Protein AF-A0A970ZSS8-F1 (afdb_monomer_lite)

Structure (mmCIF, N/CA/C/O backbone):
data_AF-A0A970ZSS8-F1
#
_entry.id   AF-A0A970ZSS8-F1
#
loop_
_atom_site.group_PDB
_atom_site.id
_atom_site.type_symbol
_atom_site.label_atom_id
_atom_site.label_alt_id
_atom_site.label_comp_id
_atom_site.label_asym_id
_atom_site.label_entity_id
_atom_site.label_seq_id
_atom_site.pdbx_PDB_ins_code
_atom_site.Cartn_x
_atom_site.Cartn_y
_atom_site.Cartn_z
_atom_site.occupancy
_atom_site.B_iso_or_equiv
_atom_site.auth_seq_id
_atom_site.auth_comp_id
_atom_site.auth_asym_id
_atom_site.auth_atom_id
_atom_site.pdbx_PDB_model_num
ATOM 1 N N . MET A 1 1 ? 52.662 54.438 -12.829 1.00 38.41 1 MET A N 1
ATOM 2 C CA . MET A 1 1 ? 52.818 53.000 -12.512 1.00 38.41 1 MET A CA 1
ATOM 3 C C . MET A 1 1 ? 51.776 52.671 -11.448 1.00 38.41 1 MET A C 1
ATOM 5 O O . MET A 1 1 ? 51.651 53.436 -10.503 1.00 38.41 1 MET A O 1
ATOM 9 N N . LYS A 1 2 ? 50.902 51.696 -11.721 1.00 33.56 2 LYS A N 1
ATOM 10 C CA . LYS A 1 2 ? 49.539 51.571 -11.168 1.00 33.56 2 LYS A CA 1
ATOM 11 C C . LYS A 1 2 ? 49.488 51.403 -9.636 1.00 33.56 2 LYS A C 1
ATOM 13 O O . LYS A 1 2 ? 50.022 50.435 -9.113 1.00 33.56 2 LYS A O 1
ATOM 18 N N . LEU A 1 3 ? 48.748 52.292 -8.969 1.00 34.59 3 LEU A N 1
ATOM 19 C CA . LEU A 1 3 ? 48.039 52.033 -7.710 1.00 34.59 3 LEU A CA 1
ATOM 20 C C . LEU A 1 3 ? 46.608 51.605 -8.057 1.00 34.59 3 LEU A C 1
ATOM 22 O O . LEU A 1 3 ? 45.970 52.282 -8.859 1.00 34.59 3 LEU A O 1
ATOM 26 N N . SER A 1 4 ? 46.092 50.531 -7.451 1.00 29.03 4 SER A N 1
ATOM 27 C CA . SER A 1 4 ? 44.642 50.303 -7.354 1.00 29.03 4 SER A CA 1
ATOM 28 C C . SER A 1 4 ? 44.286 49.206 -6.345 1.00 29.03 4 SER A C 1
ATOM 30 O O . SER A 1 4 ? 44.510 48.028 -6.593 1.00 29.03 4 SER A O 1
ATOM 32 N N . MET A 1 5 ? 43.657 49.664 -5.262 1.00 29.30 5 MET A N 1
ATOM 33 C CA . MET A 1 5 ? 42.522 49.085 -4.531 1.00 29.30 5 MET A CA 1
ATOM 34 C C . MET A 1 5 ? 42.577 47.657 -3.963 1.00 29.30 5 MET A C 1
ATOM 36 O O . MET A 1 5 ? 42.355 46.655 -4.635 1.00 29.30 5 MET A O 1
ATOM 40 N N . SER A 1 6 ? 42.666 47.658 -2.631 1.00 30.91 6 SER A N 1
ATOM 41 C CA . SER A 1 6 ? 41.968 46.783 -1.685 1.00 30.91 6 SER A CA 1
ATOM 42 C C . SER A 1 6 ? 40.524 46.441 -2.092 1.00 30.91 6 SER A C 1
ATOM 44 O O . SER A 1 6 ? 39.719 47.334 -2.361 1.00 30.91 6 SER A O 1
ATOM 46 N N . ARG A 1 7 ? 40.184 45.150 -2.018 1.00 29.94 7 ARG A N 1
ATOM 47 C CA . ARG A 1 7 ? 38.850 44.651 -1.650 1.00 29.94 7 ARG A CA 1
ATOM 48 C C . ARG A 1 7 ? 39.022 43.444 -0.726 1.00 29.94 7 ARG A C 1
ATOM 50 O O . ARG A 1 7 ? 39.106 42.308 -1.178 1.00 29.94 7 ARG A O 1
ATOM 57 N N . PHE A 1 8 ? 39.086 43.709 0.576 1.00 30.30 8 PHE A N 1
ATOM 58 C CA . PHE A 1 8 ? 38.755 42.721 1.601 1.00 30.30 8 PHE A CA 1
ATOM 59 C C . PHE A 1 8 ? 37.239 42.497 1.556 1.00 30.30 8 PHE A C 1
ATOM 61 O O . PHE A 1 8 ? 36.469 43.393 1.893 1.00 30.30 8 PHE A O 1
ATOM 68 N N . ILE A 1 9 ? 36.809 41.320 1.107 1.00 31.88 9 ILE A N 1
ATOM 69 C CA . ILE A 1 9 ? 35.429 40.864 1.277 1.00 31.88 9 ILE A CA 1
ATOM 70 C C . ILE A 1 9 ? 35.375 40.170 2.638 1.00 31.88 9 ILE A C 1
ATOM 72 O O . ILE A 1 9 ? 35.932 39.089 2.818 1.00 31.88 9 ILE A O 1
ATOM 76 N N . PHE A 1 10 ? 34.736 40.825 3.606 1.00 29.41 10 PHE A N 1
ATOM 77 C CA . PHE A 1 10 ? 34.300 40.202 4.851 1.00 29.41 10 PHE A CA 1
ATOM 78 C C . PHE A 1 10 ? 33.246 39.141 4.512 1.00 29.41 10 PHE A C 1
ATOM 80 O O . PHE A 1 10 ? 32.141 39.472 4.086 1.00 29.41 10 PHE A O 1
ATOM 87 N N . PHE A 1 11 ? 33.582 37.865 4.695 1.00 29.12 11 PHE A N 1
ATOM 88 C CA . PHE A 1 11 ? 32.591 36.798 4.779 1.00 29.12 11 PHE A CA 1
ATOM 89 C C . PHE A 1 11 ? 32.009 36.826 6.195 1.00 29.12 11 PHE A C 1
ATOM 91 O O . PHE A 1 11 ? 32.592 36.290 7.137 1.00 29.12 11 PHE A O 1
ATOM 98 N N . THR A 1 12 ? 30.875 37.502 6.365 1.00 32.53 12 THR A N 1
ATOM 99 C CA . THR A 1 12 ? 30.063 37.382 7.577 1.00 32.53 12 THR A CA 1
ATOM 100 C C . THR A 1 12 ? 29.392 36.013 7.534 1.00 32.53 12 THR A C 1
ATOM 102 O O . THR A 1 12 ? 28.419 35.810 6.812 1.00 32.53 12 THR A O 1
ATOM 105 N N . ALA A 1 13 ? 29.943 35.049 8.269 1.00 29.42 13 ALA A N 1
ATOM 106 C CA . ALA A 1 13 ? 29.297 33.768 8.505 1.00 29.42 13 ALA A CA 1
ATOM 107 C C . ALA A 1 13 ? 28.016 34.006 9.321 1.00 29.42 13 ALA A C 1
ATOM 109 O O . ALA A 1 13 ? 28.071 34.249 10.526 1.00 29.42 13 ALA A O 1
ATOM 110 N N . PHE A 1 14 ? 26.859 33.955 8.660 1.00 29.33 14 PHE A N 1
ATOM 111 C CA . PHE A 1 14 ? 25.575 33.809 9.336 1.00 29.33 14 PHE A CA 1
ATOM 112 C C . PHE A 1 14 ? 25.501 32.377 9.873 1.00 29.33 14 PHE A C 1
ATOM 114 O O . PHE A 1 14 ? 25.119 31.436 9.181 1.00 29.33 14 PHE A O 1
ATOM 121 N N . LEU A 1 15 ? 25.944 32.212 11.116 1.00 28.47 15 LEU A N 1
ATOM 122 C CA . LEU A 1 15 ? 25.700 31.023 11.914 1.00 28.47 15 LEU A CA 1
ATOM 123 C C . LEU A 1 15 ? 24.217 31.036 12.311 1.00 28.47 15 LEU A C 1
ATOM 125 O O . LEU A 1 15 ? 23.850 31.521 13.380 1.00 28.47 15 LEU A O 1
ATOM 129 N N . SER A 1 16 ? 23.348 30.546 11.428 1.00 27.61 16 SER A N 1
ATOM 130 C CA . SER A 1 16 ? 21.954 30.268 11.772 1.00 27.61 16 SER A CA 1
ATOM 131 C C . SER A 1 16 ? 21.908 29.037 12.672 1.00 27.61 16 SER A C 1
ATOM 133 O O . SER A 1 16 ? 21.771 27.904 12.218 1.00 27.61 16 SER A O 1
ATOM 135 N N . ILE A 1 17 ? 22.052 29.273 13.974 1.00 32.91 17 ILE A N 1
ATOM 136 C CA . ILE A 1 17 ? 21.690 28.323 15.022 1.00 32.91 17 ILE A CA 1
ATOM 137 C C . ILE A 1 17 ? 20.161 28.195 14.993 1.00 32.91 17 ILE A C 1
ATOM 139 O O . ILE A 1 17 ? 19.454 28.967 15.633 1.00 32.91 17 ILE A O 1
ATOM 143 N N . PHE A 1 18 ? 19.634 27.224 14.245 1.00 31.17 18 PHE A N 1
ATOM 144 C CA . PHE A 1 18 ? 18.270 26.737 14.457 1.00 31.17 18 PHE A CA 1
ATOM 145 C C . PHE A 1 18 ? 18.281 25.772 15.647 1.00 31.17 18 PHE A C 1
ATOM 147 O O . PHE A 1 18 ? 18.294 24.553 15.497 1.00 31.17 18 PHE A O 1
ATOM 154 N N . VAL A 1 19 ? 18.295 26.332 16.855 1.00 37.94 19 VAL A N 1
ATOM 155 C CA . VAL A 1 19 ? 17.878 25.621 18.067 1.00 37.94 19 VAL A CA 1
ATOM 156 C C . VAL A 1 19 ? 16.505 26.151 18.438 1.00 37.94 19 VAL A C 1
ATOM 158 O O . VAL A 1 19 ? 16.393 27.110 19.187 1.00 37.94 19 VAL A O 1
ATOM 161 N N . THR A 1 20 ? 15.472 25.502 17.908 1.00 31.23 20 THR A N 1
ATOM 162 C CA . THR A 1 20 ? 14.147 25.409 18.534 1.00 31.23 20 THR A CA 1
ATOM 163 C C . THR A 1 20 ? 13.500 24.093 18.099 1.00 31.23 20 THR A C 1
ATOM 165 O O . THR A 1 20 ? 12.544 24.079 17.333 1.00 31.23 20 THR A O 1
ATOM 168 N N . HIS A 1 21 ? 14.026 22.959 18.569 1.00 32.62 21 HIS A N 1
ATOM 169 C CA . HIS A 1 21 ? 13.158 21.799 18.783 1.00 32.62 21 HIS A CA 1
ATOM 170 C C . HIS A 1 21 ? 12.554 21.973 20.176 1.00 32.62 21 HIS A C 1
ATOM 172 O O . HIS A 1 21 ? 13.003 21.378 21.152 1.00 32.62 21 HIS A O 1
ATOM 178 N N . THR A 1 22 ? 11.556 22.849 20.292 1.00 33.88 22 THR A N 1
ATOM 179 C CA . THR A 1 22 ? 10.504 22.608 21.278 1.00 33.88 22 THR A CA 1
ATOM 180 C C . THR A 1 22 ? 9.935 21.247 20.912 1.00 33.88 22 THR A C 1
ATOM 182 O O . THR A 1 22 ? 9.256 21.130 19.894 1.00 33.88 22 THR A O 1
ATOM 185 N N . PHE A 1 23 ? 10.298 20.205 21.663 1.00 40.62 23 PHE A N 1
ATOM 186 C CA . PHE A 1 23 ? 9.635 18.913 21.563 1.00 40.62 23 PHE A CA 1
ATOM 187 C C . PHE A 1 23 ? 8.166 19.170 21.888 1.00 40.62 23 PHE A C 1
ATOM 189 O O . PHE A 1 23 ? 7.801 19.294 23.057 1.00 40.62 23 PHE A O 1
ATOM 196 N N . ALA A 1 24 ? 7.336 19.328 20.856 1.00 44.91 24 ALA A N 1
ATOM 197 C CA . ALA A 1 24 ? 5.912 19.124 21.014 1.00 44.91 24 ALA A CA 1
ATOM 198 C C . ALA A 1 24 ? 5.779 17.732 21.632 1.00 44.91 24 ALA A C 1
ATOM 200 O O . ALA A 1 24 ? 6.340 16.765 21.104 1.00 44.91 24 ALA A O 1
ATOM 201 N N . GLN A 1 25 ? 5.161 17.650 22.810 1.00 53.97 25 GLN A N 1
ATOM 202 C CA . GLN A 1 25 ? 4.849 16.347 23.372 1.00 53.97 25 GLN A CA 1
ATOM 203 C C . GLN A 1 25 ? 3.998 15.603 22.339 1.00 53.97 25 GLN A C 1
ATOM 205 O O . GLN A 1 25 ? 3.123 16.236 21.742 1.00 53.97 25 GLN A O 1
ATOM 210 N N . PRO A 1 26 ? 4.265 14.310 22.088 1.00 57.47 26 PRO A N 1
ATOM 211 C CA . PRO A 1 26 ? 3.386 13.528 21.237 1.00 57.47 26 PRO A CA 1
ATOM 212 C C . PRO A 1 26 ? 1.976 13.625 21.815 1.00 57.47 26 PRO A C 1
ATOM 214 O O . PRO A 1 26 ? 1.763 13.347 22.997 1.00 57.47 26 PRO A O 1
ATOM 217 N N . THR A 1 27 ? 1.035 14.099 21.006 1.00 69.44 27 THR A N 1
ATOM 218 C CA . THR A 1 27 ? -0.356 14.287 21.432 1.00 69.44 27 THR A CA 1
ATOM 219 C C . THR A 1 27 ? -1.103 12.960 21.423 1.00 69.44 27 THR A C 1
ATOM 221 O O . THR A 1 27 ? -2.034 12.770 22.207 1.00 69.44 27 THR A O 1
ATOM 224 N N . LEU A 1 28 ? -0.641 12.000 20.610 1.00 86.62 28 LEU A N 1
ATOM 225 C CA . LEU A 1 28 ? -1.248 10.684 20.457 1.00 86.62 28 LEU A CA 1
ATOM 226 C C . LEU A 1 28 ? -0.209 9.579 20.631 1.00 86.62 28 LEU A C 1
ATOM 228 O O . LEU A 1 28 ? 0.930 9.675 20.169 1.00 86.62 28 LEU A O 1
ATOM 232 N N . SER A 1 29 ? -0.622 8.493 21.275 1.00 87.94 29 SER A N 1
ATOM 233 C CA . SER A 1 29 ? 0.191 7.289 21.379 1.00 87.94 29 SER A CA 1
ATOM 234 C C . SER A 1 29 ? -0.675 6.040 21.345 1.00 87.94 29 SER A C 1
ATOM 236 O O . SER A 1 29 ? -1.830 6.060 21.770 1.00 87.94 29 SER A O 1
ATOM 238 N N . VAL A 1 30 ? -0.110 4.959 20.816 1.00 87.06 30 VAL A N 1
ATOM 239 C CA . VAL A 1 30 ? -0.741 3.641 20.786 1.00 87.06 30 VAL A CA 1
ATOM 240 C C . VAL A 1 30 ? 0.318 2.570 21.015 1.00 87.06 30 VAL A C 1
ATOM 242 O O . VAL A 1 30 ? 1.406 2.635 20.437 1.00 87.06 30 VAL A O 1
ATOM 245 N N . ASN A 1 31 ? 0.032 1.584 21.866 1.00 87.81 31 ASN A N 1
ATOM 246 C CA . ASN A 1 31 ? 0.944 0.455 22.006 1.00 87.81 31 ASN A CA 1
ATOM 247 C C . ASN A 1 31 ? 0.810 -0.461 20.801 1.00 87.81 31 ASN A C 1
ATOM 249 O O . ASN A 1 31 ? -0.292 -0.782 20.359 1.00 87.81 31 ASN A O 1
ATOM 253 N N . LEU A 1 32 ? 1.946 -0.927 20.314 1.00 89.81 32 LEU A N 1
ATOM 254 C CA . LEU A 1 32 ? 2.041 -1.792 19.159 1.00 89.81 32 LEU A CA 1
ATOM 255 C C . LEU A 1 32 ? 2.964 -2.965 19.453 1.00 89.81 32 LEU A C 1
ATOM 257 O O . LEU A 1 32 ? 4.052 -2.814 20.019 1.00 89.81 32 LEU A O 1
ATOM 261 N N . GLU A 1 33 ? 2.543 -4.131 18.986 1.00 90.06 33 GLU A N 1
ATOM 262 C CA . GLU A 1 33 ? 3.380 -5.313 18.868 1.00 90.06 33 GLU A CA 1
ATOM 263 C C . GLU A 1 33 ? 3.558 -5.637 17.386 1.00 90.06 33 GLU A C 1
ATOM 265 O O . GLU A 1 33 ? 2.583 -5.787 16.654 1.00 90.06 33 GLU A O 1
ATOM 270 N N . VAL A 1 34 ? 4.812 -5.703 16.944 1.00 90.12 34 VAL A N 1
ATOM 271 C CA . VAL A 1 34 ? 5.210 -6.095 15.593 1.00 90.12 34 VAL A CA 1
ATOM 272 C C . VAL A 1 34 ? 5.872 -7.460 15.688 1.00 90.12 34 VAL A C 1
ATOM 274 O O . VAL A 1 34 ? 6.975 -7.574 16.226 1.00 90.12 34 VAL A O 1
ATOM 277 N N . SER A 1 35 ? 5.209 -8.493 15.180 1.00 86.94 35 SER A N 1
ATOM 278 C CA . SER A 1 35 ? 5.624 -9.893 15.336 1.00 86.94 35 SER A CA 1
ATOM 279 C C . SER A 1 35 ? 6.749 -10.301 14.384 1.00 86.94 35 SER A C 1
ATOM 281 O O . SER A 1 35 ? 7.497 -11.232 14.683 1.00 86.94 35 SER A O 1
ATOM 283 N N . GLN A 1 36 ? 6.897 -9.604 13.253 1.00 85.69 36 GLN A N 1
ATOM 284 C CA . GLN A 1 36 ? 7.880 -9.952 12.234 1.00 85.69 36 GLN A CA 1
ATOM 285 C C . GLN A 1 36 ? 8.470 -8.720 11.543 1.00 85.69 36 GLN A C 1
ATOM 287 O O . GLN A 1 36 ? 7.772 -7.934 10.904 1.00 85.69 36 GLN A O 1
ATOM 292 N N . ILE A 1 37 ? 9.795 -8.601 11.610 1.00 89.69 37 ILE A N 1
ATOM 293 C CA . ILE A 1 37 ? 10.584 -7.625 10.856 1.00 89.69 37 ILE A CA 1
ATOM 294 C C . ILE A 1 37 ? 11.427 -8.375 9.816 1.00 89.69 37 ILE A C 1
ATOM 296 O O . ILE A 1 37 ? 12.205 -9.263 10.185 1.00 89.69 37 ILE A O 1
ATOM 300 N N . PRO A 1 38 ? 11.300 -8.038 8.519 1.00 88.31 38 PRO A N 1
ATOM 301 C CA . PRO A 1 38 ? 12.112 -8.625 7.461 1.00 88.31 38 PRO A CA 1
ATOM 302 C C . PRO A 1 38 ? 13.618 -8.428 7.675 1.00 88.31 38 PRO A C 1
ATOM 304 O O . PRO A 1 38 ? 14.068 -7.536 8.390 1.00 88.31 38 PRO A O 1
ATOM 307 N N . GLN A 1 39 ? 14.428 -9.230 6.980 1.00 87.19 39 GLN A N 1
ATOM 308 C CA . GLN A 1 39 ? 15.893 -9.214 7.122 1.00 87.19 39 GLN A CA 1
ATOM 309 C C . GLN A 1 39 ? 16.556 -7.872 6.778 1.00 87.19 39 GLN A C 1
ATOM 311 O O . GLN A 1 39 ? 17.699 -7.646 7.169 1.00 87.19 39 GLN A O 1
ATOM 316 N N . ASP A 1 40 ? 15.881 -6.991 6.039 1.00 89.88 40 ASP A N 1
ATOM 317 C CA . ASP A 1 40 ? 16.384 -5.646 5.761 1.00 89.88 40 ASP A CA 1
ATOM 318 C C . ASP A 1 40 ? 16.083 -4.630 6.874 1.00 89.88 40 ASP A C 1
ATOM 320 O O . ASP A 1 40 ? 16.473 -3.470 6.762 1.00 89.88 40 ASP A O 1
ATOM 324 N N . GLY A 1 41 ? 15.459 -5.070 7.972 1.00 92.31 41 GLY A N 1
ATOM 325 C CA . GLY A 1 41 ? 15.242 -4.265 9.169 1.00 92.31 41 GLY A CA 1
ATOM 326 C C . GLY A 1 41 ? 14.115 -3.246 9.040 1.00 92.31 41 GLY A C 1
ATOM 327 O O . GLY A 1 41 ? 14.023 -2.362 9.887 1.00 92.31 41 GLY A O 1
ATOM 328 N N . ILE A 1 42 ? 13.284 -3.336 7.997 1.00 93.31 42 ILE A N 1
ATOM 329 C CA . ILE A 1 42 ? 12.173 -2.410 7.766 1.00 93.31 42 ILE A CA 1
ATOM 330 C C . ILE A 1 42 ? 10.856 -3.169 7.876 1.00 93.31 42 ILE A C 1
ATOM 332 O O . ILE A 1 42 ? 10.510 -3.962 6.995 1.00 93.31 42 ILE A O 1
ATOM 336 N N . PHE A 1 43 ? 10.105 -2.879 8.938 1.00 93.25 43 PHE A N 1
ATOM 337 C CA . PHE A 1 43 ? 8.686 -3.202 8.982 1.00 93.25 43 PHE A CA 1
ATOM 338 C C . PHE A 1 43 ? 7.936 -2.268 8.032 1.00 93.25 43 PHE A C 1
ATOM 340 O O . PHE A 1 43 ? 8.176 -1.058 8.030 1.00 93.25 43 PHE A O 1
ATOM 347 N N . PHE A 1 44 ? 7.038 -2.839 7.237 1.00 92.75 44 PHE A N 1
ATOM 348 C CA . PHE A 1 44 ? 6.126 -2.103 6.377 1.00 92.75 44 PHE A CA 1
ATOM 349 C C . PHE A 1 44 ? 4.834 -2.896 6.245 1.00 92.75 44 PHE A C 1
ATOM 351 O O . PHE A 1 44 ? 4.863 -3.994 5.694 1.00 92.75 44 PHE A O 1
ATOM 358 N N . GLY A 1 45 ? 3.735 -2.352 6.754 1.00 88.88 45 GLY A N 1
ATOM 359 C CA . GLY A 1 45 ? 2.443 -3.024 6.734 1.00 88.88 45 GLY A CA 1
ATOM 360 C C . GLY A 1 45 ? 1.317 -2.124 7.221 1.00 88.88 45 GLY A C 1
ATOM 361 O O . GLY A 1 45 ? 1.562 -1.019 7.712 1.00 88.88 45 GLY A O 1
ATOM 362 N N . GLN A 1 46 ? 0.089 -2.608 7.067 1.00 87.81 46 GLN A N 1
ATOM 363 C CA . GLN A 1 46 ? -1.097 -1.930 7.574 1.00 87.81 46 GLN A CA 1
ATOM 364 C C . GLN A 1 46 ? -1.189 -2.035 9.096 1.00 87.81 46 GLN A C 1
ATOM 366 O O . GLN A 1 46 ? -0.812 -3.047 9.690 1.00 87.81 46 GLN A O 1
ATOM 371 N N . VAL A 1 47 ? -1.731 -0.991 9.710 1.00 86.38 47 VAL A N 1
ATOM 372 C CA . VAL A 1 47 ? -2.109 -0.954 11.117 1.00 86.38 47 VAL A CA 1
ATOM 373 C C . VAL A 1 47 ? -3.459 -0.259 11.261 1.00 86.38 47 VAL A C 1
ATOM 375 O O . VAL A 1 47 ? -3.702 0.788 10.661 1.00 86.38 47 VAL A O 1
ATOM 378 N N . SER A 1 48 ? -4.320 -0.832 12.096 1.00 84.88 48 SER A N 1
ATOM 379 C CA . SER A 1 48 ? -5.580 -0.213 12.499 1.00 84.88 48 SER A CA 1
ATOM 380 C C . SER A 1 48 ? -5.300 0.867 13.546 1.00 84.88 48 SER A C 1
ATOM 382 O O . SER A 1 48 ? -4.759 0.568 14.607 1.00 84.88 48 SER A O 1
ATOM 384 N N . LEU A 1 49 ? -5.658 2.123 13.267 1.00 83.88 49 LEU A N 1
ATOM 385 C CA . LEU A 1 49 ? -5.595 3.246 14.220 1.00 83.88 49 LEU A CA 1
ATOM 386 C C . LEU A 1 49 ? -6.982 3.629 14.733 1.00 83.88 49 LEU A C 1
ATOM 388 O O . LEU A 1 49 ? -7.216 4.756 15.165 1.00 83.88 49 LEU A O 1
ATOM 392 N N . VAL A 1 50 ? -7.905 2.680 14.674 1.00 75.19 50 VAL A N 1
ATOM 393 C CA . VAL A 1 50 ? -9.313 2.828 15.042 1.00 75.19 50 VAL A CA 1
ATOM 394 C C . VAL A 1 50 ? -9.470 3.419 16.449 1.00 75.19 50 VAL A C 1
ATOM 396 O O . VAL A 1 50 ? -10.274 4.318 16.677 1.00 75.19 50 VAL A O 1
ATOM 399 N N . SER A 1 51 ? -8.580 3.027 17.363 1.00 73.00 51 SER A N 1
ATOM 400 C CA . SER A 1 51 ? -8.493 3.515 18.740 1.00 73.00 51 SER A CA 1
ATOM 401 C C . SER A 1 51 ? -8.211 5.026 18.844 1.00 73.00 51 SER A C 1
ATOM 403 O O . SER A 1 51 ? -8.532 5.665 19.840 1.00 73.00 51 SER A O 1
ATOM 405 N N . LEU A 1 52 ? -7.619 5.627 17.812 1.00 78.31 52 LEU A N 1
ATOM 406 C CA . LEU A 1 52 ? -7.260 7.041 17.762 1.00 78.31 52 LEU A CA 1
ATOM 407 C C . LEU A 1 52 ? -8.182 7.866 16.850 1.00 78.31 52 LEU A C 1
ATOM 409 O O . LEU A 1 52 ? -7.918 9.057 16.689 1.00 78.31 52 LEU A O 1
ATOM 413 N N . LYS A 1 53 ? -9.257 7.290 16.282 1.00 77.25 53 LYS A N 1
ATOM 414 C CA . LYS A 1 53 ? -10.066 7.923 15.219 1.00 77.25 53 LYS A CA 1
ATOM 415 C C . LYS A 1 53 ? -10.518 9.348 15.549 1.00 77.25 53 LYS A C 1
ATOM 417 O O . LYS A 1 53 ? -10.216 10.271 14.800 1.00 77.25 53 LYS A O 1
ATOM 422 N N . ASN A 1 54 ? -11.131 9.546 16.720 1.00 74.06 54 ASN A N 1
ATOM 423 C CA . ASN A 1 54 ? -11.706 10.832 17.121 1.00 74.06 54 ASN A CA 1
ATOM 424 C C . ASN A 1 54 ? -10.609 11.888 17.299 1.00 74.06 54 ASN A C 1
ATOM 426 O O . ASN A 1 54 ? -10.780 13.054 16.949 1.00 74.06 54 ASN A O 1
ATOM 430 N N . LYS A 1 55 ? -9.453 11.468 17.827 1.00 79.50 55 LYS A N 1
ATOM 431 C CA . LYS A 1 55 ? -8.322 12.367 18.042 1.00 79.50 55 LYS A CA 1
ATOM 432 C C . LYS A 1 55 ? -7.646 12.725 16.721 1.00 79.50 55 LYS A C 1
ATOM 434 O O . LYS A 1 55 ? -7.391 13.900 16.479 1.00 79.50 55 LYS A O 1
ATOM 439 N N . ILE A 1 56 ? -7.440 11.741 15.844 1.00 84.06 56 ILE A N 1
ATOM 440 C CA . ILE A 1 56 ? -6.906 11.956 14.495 1.00 84.06 56 ILE A CA 1
ATOM 441 C C . ILE A 1 56 ? -7.810 12.917 13.712 1.00 84.06 56 ILE A C 1
ATOM 443 O O . ILE A 1 56 ? -7.316 13.902 13.173 1.00 84.06 56 ILE A O 1
ATOM 447 N N . GLN A 1 57 ? -9.131 12.717 13.736 1.00 79.50 57 GLN A N 1
ATOM 448 C CA . GLN A 1 57 ? -10.091 13.624 13.093 1.00 79.50 57 GLN A CA 1
ATOM 449 C C . GLN A 1 57 ? -9.977 15.068 13.605 1.00 79.50 57 GLN A C 1
ATOM 451 O O . GLN A 1 57 ? -10.093 16.008 12.821 1.00 79.50 57 GLN A O 1
ATOM 456 N N . SER A 1 58 ? -9.703 15.259 14.900 1.00 77.12 58 SER A N 1
ATOM 457 C CA . SER A 1 58 ? -9.547 16.595 15.492 1.00 77.12 58 SER A CA 1
ATOM 458 C C . SER A 1 58 ? -8.186 17.258 15.230 1.00 77.12 58 SER A C 1
ATOM 460 O O . SER A 1 58 ? -8.106 18.484 15.175 1.00 77.12 58 SER A O 1
ATOM 462 N N . GLU A 1 59 ? -7.117 16.473 15.064 1.00 78.00 59 GLU A N 1
ATOM 463 C CA . GLU A 1 59 ? -5.735 16.970 14.967 1.00 78.00 59 GLU A CA 1
ATOM 464 C C . GLU A 1 59 ? -5.220 17.081 13.518 1.00 78.00 59 GLU A C 1
ATOM 466 O O . GLU A 1 59 ? -4.197 17.724 13.268 1.00 78.00 59 GLU A O 1
ATOM 471 N N . GLY A 1 60 ? -5.947 16.512 12.551 1.00 77.31 60 GLY A N 1
ATOM 472 C CA . GLY A 1 60 ? -5.635 16.548 11.122 1.00 77.31 60 GLY A CA 1
ATOM 473 C C . GLY A 1 60 ? -5.196 15.191 10.565 1.00 77.31 60 GLY A C 1
ATOM 474 O O . GLY A 1 60 ? -5.134 14.190 11.264 1.00 77.31 60 GLY A O 1
ATOM 475 N N . ASN A 1 61 ? -4.884 15.134 9.269 1.00 78.50 61 ASN A N 1
ATOM 476 C CA . ASN A 1 61 ? -4.627 13.868 8.561 1.00 78.50 61 ASN A CA 1
ATOM 477 C C . ASN A 1 61 ? -3.130 13.575 8.288 1.00 78.50 61 ASN A C 1
ATOM 479 O O . ASN A 1 61 ? -2.815 12.706 7.472 1.00 78.50 61 ASN A O 1
ATOM 483 N N . ARG A 1 62 ? -2.200 14.290 8.942 1.00 85.81 62 ARG A N 1
ATOM 484 C CA . ARG A 1 62 ? -0.747 14.098 8.783 1.00 85.81 62 ARG A CA 1
ATOM 485 C C . ARG A 1 62 ? -0.029 14.114 10.127 1.00 85.81 62 ARG A C 1
ATOM 487 O O . ARG A 1 62 ? -0.241 15.013 10.937 1.00 85.81 62 ARG A O 1
ATOM 494 N N . PHE A 1 63 ? 0.880 13.158 10.308 1.00 90.00 63 PHE A N 1
ATOM 495 C CA . PHE A 1 63 ? 1.611 12.964 11.554 1.00 90.00 63 PHE A CA 1
ATOM 496 C C . PHE A 1 63 ? 3.080 12.640 11.295 1.00 90.00 63 PHE A C 1
ATOM 498 O O . PHE A 1 63 ? 3.406 11.840 10.414 1.00 90.00 63 PHE A O 1
ATOM 505 N N . ASP A 1 64 ? 3.954 13.221 12.109 1.00 91.25 64 ASP A N 1
ATOM 506 C CA . ASP A 1 64 ? 5.280 12.672 12.349 1.00 91.25 64 ASP A CA 1
ATOM 507 C C . ASP A 1 64 ? 5.150 11.496 13.317 1.00 91.25 64 ASP A C 1
ATOM 509 O O . ASP A 1 64 ? 4.346 11.530 14.251 1.00 91.25 64 ASP A O 1
ATOM 513 N N . ALA A 1 65 ? 5.931 10.444 13.083 1.00 93.81 65 ALA A N 1
ATOM 514 C CA . ALA A 1 65 ? 5.829 9.198 13.827 1.00 93.81 65 ALA A CA 1
ATOM 515 C C . ALA A 1 65 ? 7.183 8.757 14.380 1.00 93.81 65 ALA A C 1
ATOM 517 O O . ALA A 1 65 ? 8.218 8.838 13.714 1.00 93.81 65 ALA A O 1
ATOM 518 N N . VAL A 1 66 ? 7.169 8.222 15.596 1.00 95.44 66 VAL A N 1
ATOM 519 C CA . VAL A 1 66 ? 8.335 7.613 16.237 1.00 95.44 66 VAL A CA 1
ATOM 520 C C . VAL A 1 66 ? 7.896 6.350 16.965 1.00 95.44 66 VAL A C 1
ATOM 522 O O . VAL A 1 66 ? 6.867 6.345 17.631 1.00 95.44 66 VAL A O 1
ATOM 525 N N . PHE A 1 67 ? 8.68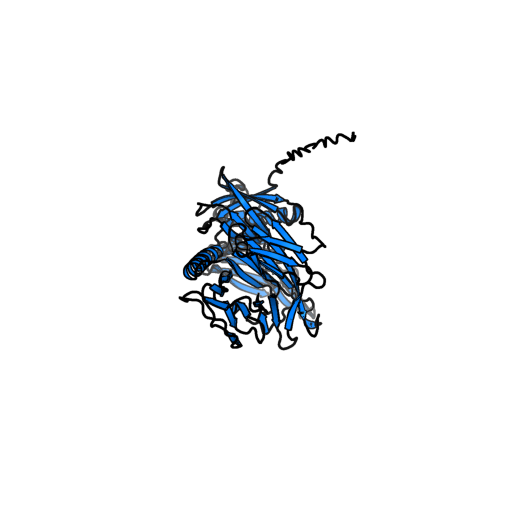1 5.275 16.875 1.00 95.88 67 PHE A N 1
ATOM 526 C CA . PHE A 1 67 ? 8.416 4.053 17.637 1.00 95.88 67 PHE A CA 1
ATOM 527 C C . PHE A 1 67 ? 9.395 3.915 18.807 1.00 95.88 67 PHE A C 1
ATOM 529 O O . PHE A 1 67 ? 10.612 4.005 18.615 1.00 95.88 67 PHE A O 1
ATOM 536 N N . ARG A 1 68 ? 8.894 3.644 20.015 1.00 95.00 68 ARG A N 1
ATOM 537 C CA . ARG A 1 68 ? 9.704 3.423 21.222 1.00 95.00 68 ARG A CA 1
ATOM 538 C C . ARG A 1 68 ? 9.564 2.009 21.768 1.00 95.00 68 ARG A C 1
ATOM 540 O O . ARG A 1 68 ? 8.480 1.595 22.146 1.00 95.00 68 ARG A O 1
ATOM 547 N N . ASP A 1 69 ? 10.689 1.312 21.896 1.00 93.12 69 ASP A N 1
ATOM 548 C CA . ASP A 1 69 ? 10.829 0.022 22.594 1.00 93.12 69 ASP A CA 1
ATOM 549 C C . ASP A 1 69 ? 11.627 0.273 23.884 1.00 93.12 69 ASP A C 1
ATOM 551 O O . ASP A 1 69 ? 12.866 0.352 23.882 1.00 93.12 69 ASP A O 1
ATOM 555 N N . GLY A 1 70 ? 10.915 0.528 24.984 1.00 88.44 70 GLY A N 1
ATOM 556 C CA . GLY A 1 70 ? 11.514 0.977 26.239 1.00 88.44 70 GLY A CA 1
ATOM 557 C C . GLY A 1 70 ? 12.287 2.291 26.065 1.00 88.44 70 GLY A C 1
ATOM 558 O O . GLY A 1 70 ? 11.712 3.330 25.761 1.00 88.44 70 GLY A O 1
ATOM 559 N N . LYS A 1 71 ? 13.612 2.258 26.262 1.00 89.81 71 LYS A N 1
ATOM 560 C CA . LYS A 1 71 ? 14.490 3.437 26.093 1.00 89.81 71 LYS A CA 1
ATOM 561 C C . LYS A 1 71 ? 15.007 3.627 24.665 1.00 89.81 71 LYS A C 1
ATOM 563 O O . LYS A 1 71 ? 15.683 4.619 24.401 1.00 89.81 71 LYS A O 1
ATOM 568 N N . LYS A 1 72 ? 14.774 2.666 23.767 1.00 94.69 72 LYS A N 1
ATOM 569 C CA . LYS A 1 72 ? 15.248 2.739 22.382 1.00 94.69 72 LYS A CA 1
ATOM 570 C C . LYS A 1 72 ? 14.197 3.391 21.501 1.00 94.69 72 LYS A C 1
ATOM 572 O O . LYS A 1 72 ? 13.019 3.061 21.593 1.00 94.69 72 LYS A O 1
ATOM 577 N N . THR A 1 73 ? 14.663 4.255 20.611 1.00 95.62 73 THR A N 1
ATOM 578 C CA . THR A 1 73 ? 13.839 4.961 19.635 1.00 95.62 73 THR A CA 1
ATOM 579 C C . THR A 1 73 ? 14.177 4.471 18.235 1.00 95.62 73 THR A C 1
ATOM 581 O O . THR A 1 73 ? 15.354 4.420 17.875 1.00 95.62 73 THR A O 1
ATOM 584 N N . TYR A 1 74 ? 13.156 4.146 17.449 1.00 96.44 74 TYR A N 1
ATOM 585 C CA . TYR A 1 74 ? 13.278 3.761 16.049 1.00 96.44 74 TYR A CA 1
ATOM 586 C C . TYR A 1 74 ? 12.574 4.787 15.159 1.00 96.44 74 TYR A C 1
ATOM 588 O O . TYR A 1 74 ? 11.464 5.219 15.492 1.00 96.44 74 TYR A O 1
ATOM 596 N N . PRO A 1 75 ? 13.188 5.174 14.027 1.00 96.75 75 PRO A N 1
ATOM 597 C CA . PRO A 1 75 ? 12.518 6.001 13.040 1.00 96.75 75 PRO A CA 1
ATOM 598 C C . PRO A 1 75 ? 11.266 5.301 12.510 1.00 96.75 75 PRO A C 1
ATOM 600 O O . PRO A 1 75 ? 11.336 4.138 12.099 1.00 96.75 75 PRO A O 1
ATOM 603 N N . ALA A 1 76 ? 10.148 6.023 12.495 1.00 96.19 76 ALA A N 1
ATOM 604 C CA . ALA A 1 76 ? 8.892 5.547 11.944 1.00 96.19 76 ALA A CA 1
ATOM 605 C C . ALA A 1 76 ? 8.293 6.581 10.985 1.00 96.19 76 ALA A C 1
ATOM 607 O O . ALA A 1 76 ? 8.631 7.762 11.020 1.00 96.19 76 ALA A O 1
ATOM 608 N N . GLN A 1 77 ? 7.424 6.122 10.093 1.00 95.38 77 GLN A N 1
ATOM 609 C CA . GLN A 1 77 ? 6.578 6.967 9.255 1.00 95.38 77 GLN A CA 1
ATOM 610 C C . GLN A 1 77 ? 5.200 6.330 9.189 1.00 95.38 77 GLN A C 1
ATOM 612 O O . GLN A 1 77 ? 5.091 5.104 9.159 1.00 95.38 77 GLN A O 1
ATOM 617 N N . ILE A 1 78 ? 4.164 7.157 9.142 1.00 93.62 78 ILE A N 1
ATOM 618 C CA . ILE A 1 78 ? 2.791 6.688 9.026 1.00 93.62 78 ILE A CA 1
ATOM 619 C C . ILE A 1 78 ? 2.058 7.462 7.942 1.00 93.62 78 ILE A C 1
ATOM 621 O O . ILE A 1 78 ? 2.283 8.657 7.752 1.00 93.62 78 ILE A O 1
ATOM 625 N N . VAL A 1 79 ? 1.204 6.757 7.211 1.00 92.44 79 VAL A N 1
ATOM 626 C CA . VAL A 1 79 ? 0.377 7.313 6.145 1.00 92.44 79 VAL A CA 1
ATOM 627 C C . VAL A 1 79 ? -1.031 6.785 6.323 1.00 92.44 79 VAL A C 1
ATOM 629 O O . VAL A 1 79 ? -1.240 5.581 6.225 1.00 92.44 79 VAL A O 1
ATOM 632 N N . LEU A 1 80 ? -1.989 7.674 6.579 1.00 92.00 80 LEU A N 1
ATOM 633 C CA . LEU A 1 80 ? -3.401 7.296 6.638 1.00 92.00 80 LEU A CA 1
ATOM 634 C C . LEU A 1 80 ? -3.861 6.831 5.251 1.00 92.00 80 LEU A C 1
ATOM 636 O O . LEU A 1 80 ? -3.574 7.505 4.253 1.00 92.00 80 LEU A O 1
ATOM 640 N N . GLU A 1 81 ? -4.546 5.691 5.168 1.00 89.38 81 GLU A N 1
ATOM 641 C CA . GLU A 1 81 ? -5.038 5.167 3.892 1.00 89.38 81 GLU A CA 1
ATOM 642 C C . GLU A 1 81 ? -6.088 6.099 3.268 1.00 89.38 81 GLU A C 1
ATOM 644 O O . GLU A 1 81 ? -6.725 6.903 3.962 1.00 89.38 81 GLU A O 1
ATOM 649 N N . PRO A 1 82 ? -6.290 6.033 1.940 1.00 84.50 82 PRO A N 1
ATOM 650 C CA . PRO A 1 82 ? -7.500 6.580 1.341 1.00 84.50 82 PRO A CA 1
ATOM 651 C C . PRO A 1 82 ? -8.719 5.976 2.056 1.00 84.50 82 PRO A C 1
ATOM 653 O O . PRO A 1 82 ? -8.745 4.770 2.290 1.00 84.50 82 PRO A O 1
ATOM 656 N N . HIS A 1 83 ? -9.713 6.802 2.400 1.00 80.88 83 HIS A N 1
ATOM 657 C CA . HIS A 1 83 ? -10.888 6.395 3.190 1.00 80.88 83 HIS A CA 1
ATOM 658 C C . HIS A 1 83 ? -10.597 6.037 4.659 1.00 80.88 83 HIS A C 1
ATOM 660 O O . HIS A 1 83 ? -11.308 5.229 5.251 1.00 80.88 83 HIS A O 1
ATOM 666 N N . PHE A 1 84 ? -9.585 6.661 5.275 1.00 84.00 84 PHE A N 1
ATOM 667 C CA . PHE A 1 84 ? -9.301 6.495 6.708 1.00 84.00 84 PHE A CA 1
ATOM 668 C C . PHE A 1 84 ? -10.529 6.703 7.607 1.00 84.00 84 PHE A C 1
ATOM 670 O O . PHE A 1 84 ? -10.682 5.980 8.584 1.00 84.00 84 PHE A O 1
ATOM 677 N N . ASP A 1 85 ? -11.411 7.649 7.278 1.00 79.50 85 ASP A N 1
ATOM 678 C CA . ASP A 1 85 ? -12.631 7.900 8.061 1.00 79.50 85 ASP A CA 1
ATOM 679 C C . ASP A 1 85 ? -13.604 6.707 8.066 1.00 79.50 85 ASP A C 1
ATOM 681 O O . ASP A 1 85 ? -14.413 6.582 8.978 1.00 79.50 85 ASP A O 1
ATOM 685 N N . GLU A 1 86 ? -13.514 5.823 7.068 1.00 78.12 86 GLU A N 1
ATOM 686 C CA . GLU A 1 86 ? -14.331 4.611 6.953 1.00 78.12 86 GLU A CA 1
ATOM 687 C C . GLU A 1 86 ? -13.594 3.405 7.569 1.00 78.12 86 GLU A C 1
ATOM 689 O O . GLU A 1 86 ? -14.138 2.666 8.387 1.00 78.12 86 GLU A O 1
ATOM 694 N N . ASN A 1 87 ? -12.328 3.188 7.190 1.00 77.38 87 ASN A N 1
ATOM 695 C CA . ASN A 1 87 ? -11.606 1.945 7.493 1.00 77.38 87 ASN A CA 1
ATOM 696 C C . ASN A 1 87 ? -10.624 2.040 8.673 1.00 77.38 87 ASN A C 1
ATOM 698 O O . ASN A 1 87 ? -10.170 1.010 9.185 1.00 77.38 87 ASN A O 1
ATOM 702 N N . HIS A 1 88 ? -10.283 3.259 9.091 1.00 83.56 88 HIS A N 1
ATOM 703 C CA . HIS A 1 88 ? -9.322 3.576 10.143 1.00 83.56 88 HIS A CA 1
ATOM 704 C C . HIS A 1 88 ? -7.935 2.930 9.969 1.00 83.56 88 HIS A C 1
ATOM 706 O O . HIS A 1 88 ? -7.218 2.703 10.949 1.00 83.56 88 HIS A O 1
ATOM 712 N N . GLN A 1 89 ? -7.540 2.623 8.732 1.00 86.19 89 GLN A N 1
ATOM 713 C CA . GLN A 1 89 ? -6.283 1.953 8.409 1.00 86.19 89 GLN A CA 1
ATOM 714 C C . GLN A 1 89 ? -5.183 2.940 8.031 1.00 86.19 89 GLN A C 1
ATOM 716 O O . GLN A 1 89 ? -5.394 3.918 7.316 1.00 86.19 89 GLN A O 1
ATOM 721 N N . ALA A 1 90 ? -3.960 2.646 8.452 1.00 90.81 90 ALA A N 1
ATOM 722 C CA . ALA A 1 90 ? -2.777 3.379 8.036 1.00 90.81 90 ALA A CA 1
ATOM 723 C C . ALA A 1 90 ? -1.665 2.424 7.598 1.00 90.81 90 ALA A C 1
ATOM 725 O O . ALA A 1 90 ? -1.499 1.343 8.157 1.00 90.81 90 ALA A O 1
ATOM 726 N N . MET A 1 91 ? -0.845 2.853 6.642 1.00 92.88 91 MET A N 1
ATOM 727 C CA . MET A 1 91 ? 0.416 2.194 6.318 1.00 92.88 91 MET A CA 1
ATOM 728 C C . MET A 1 91 ? 1.514 2.700 7.253 1.00 92.88 91 MET A C 1
ATOM 730 O O . MET A 1 91 ? 1.819 3.895 7.284 1.00 92.88 91 MET A O 1
ATOM 734 N N . LEU A 1 92 ? 2.129 1.780 7.994 1.00 94.19 92 LEU A N 1
ATOM 735 C CA . LEU A 1 92 ? 3.181 2.046 8.970 1.00 94.19 92 LEU A CA 1
ATOM 736 C C . LEU A 1 92 ? 4.527 1.517 8.472 1.00 94.19 92 LEU A C 1
ATOM 738 O O . LEU A 1 92 ? 4.649 0.365 8.058 1.00 94.19 92 LEU A O 1
ATOM 742 N N . LEU A 1 93 ? 5.554 2.361 8.555 1.00 95.19 93 LEU A N 1
ATOM 743 C CA . LEU A 1 93 ? 6.949 2.024 8.298 1.00 95.19 93 LEU A CA 1
ATOM 744 C C . LEU A 1 93 ? 7.734 2.167 9.601 1.00 95.19 93 LEU A C 1
ATOM 746 O O . LEU A 1 93 ? 7.667 3.219 10.232 1.00 95.19 93 LEU A O 1
ATOM 750 N N . ILE A 1 94 ? 8.526 1.160 9.977 1.00 95.56 94 ILE A N 1
ATOM 751 C CA . ILE A 1 94 ? 9.469 1.257 11.105 1.00 95.56 94 ILE A CA 1
ATOM 752 C C . ILE A 1 94 ? 10.832 0.730 10.663 1.00 95.56 94 ILE A C 1
ATOM 754 O O . ILE A 1 94 ? 10.945 -0.408 10.210 1.00 95.56 94 ILE A O 1
ATOM 758 N N . SER A 1 95 ? 11.878 1.540 10.835 1.00 95.94 95 SER A N 1
ATOM 759 C CA . SER A 1 95 ? 13.265 1.120 10.617 1.00 95.94 95 SER A CA 1
ATOM 760 C C . SER A 1 95 ? 13.889 0.658 11.931 1.00 95.94 95 SER A C 1
ATOM 762 O O . SER A 1 95 ? 14.269 1.462 12.783 1.00 95.94 95 SER A O 1
ATOM 764 N N . ALA A 1 96 ? 13.995 -0.655 12.097 1.00 94.88 96 ALA A N 1
ATOM 765 C CA . ALA A 1 96 ? 14.550 -1.312 13.272 1.00 94.88 96 ALA A CA 1
ATOM 766 C C . ALA A 1 96 ? 15.558 -2.396 12.855 1.00 94.88 96 ALA A C 1
ATOM 768 O O . ALA A 1 96 ? 15.286 -3.596 12.971 1.00 94.88 96 ALA A O 1
ATOM 769 N N . PRO A 1 97 ? 16.750 -1.997 12.366 1.00 90.31 97 PRO A N 1
ATOM 770 C CA . PRO A 1 97 ? 17.769 -2.952 11.958 1.00 90.31 97 PRO A CA 1
ATOM 771 C C . PRO A 1 97 ? 18.157 -3.865 13.127 1.00 90.31 97 PRO A C 1
ATOM 773 O O . PRO A 1 97 ? 18.295 -3.423 14.268 1.00 90.31 97 PRO A O 1
ATOM 776 N N . SER A 1 98 ? 18.397 -5.142 12.829 1.00 87.75 98 SER A N 1
ATOM 777 C CA . SER A 1 98 ? 18.766 -6.193 13.801 1.00 87.75 98 SER A CA 1
ATOM 778 C C . SER A 1 98 ? 17.653 -6.654 14.750 1.00 87.75 98 SER A C 1
ATOM 780 O O . SER A 1 98 ? 17.915 -7.468 15.637 1.00 87.75 98 SER A O 1
ATOM 782 N N . LYS A 1 99 ? 16.418 -6.169 14.591 1.00 92.00 99 LYS A N 1
ATOM 783 C CA . LYS A 1 99 ? 15.253 -6.688 15.314 1.00 92.00 99 LYS A CA 1
ATOM 784 C C . LYS A 1 99 ? 14.491 -7.678 14.442 1.00 92.00 99 LYS A C 1
ATOM 786 O O . LYS A 1 99 ? 14.423 -7.513 13.233 1.00 92.00 99 LYS A O 1
ATOM 791 N N . GLN A 1 100 ? 13.928 -8.700 15.081 1.00 90.25 100 GLN A N 1
ATOM 792 C CA . GLN A 1 100 ? 12.990 -9.638 14.452 1.00 90.25 100 GLN A CA 1
ATOM 793 C C . GLN A 1 100 ? 11.540 -9.342 14.846 1.00 90.25 100 GLN A C 1
ATOM 795 O O . GLN A 1 100 ? 10.636 -9.654 14.087 1.00 90.25 100 GLN A O 1
ATOM 800 N N . GLN A 1 101 ? 11.343 -8.704 16.001 1.00 92.69 101 GLN A N 1
ATOM 801 C CA . GLN A 1 101 ? 10.056 -8.287 16.545 1.00 92.69 101 GLN A CA 1
ATOM 802 C C . GLN A 1 101 ? 10.235 -6.987 17.343 1.00 92.69 101 GLN A C 1
ATOM 804 O O . GLN A 1 101 ? 11.343 -6.694 17.821 1.00 92.69 101 GLN A O 1
ATOM 809 N N . LEU A 1 102 ? 9.157 -6.226 17.510 1.00 93.12 102 LEU A N 1
ATOM 810 C CA . LEU A 1 102 ? 9.095 -5.044 18.368 1.00 93.12 102 LEU A CA 1
ATOM 811 C C . LEU A 1 102 ? 7.868 -5.111 19.266 1.00 93.12 102 LEU A C 1
ATOM 813 O O . LEU A 1 102 ? 6.813 -5.576 18.857 1.00 93.12 102 LEU A O 1
ATOM 817 N N . LYS A 1 103 ? 7.997 -4.576 20.474 1.00 93.69 103 LYS A N 1
ATOM 818 C CA . LYS A 1 103 ? 6.873 -4.311 21.364 1.00 93.69 103 LYS A CA 1
ATOM 819 C C . LYS A 1 103 ? 7.118 -2.972 22.026 1.00 93.69 103 LYS A C 1
ATOM 821 O O . LYS A 1 103 ? 8.186 -2.763 22.595 1.00 93.69 103 LYS A O 1
ATOM 826 N N . GLY A 1 104 ? 6.183 -2.048 21.886 1.00 92.50 104 GLY A N 1
ATOM 827 C CA . GLY A 1 104 ? 6.466 -0.668 22.234 1.00 92.50 104 GLY A CA 1
ATOM 828 C C . GLY A 1 104 ? 5.313 0.277 21.975 1.00 92.50 104 GLY A C 1
ATOM 829 O O . GLY A 1 104 ? 4.172 -0.146 21.837 1.00 92.50 104 GLY A O 1
ATOM 830 N N . VAL A 1 105 ? 5.640 1.561 21.911 1.00 92.62 105 VAL A N 1
ATOM 831 C CA . VAL A 1 105 ? 4.687 2.654 21.730 1.00 92.62 105 VAL A CA 1
ATOM 832 C C . VAL A 1 105 ? 4.974 3.343 20.405 1.00 92.62 105 VAL A C 1
ATOM 834 O O . VAL A 1 105 ? 6.105 3.766 20.161 1.00 92.62 105 VAL A O 1
ATOM 837 N N . LEU A 1 106 ? 3.960 3.469 19.558 1.00 94.25 106 LEU A N 1
ATOM 838 C CA . LEU A 1 106 ? 3.967 4.404 18.442 1.00 94.25 106 LEU A CA 1
ATOM 839 C C . LEU A 1 106 ? 3.480 5.757 18.950 1.00 94.25 106 LEU A C 1
ATOM 841 O O . LEU A 1 106 ? 2.346 5.881 19.405 1.00 94.25 106 LEU A O 1
ATOM 845 N N . GLU A 1 107 ? 4.349 6.752 18.873 1.00 93.44 107 GLU A N 1
ATOM 846 C CA . GLU A 1 107 ? 4.068 8.145 19.201 1.00 93.44 107 GLU A CA 1
ATOM 847 C C . GLU A 1 107 ? 3.797 8.912 17.909 1.00 93.44 107 GLU A C 1
ATOM 849 O O . GLU A 1 107 ? 4.590 8.824 16.965 1.00 93.44 107 GLU A O 1
ATOM 854 N N . LEU A 1 108 ? 2.692 9.658 17.879 1.00 92.56 108 LEU A N 1
ATOM 855 C CA . LEU A 1 108 ? 2.310 10.506 16.757 1.00 92.56 108 LEU A CA 1
ATOM 856 C C . LEU A 1 108 ? 2.252 11.966 17.202 1.00 92.56 108 LEU A C 1
ATOM 858 O O . LEU A 1 108 ? 1.682 12.298 18.246 1.00 92.56 108 LEU A O 1
ATOM 862 N N . THR A 1 109 ? 2.810 12.830 16.364 1.00 91.06 109 THR A N 1
ATOM 863 C CA . THR A 1 109 ? 2.775 14.281 16.538 1.00 91.06 109 THR A CA 1
ATOM 864 C C . THR A 1 109 ? 2.170 14.903 15.280 1.00 91.06 109 THR A C 1
ATOM 866 O O . THR A 1 109 ? 2.685 14.645 14.191 1.00 91.06 109 THR A O 1
ATOM 869 N N . PRO A 1 110 ? 1.100 15.711 15.385 1.00 88.88 110 PRO A N 1
ATOM 870 C CA . PRO A 1 110 ? 0.498 16.397 14.252 1.00 88.88 110 PRO A CA 1
ATOM 871 C C . PRO A 1 110 ? 1.538 17.190 13.477 1.00 88.88 110 PRO A C 1
ATOM 873 O O . PRO A 1 110 ? 2.296 17.980 14.046 1.00 88.88 110 PRO A O 1
ATOM 876 N N . ALA A 1 111 ? 1.565 16.975 12.168 1.00 84.75 111 ALA A N 1
ATOM 877 C CA . ALA A 1 111 ? 2.472 17.658 11.267 1.00 84.75 111 ALA A CA 1
ATOM 878 C C . ALA A 1 111 ? 1.682 18.620 10.366 1.00 84.75 111 ALA A C 1
ATOM 880 O O . ALA A 1 111 ? 0.561 18.305 9.955 1.00 84.75 111 ALA A O 1
ATOM 881 N N . PRO A 1 112 ? 2.254 19.783 10.000 1.00 79.62 112 PRO A N 1
ATOM 882 C CA . PRO A 1 112 ? 1.621 20.693 9.055 1.00 79.62 112 PRO A CA 1
ATOM 883 C C . PRO A 1 112 ? 1.278 19.979 7.748 1.00 79.62 112 PRO A C 1
ATOM 885 O O . PRO A 1 112 ? 2.076 19.182 7.244 1.00 79.62 112 PRO A O 1
ATOM 888 N N . GLN A 1 113 ? 0.122 20.296 7.167 1.00 70.75 113 GLN A N 1
ATOM 889 C CA . GLN A 1 113 ? -0.262 19.759 5.863 1.00 70.75 113 GLN A CA 1
ATOM 890 C C . GLN A 1 113 ? 0.825 20.032 4.817 1.00 70.75 113 GLN A C 1
ATOM 892 O O . GLN A 1 113 ? 1.442 21.104 4.845 1.00 70.75 113 GLN A O 1
ATOM 897 N N . PRO A 1 114 ? 1.092 19.093 3.893 1.00 64.31 114 PRO A N 1
ATOM 898 C CA . PRO A 1 114 ? 2.004 19.364 2.801 1.00 64.31 114 PRO A CA 1
ATOM 899 C C . PRO A 1 114 ? 1.444 20.534 1.997 1.00 64.31 114 PRO A C 1
ATOM 901 O O . PRO A 1 114 ? 0.261 20.556 1.654 1.00 64.31 114 PRO A O 1
ATOM 904 N N . ILE A 1 115 ? 2.288 21.512 1.680 1.00 57.28 115 ILE A N 1
ATOM 905 C CA . ILE A 1 115 ? 1.903 22.537 0.716 1.00 57.28 115 ILE A CA 1
ATOM 906 C C . ILE A 1 115 ? 1.724 21.806 -0.615 1.00 57.28 115 ILE A C 1
ATOM 908 O O . ILE A 1 115 ? 2.690 21.274 -1.164 1.00 57.28 115 ILE A O 1
ATOM 912 N N . VAL A 1 116 ? 0.486 21.751 -1.114 1.00 57.88 116 VAL A N 1
ATOM 913 C CA . VAL A 1 116 ? 0.190 21.285 -2.472 1.00 57.88 116 VAL A CA 1
ATOM 914 C C . VAL A 1 116 ? 0.870 22.271 -3.416 1.00 57.88 116 VAL A C 1
ATOM 916 O O . VAL A 1 116 ? 0.346 23.354 -3.682 1.00 57.88 116 VAL A O 1
ATOM 919 N N . SER A 1 117 ? 2.090 21.949 -3.842 1.00 49.03 117 SER A N 1
ATOM 920 C CA . SER A 1 117 ? 2.817 22.792 -4.780 1.00 49.03 117 SER A CA 1
ATOM 921 C C . SER A 1 117 ? 2.053 22.797 -6.096 1.00 49.03 117 SER A C 1
ATOM 923 O O . SER A 1 117 ? 1.899 21.759 -6.736 1.00 49.03 117 SER A O 1
ATOM 925 N N . LYS A 1 118 ? 1.584 23.979 -6.500 1.00 49.38 118 LYS A N 1
ATOM 926 C CA . LYS A 1 118 ? 1.017 24.199 -7.834 1.00 49.38 118 LYS A CA 1
ATOM 927 C C . LYS A 1 118 ? 2.079 24.104 -8.941 1.00 49.38 118 LYS A C 1
ATOM 929 O O . LYS A 1 118 ? 1.700 24.011 -10.099 1.00 49.38 118 LYS A O 1
ATOM 934 N N . ASP A 1 119 ? 3.369 24.081 -8.583 1.00 52.28 119 ASP A N 1
ATOM 935 C CA . ASP A 1 119 ? 4.503 24.015 -9.518 1.00 52.28 119 ASP A CA 1
ATOM 936 C C . ASP A 1 119 ? 4.996 22.568 -9.787 1.00 52.28 119 ASP A C 1
ATOM 938 O O . ASP A 1 119 ? 6.017 22.355 -10.434 1.00 52.28 119 ASP A O 1
ATOM 942 N N . ASP A 1 120 ? 4.226 21.565 -9.340 1.00 63.81 120 ASP A N 1
ATOM 943 C CA . ASP A 1 120 ? 3.947 20.319 -10.077 1.00 63.81 120 ASP A CA 1
ATOM 944 C C . ASP A 1 120 ? 5.103 19.360 -10.458 1.00 63.81 120 ASP A C 1
ATOM 946 O O . ASP A 1 120 ? 4.956 18.517 -11.352 1.00 63.81 120 ASP A O 1
ATOM 950 N N . ILE A 1 121 ? 6.232 19.413 -9.749 1.00 68.25 121 ILE A N 1
ATOM 951 C CA . ILE A 1 121 ? 7.279 18.384 -9.828 1.00 68.25 121 ILE A CA 1
ATOM 952 C C . ILE A 1 121 ? 7.526 17.789 -8.445 1.00 68.25 121 ILE A C 1
ATOM 954 O O . ILE A 1 121 ? 7.838 18.505 -7.494 1.00 68.25 121 ILE A O 1
ATOM 958 N N . ALA A 1 122 ? 7.412 16.465 -8.343 1.00 84.38 122 ALA A N 1
ATOM 959 C CA . ALA A 1 122 ? 7.824 15.712 -7.163 1.00 84.38 122 ALA A CA 1
ATOM 960 C C . ALA A 1 122 ? 9.004 14.813 -7.532 1.00 84.38 122 ALA A C 1
ATOM 962 O O . ALA A 1 122 ? 8.967 14.116 -8.545 1.00 84.38 122 ALA A O 1
ATOM 963 N N . VAL A 1 123 ? 10.051 14.830 -6.711 1.00 90.50 123 VAL A N 1
ATOM 964 C CA . VAL A 1 123 ? 11.237 13.989 -6.892 1.00 90.50 123 VAL A CA 1
ATOM 965 C C . VAL A 1 123 ? 11.344 13.052 -5.703 1.00 90.50 123 VAL A C 1
ATOM 967 O O . VAL A 1 123 ? 11.222 13.484 -4.558 1.00 90.50 123 VAL A O 1
ATOM 970 N N . ALA A 1 124 ? 11.589 11.776 -5.974 1.00 94.62 124 ALA A N 1
ATOM 971 C CA . ALA A 1 124 ? 11.863 10.781 -4.952 1.00 94.62 124 ALA A CA 1
ATOM 972 C C . ALA A 1 124 ? 13.031 9.896 -5.380 1.00 94.62 124 ALA A C 1
ATOM 974 O O . ALA A 1 124 ? 13.166 9.545 -6.552 1.00 94.62 124 ALA A O 1
ATOM 975 N N . SER A 1 125 ? 13.865 9.503 -4.424 1.00 96.81 125 SER A N 1
ATOM 976 C CA . SER A 1 125 ? 15.036 8.674 -4.696 1.00 96.81 125 SER A CA 1
ATOM 977 C C . SER A 1 125 ? 15.002 7.398 -3.871 1.00 96.81 125 SER A C 1
ATOM 979 O O . SER A 1 125 ? 14.649 7.379 -2.694 1.00 96.81 125 SER A O 1
ATOM 981 N N . THR A 1 126 ? 15.407 6.324 -4.529 1.00 98.25 126 THR A N 1
ATOM 982 C CA . THR A 1 126 ? 15.767 5.040 -3.931 1.00 98.25 126 THR A CA 1
ATOM 983 C C . THR A 1 126 ? 17.287 4.912 -3.947 1.00 98.25 126 THR A C 1
ATOM 985 O O . THR A 1 126 ? 17.978 5.752 -4.528 1.00 98.25 126 THR A O 1
ATOM 988 N N . LYS A 1 127 ? 17.831 3.824 -3.398 1.00 96.38 127 LYS A N 1
ATOM 989 C CA . LYS A 1 127 ? 19.265 3.543 -3.553 1.00 96.38 127 LYS A CA 1
ATOM 990 C C . LYS A 1 127 ? 19.668 3.401 -5.032 1.00 96.38 127 LYS A C 1
ATOM 992 O O . LYS A 1 127 ? 20.759 3.817 -5.405 1.00 96.38 127 LYS A O 1
ATOM 997 N N . GLY A 1 128 ? 18.805 2.801 -5.856 1.00 97.12 128 GLY A N 1
ATOM 998 C CA . GLY A 1 128 ? 19.136 2.430 -7.237 1.00 97.12 128 GLY A CA 1
ATOM 999 C C . GLY A 1 128 ? 18.788 3.478 -8.295 1.00 97.12 128 GLY A C 1
ATOM 1000 O O . GLY A 1 128 ? 19.405 3.488 -9.360 1.00 97.12 128 GLY A O 1
ATOM 1001 N N . ALA A 1 129 ? 17.828 4.366 -8.020 1.00 98.19 129 ALA A N 1
ATOM 1002 C CA . ALA A 1 129 ? 17.392 5.369 -8.986 1.00 98.19 129 ALA A CA 1
ATOM 1003 C C . ALA A 1 129 ? 16.652 6.565 -8.368 1.00 98.19 129 ALA A C 1
ATOM 1005 O O . ALA A 1 129 ? 16.030 6.457 -7.305 1.00 98.19 129 ALA A O 1
ATOM 1006 N N . THR A 1 130 ? 16.653 7.676 -9.107 1.00 98.12 130 THR A N 1
ATOM 1007 C CA . THR A 1 130 ? 15.830 8.870 -8.873 1.00 98.12 130 THR A CA 1
ATOM 1008 C C . THR A 1 130 ? 14.645 8.906 -9.835 1.00 98.12 130 THR A C 1
ATOM 1010 O O . THR A 1 130 ? 14.790 8.667 -11.035 1.00 98.12 130 THR A O 1
ATOM 1013 N N . TRP A 1 131 ? 13.475 9.232 -9.295 1.00 96.56 131 TRP A N 1
ATOM 1014 C CA . TRP A 1 131 ? 12.184 9.258 -9.966 1.00 96.56 131 TRP A CA 1
ATOM 1015 C C . TRP A 1 131 ? 11.627 10.676 -9.927 1.00 96.56 131 TRP A C 1
ATOM 1017 O O . TRP A 1 131 ? 11.603 11.307 -8.871 1.00 96.56 131 TRP A O 1
ATOM 1027 N N . GLU A 1 132 ? 11.169 11.169 -11.071 1.00 93.62 132 GLU A N 1
ATOM 1028 C CA . GLU A 1 132 ? 10.550 12.490 -11.196 1.00 93.62 132 GLU A CA 1
ATOM 1029 C C . GLU A 1 132 ? 9.106 12.314 -11.656 1.00 93.62 132 GLU A C 1
ATOM 1031 O O . GLU A 1 132 ? 8.834 11.558 -12.591 1.00 93.62 132 GLU A O 1
ATOM 1036 N N . PHE A 1 133 ? 8.194 13.023 -11.011 1.00 89.38 133 PHE A N 1
ATOM 1037 C CA . PHE A 1 133 ? 6.808 13.193 -11.421 1.00 89.38 133 PHE A CA 1
ATOM 1038 C C . PHE A 1 133 ? 6.668 14.583 -12.027 1.00 89.38 133 PHE A C 1
ATOM 1040 O O . PHE A 1 133 ? 7.251 15.529 -11.504 1.00 89.38 133 PHE A O 1
ATOM 1047 N N . SER A 1 134 ? 5.869 14.723 -13.082 1.00 76.94 134 SER A N 1
ATOM 1048 C CA . SER A 1 134 ? 5.555 16.032 -13.656 1.00 76.94 134 SER A CA 1
ATOM 1049 C C . SER A 1 134 ? 4.053 16.227 -13.835 1.00 76.94 134 SER A C 1
ATOM 1051 O O . SER A 1 134 ? 3.324 15.273 -14.125 1.00 76.94 134 SER A O 1
ATOM 1053 N N . ALA A 1 135 ? 3.610 17.484 -13.726 1.00 63.97 135 ALA A N 1
ATOM 1054 C CA . ALA A 1 135 ? 2.253 17.957 -14.033 1.00 63.97 135 ALA A CA 1
ATOM 1055 C C . ALA A 1 135 ? 1.641 17.275 -15.262 1.00 63.97 135 ALA A C 1
ATOM 1057 O O . ALA A 1 135 ? 0.504 16.806 -15.246 1.00 63.97 135 ALA A O 1
ATOM 1058 N N . GLU A 1 136 ? 2.427 17.234 -16.341 1.00 60.53 136 GLU A N 1
ATOM 1059 C CA . GLU A 1 136 ? 1.960 16.972 -17.699 1.00 60.53 136 GLU A CA 1
ATOM 1060 C C . GLU A 1 136 ? 1.534 15.520 -17.945 1.00 60.53 136 GLU A C 1
ATOM 1062 O O . GLU A 1 136 ? 0.753 15.269 -18.862 1.00 60.53 136 GLU A O 1
ATOM 1067 N N . ARG A 1 137 ? 2.020 14.553 -17.151 1.00 60.00 137 ARG A N 1
ATOM 1068 C CA . ARG A 1 137 ? 1.599 13.138 -17.263 1.00 60.00 137 ARG A CA 1
ATOM 1069 C C . ARG A 1 137 ? 1.015 12.564 -15.977 1.00 60.00 137 ARG A C 1
ATOM 1071 O O . ARG A 1 137 ? 0.898 11.351 -15.817 1.00 60.00 137 ARG A O 1
ATOM 1078 N N . GLY A 1 138 ? 0.570 13.448 -15.100 1.00 68.12 138 GLY A N 1
ATOM 1079 C CA . GLY A 1 138 ? -0.355 13.118 -14.039 1.00 68.12 138 GLY A CA 1
ATOM 1080 C C . GLY A 1 138 ? 0.264 12.606 -12.751 1.00 68.12 138 GLY A C 1
ATOM 1081 O O . GLY A 1 138 ? 1.012 13.332 -12.106 1.00 68.12 138 GLY A O 1
ATOM 1082 N N . ILE A 1 139 ? -0.164 11.417 -12.321 1.00 85.00 139 ILE A N 1
ATOM 1083 C CA . ILE A 1 139 ? 0.136 10.851 -10.994 1.00 85.00 139 ILE A CA 1
ATOM 1084 C C . ILE A 1 139 ? 1.196 9.742 -11.023 1.00 85.00 139 ILE A C 1
ATOM 1086 O O . ILE A 1 139 ? 1.384 9.022 -10.043 1.00 85.00 139 ILE A O 1
ATOM 1090 N N . PHE A 1 140 ? 1.868 9.597 -12.163 1.00 90.31 140 PHE A N 1
ATOM 1091 C CA . PHE A 1 140 ? 2.901 8.601 -12.398 1.00 90.31 140 PHE A CA 1
ATOM 1092 C C . PHE A 1 140 ? 4.264 9.270 -12.606 1.00 90.31 140 PHE A C 1
ATOM 1094 O O . PHE A 1 140 ? 4.319 10.390 -13.126 1.00 90.31 140 PHE A O 1
ATOM 1101 N N . PRO A 1 141 ? 5.372 8.579 -12.283 1.00 92.56 141 PRO A N 1
ATOM 1102 C CA . PRO A 1 141 ? 6.697 9.040 -12.664 1.00 92.56 141 PRO A CA 1
ATOM 1103 C C . PRO A 1 141 ? 6.813 9.195 -14.184 1.00 92.56 141 PRO A C 1
ATOM 1105 O O . PRO A 1 141 ? 6.327 8.357 -14.947 1.00 92.56 141 PRO A O 1
ATOM 1108 N N . THR A 1 142 ? 7.480 10.255 -14.626 1.00 91.06 142 THR A N 1
ATOM 1109 C CA . THR A 1 142 ? 7.715 10.584 -16.041 1.00 91.06 142 THR A CA 1
ATOM 1110 C C . THR A 1 142 ? 9.175 10.464 -16.443 1.00 91.06 142 THR A C 1
ATOM 1112 O O . THR A 1 142 ? 9.493 10.389 -17.633 1.00 91.06 142 THR A O 1
ATOM 1115 N N . LYS A 1 143 ? 10.066 10.400 -15.453 1.00 94.12 143 LYS A N 1
ATOM 1116 C CA . LYS A 1 143 ? 11.503 10.249 -15.633 1.00 94.12 143 LYS A CA 1
ATOM 1117 C C . LYS A 1 143 ? 12.070 9.300 -14.590 1.00 94.12 143 LYS A C 1
ATOM 1119 O O . LYS A 1 143 ? 11.655 9.310 -13.434 1.00 94.12 143 LYS A O 1
ATOM 1124 N N . LEU A 1 144 ? 13.015 8.479 -15.024 1.00 96.56 144 LEU A N 1
ATOM 1125 C CA . LEU A 1 144 ? 13.793 7.587 -14.174 1.00 96.56 144 LEU A CA 1
ATOM 1126 C C . LEU A 1 144 ? 15.267 7.778 -14.519 1.00 96.56 144 LEU A C 1
ATOM 1128 O O . LEU A 1 144 ? 15.644 7.627 -15.680 1.00 96.56 144 LEU A O 1
ATOM 1132 N N . GLN A 1 145 ? 16.088 8.100 -13.528 1.00 97.94 145 GLN A N 1
ATOM 1133 C CA . GLN A 1 145 ? 17.536 8.188 -13.677 1.00 97.94 145 GLN A CA 1
ATOM 1134 C C . GLN A 1 145 ? 18.206 7.177 -12.753 1.00 97.94 145 GLN A C 1
ATOM 1136 O O . GLN A 1 145 ? 18.046 7.255 -11.536 1.00 97.94 145 GLN A O 1
ATOM 1141 N N . MET A 1 146 ? 18.945 6.232 -13.329 1.00 97.75 146 MET A N 1
ATOM 1142 C CA . MET A 1 146 ? 19.692 5.233 -12.563 1.00 97.75 146 MET A CA 1
ATOM 1143 C C . MET A 1 146 ? 20.871 5.893 -11.856 1.00 97.75 146 MET A C 1
ATOM 1145 O O . MET A 1 146 ? 21.595 6.675 -12.471 1.00 97.75 146 MET A O 1
ATOM 1149 N N . THR A 1 147 ? 21.068 5.567 -10.579 1.00 95.31 147 THR A N 1
ATOM 1150 C CA . THR A 1 147 ? 22.073 6.229 -9.738 1.00 95.31 147 THR A CA 1
ATOM 1151 C C . THR A 1 147 ? 23.492 5.986 -10.252 1.00 95.31 147 THR A C 1
ATOM 1153 O O . THR A 1 147 ? 24.217 6.945 -10.486 1.00 95.31 147 THR A O 1
ATOM 1156 N N . ASP A 1 148 ? 23.889 4.725 -10.463 1.00 95.00 148 ASP A N 1
ATOM 1157 C CA . ASP A 1 148 ? 25.299 4.413 -10.757 1.00 95.00 148 ASP A CA 1
ATOM 1158 C C . ASP A 1 148 ? 25.648 4.512 -12.246 1.00 95.00 148 ASP A C 1
ATOM 1160 O O . ASP A 1 148 ? 26.778 4.825 -12.612 1.00 95.00 148 ASP A O 1
ATOM 1164 N N . SER A 1 149 ? 24.702 4.189 -13.130 1.00 94.88 149 SER A N 1
ATOM 1165 C CA . SER A 1 149 ? 24.939 4.177 -14.575 1.00 94.88 149 SER A CA 1
ATOM 1166 C C . SER A 1 149 ? 24.658 5.515 -15.248 1.00 94.88 149 SER A C 1
ATOM 1168 O O . SER A 1 149 ? 25.014 5.663 -16.422 1.00 94.88 149 SER A O 1
ATOM 1170 N N . GLU A 1 150 ? 23.994 6.422 -14.523 1.00 95.81 150 GLU A N 1
ATOM 1171 C CA . GLU A 1 150 ? 23.463 7.715 -14.963 1.00 95.81 150 GLU A CA 1
ATOM 1172 C C . GLU A 1 150 ? 22.478 7.626 -16.142 1.00 95.81 150 GLU A C 1
ATOM 1174 O O . GLU A 1 150 ? 22.067 8.651 -16.693 1.00 95.81 150 GLU A O 1
ATOM 1179 N N . THR A 1 151 ? 22.055 6.411 -16.519 1.00 96.25 151 THR A N 1
ATOM 1180 C CA . THR A 1 151 ? 21.123 6.187 -17.624 1.00 96.25 151 THR A CA 1
ATOM 1181 C C . THR A 1 151 ? 19.806 6.895 -17.339 1.00 96.25 151 THR A C 1
ATOM 1183 O O . THR A 1 151 ? 19.197 6.718 -16.280 1.00 96.25 151 THR A O 1
ATOM 1186 N N . LEU A 1 152 ? 19.360 7.685 -18.315 1.00 95.94 152 LEU A N 1
ATOM 1187 C CA . LEU A 1 152 ? 18.146 8.479 -18.238 1.00 95.94 152 LEU A CA 1
ATOM 1188 C C . LEU A 1 152 ? 17.046 7.881 -19.122 1.00 95.94 152 LEU A C 1
ATOM 1190 O O . LEU A 1 152 ? 17.155 7.860 -20.350 1.00 95.94 152 LEU A O 1
ATOM 1194 N N . TYR A 1 153 ? 15.947 7.478 -18.493 1.00 94.50 153 TYR A N 1
ATOM 1195 C CA . TYR A 1 153 ? 14.734 7.021 -19.160 1.00 94.50 153 TYR A CA 1
ATOM 1196 C C . TYR A 1 153 ? 13.674 8.124 -19.099 1.00 94.50 153 TYR A C 1
ATOM 1198 O O . TYR A 1 153 ? 13.240 8.517 -18.017 1.00 94.50 153 TYR A O 1
ATOM 1206 N N . THR A 1 154 ? 13.251 8.623 -20.260 1.00 92.25 154 THR A N 1
ATOM 1207 C CA . THR A 1 154 ? 12.251 9.709 -20.392 1.00 92.25 154 THR A CA 1
ATOM 1208 C C . THR A 1 154 ? 11.138 9.371 -21.385 1.00 92.25 154 THR A C 1
ATOM 1210 O O . THR A 1 154 ? 10.076 9.993 -21.392 1.00 92.25 154 THR A O 1
ATOM 1213 N N . LYS A 1 155 ? 11.356 8.368 -22.243 1.00 90.44 155 LYS A N 1
ATOM 1214 C CA . LYS A 1 155 ? 10.408 7.942 -23.280 1.00 90.44 155 LYS A CA 1
ATOM 1215 C C . LYS A 1 155 ? 9.704 6.639 -22.903 1.00 90.44 155 LYS A C 1
ATOM 1217 O O . LYS A 1 155 ? 9.758 5.644 -23.625 1.00 90.44 155 LYS A O 1
ATOM 1222 N N . TYR A 1 156 ? 9.035 6.665 -21.757 1.00 91.38 156 TYR A N 1
ATOM 1223 C CA . TYR A 1 156 ? 8.143 5.603 -21.302 1.00 91.38 156 TYR A CA 1
ATOM 1224 C C . TYR A 1 156 ? 6.786 6.183 -20.885 1.00 91.38 156 TYR A C 1
ATOM 1226 O O . TYR A 1 156 ? 6.645 7.396 -20.705 1.00 91.38 156 TYR A O 1
ATOM 1234 N N . THR A 1 157 ? 5.777 5.330 -20.769 1.00 89.19 157 THR A N 1
ATOM 1235 C CA . THR A 1 157 ? 4.437 5.667 -20.284 1.00 89.19 157 THR A CA 1
ATOM 1236 C C . THR A 1 157 ? 3.961 4.616 -19.293 1.00 89.19 157 THR A C 1
ATOM 1238 O O . THR A 1 157 ? 4.386 3.463 -19.342 1.00 89.19 157 THR A O 1
ATOM 1241 N N . TRP A 1 158 ? 3.068 5.028 -18.403 1.00 90.38 158 TRP A N 1
ATOM 1242 C CA . TRP A 1 158 ? 2.295 4.123 -17.566 1.00 90.38 158 TRP A CA 1
ATOM 1243 C C . TRP A 1 158 ? 0.895 4.020 -18.153 1.00 90.38 158 TRP A C 1
ATOM 1245 O O . TRP A 1 158 ? 0.272 5.043 -18.431 1.00 90.38 158 TRP A O 1
ATOM 1255 N N . GLU A 1 159 ? 0.415 2.801 -18.364 1.00 87.38 159 GLU A N 1
ATOM 1256 C CA . GLU A 1 159 ? -0.956 2.550 -18.795 1.00 87.38 159 GLU A CA 1
ATOM 1257 C C . GLU A 1 159 ? -1.729 1.906 -17.640 1.00 87.38 159 GLU A C 1
ATOM 1259 O O . GLU A 1 159 ? -1.454 0.778 -17.220 1.00 87.38 159 GLU A O 1
ATOM 1264 N N . ASP A 1 160 ? -2.723 2.640 -17.148 1.00 89.75 160 ASP A N 1
ATOM 1265 C CA . ASP A 1 160 ? -3.745 2.150 -16.233 1.00 89.75 160 ASP A CA 1
ATOM 1266 C C . ASP A 1 160 ? -5.116 2.491 -16.817 1.00 89.75 160 ASP A C 1
ATOM 1268 O O . ASP A 1 160 ? -5.375 3.636 -17.216 1.00 89.75 160 ASP A O 1
ATOM 1272 N N . ARG A 1 161 ? -5.954 1.468 -16.988 1.00 88.31 161 ARG A N 1
ATOM 1273 C CA . ARG A 1 161 ? -7.108 1.553 -17.884 1.00 88.31 161 ARG A CA 1
ATOM 1274 C C . ARG A 1 161 ? -8.252 0.665 -17.434 1.00 88.31 161 ARG A C 1
ATOM 1276 O O . ARG A 1 161 ? -8.065 -0.527 -17.209 1.00 88.31 161 ARG A O 1
ATOM 1283 N N . LEU A 1 162 ? -9.453 1.219 -17.460 1.00 88.25 162 LEU A N 1
ATOM 1284 C CA . LEU A 1 162 ? -10.704 0.478 -17.407 1.00 88.25 162 LEU A CA 1
ATOM 1285 C C . LEU A 1 162 ? -11.258 0.323 -18.822 1.00 88.25 162 LEU A C 1
ATOM 1287 O O . LEU A 1 162 ? -11.119 1.206 -19.670 1.00 88.25 162 LEU A O 1
ATOM 1291 N N . HIS A 1 163 ? -11.865 -0.814 -19.113 1.00 86.69 163 HIS A N 1
ATOM 1292 C CA . HIS A 1 163 ? -12.481 -1.079 -20.401 1.00 86.69 163 HIS A CA 1
ATOM 1293 C C . HIS A 1 163 ? -13.871 -1.657 -20.201 1.00 86.69 163 HIS A C 1
ATOM 1295 O O . HIS A 1 163 ? -14.066 -2.570 -19.404 1.00 86.69 163 HIS A O 1
ATOM 1301 N N . SER A 1 164 ? -14.818 -1.127 -20.964 1.00 83.88 164 SER A N 1
ATOM 1302 C CA . SER A 1 164 ? -16.156 -1.672 -21.111 1.00 83.88 164 SER A CA 1
ATOM 1303 C C . SER A 1 164 ? -16.435 -1.882 -22.591 1.00 83.88 164 SER A C 1
ATOM 1305 O O . SER A 1 164 ? -16.131 -1.020 -23.417 1.00 83.88 164 SER A O 1
ATOM 1307 N N . LYS A 1 165 ? -17.082 -2.992 -22.934 1.00 82.88 165 LYS A N 1
ATOM 1308 C CA . LYS A 1 165 ? -17.605 -3.216 -24.286 1.00 82.88 165 LYS A CA 1
ATOM 1309 C C . LYS A 1 165 ? -18.673 -2.185 -24.656 1.00 82.88 165 LYS A C 1
ATOM 1311 O O . LYS A 1 165 ? -18.855 -1.916 -25.837 1.00 82.88 165 LYS A O 1
ATOM 1316 N N . LYS A 1 166 ? -19.366 -1.614 -23.659 1.00 82.12 166 LYS A N 1
ATOM 1317 C CA . LYS A 1 166 ? -20.416 -0.604 -23.845 1.00 82.12 166 LYS A CA 1
ATOM 1318 C C . LYS A 1 166 ? -19.844 0.799 -24.055 1.00 82.12 166 LYS A C 1
ATOM 1320 O O . LYS A 1 166 ? -20.317 1.520 -24.924 1.00 82.12 166 LYS A O 1
ATOM 1325 N N . LEU A 1 167 ? -18.851 1.181 -23.249 1.00 79.62 167 LEU A N 1
ATOM 1326 C CA . LEU A 1 167 ? -18.361 2.566 -23.168 1.00 79.62 167 LEU A CA 1
ATOM 1327 C C . LEU A 1 167 ? -16.955 2.776 -23.751 1.00 79.62 167 LEU A C 1
ATOM 1329 O O . LEU A 1 167 ? -16.468 3.903 -23.751 1.00 79.62 167 LEU A O 1
ATOM 1333 N N . SER A 1 168 ? -16.298 1.723 -24.247 1.00 85.00 168 SER A N 1
ATOM 1334 C CA . SER A 1 168 ? -14.891 1.727 -24.670 1.00 85.00 168 SER A CA 1
ATOM 1335 C C . SER A 1 168 ? -13.909 1.875 -23.489 1.00 85.00 168 SER A C 1
ATOM 1337 O O . SER A 1 168 ? -14.170 1.417 -22.373 1.00 85.00 168 SER A O 1
ATOM 1339 N N . SER A 1 169 ? -12.704 2.388 -23.747 1.00 86.31 169 SER A N 1
ATOM 1340 C CA . SER A 1 169 ? -11.603 2.481 -22.783 1.00 86.31 169 SER A CA 1
ATOM 1341 C C . SER A 1 169 ? -11.509 3.830 -22.075 1.00 86.31 169 SER A C 1
ATOM 1343 O O . SER A 1 169 ? -11.497 4.881 -22.712 1.00 86.31 169 SER A O 1
ATOM 1345 N N . TYR A 1 170 ? -11.300 3.763 -20.762 1.00 88.12 170 TYR A N 1
ATOM 1346 C CA . TYR A 1 170 ? -11.069 4.891 -19.872 1.00 88.12 170 TYR A CA 1
ATOM 1347 C C . TYR A 1 170 ? -9.675 4.764 -19.285 1.00 88.12 170 TYR A C 1
ATOM 1349 O O . TYR A 1 170 ? -9.338 3.735 -18.704 1.00 88.12 170 TYR A O 1
ATOM 1357 N N . ARG A 1 171 ? -8.847 5.789 -19.458 1.00 87.56 171 ARG A N 1
ATOM 1358 C CA . ARG A 1 171 ? -7.477 5.808 -18.939 1.00 87.56 171 ARG A CA 1
ATOM 1359 C C . ARG A 1 171 ? -7.369 6.793 -17.803 1.00 87.56 171 ARG A C 1
ATOM 1361 O O . ARG A 1 171 ? -8.123 7.763 -17.734 1.00 87.56 171 ARG A O 1
ATOM 1368 N N . LEU A 1 172 ? -6.402 6.551 -16.936 1.00 85.88 172 LEU A N 1
ATOM 1369 C CA . LEU A 1 172 ? -6.157 7.449 -15.834 1.00 85.88 172 LEU A CA 1
ATOM 1370 C C . LEU A 1 172 ? -5.507 8.749 -16.319 1.00 85.88 172 LEU A C 1
ATOM 1372 O O . LEU A 1 172 ? -4.415 8.739 -16.886 1.00 85.88 172 LEU A O 1
ATOM 1376 N N . TYR A 1 173 ? -6.176 9.873 -16.078 1.00 75.69 173 TYR A N 1
ATOM 1377 C CA . TYR A 1 173 ? -5.685 11.197 -16.444 1.00 75.69 173 TYR A CA 1
ATOM 1378 C C . TYR A 1 173 ? -5.813 12.162 -15.268 1.00 75.69 173 TYR A C 1
ATOM 1380 O O . TYR A 1 173 ? -6.861 12.287 -14.637 1.00 75.69 173 TYR A O 1
ATOM 1388 N N . ARG A 1 174 ? -4.747 12.926 -15.017 1.00 66.62 174 ARG A N 1
ATOM 1389 C CA . ARG A 1 174 ? -4.751 14.052 -14.073 1.00 66.62 174 ARG A CA 1
ATOM 1390 C C . ARG A 1 174 ? -5.207 15.326 -14.795 1.00 66.62 174 ARG A C 1
ATOM 1392 O O . ARG A 1 174 ? -4.439 16.267 -14.950 1.00 66.62 174 ARG A O 1
ATOM 1399 N N . LYS A 1 175 ? -6.434 15.345 -15.317 1.00 59.06 175 LYS A N 1
ATOM 1400 C CA . LYS A 1 175 ? -7.061 16.574 -15.833 1.00 59.06 175 LYS A CA 1
ATOM 1401 C C . LYS A 1 175 ? -8.220 16.944 -14.908 1.00 59.06 175 LYS A C 1
ATOM 1403 O O . LYS A 1 175 ? -8.992 16.068 -14.540 1.00 59.06 175 LYS A O 1
ATOM 1408 N N . GLY A 1 176 ? -8.330 18.217 -14.518 1.00 61.78 176 GLY A N 1
ATOM 1409 C CA . GLY A 1 176 ? -9.321 18.670 -13.531 1.00 61.78 176 GLY A CA 1
ATOM 1410 C C . GLY A 1 176 ? -8.814 18.531 -12.090 1.00 61.78 176 GLY A C 1
ATOM 1411 O O . GLY A 1 176 ? -7.724 19.002 -11.784 1.00 61.78 176 GLY A O 1
ATOM 1412 N N . ASN A 1 177 ? -9.580 17.872 -11.217 1.00 63.44 177 ASN A N 1
ATOM 1413 C CA . ASN A 1 177 ? -9.354 17.809 -9.760 1.00 63.44 177 ASN A CA 1
ATOM 1414 C C . ASN A 1 177 ? -8.270 16.806 -9.299 1.00 63.44 177 ASN A C 1
ATOM 1416 O O . ASN A 1 177 ? -8.202 16.471 -8.118 1.00 63.44 177 ASN A O 1
ATOM 1420 N N . GLY A 1 178 ? -7.429 16.297 -10.203 1.00 75.75 178 GLY A N 1
ATOM 1421 C CA . GLY A 1 178 ? -6.381 15.341 -9.840 1.00 75.75 178 GLY A CA 1
ATOM 1422 C C . GLY A 1 178 ? -5.248 15.983 -9.029 1.00 75.75 178 GLY A C 1
ATOM 1423 O O . GLY A 1 178 ? -4.761 17.063 -9.368 1.00 75.75 178 GLY A O 1
ATOM 1424 N N . THR A 1 179 ? -4.777 15.308 -7.982 1.00 83.75 179 THR A N 1
ATOM 1425 C CA . THR A 1 179 ? -3.772 15.841 -7.048 1.00 83.75 179 THR A CA 1
ATOM 1426 C C . THR A 1 179 ? -2.483 15.027 -7.077 1.00 83.75 179 THR A C 1
ATOM 1428 O O . THR A 1 179 ? -2.488 13.843 -7.403 1.00 83.75 179 THR A O 1
ATOM 1431 N N . LEU A 1 180 ? -1.366 15.673 -6.743 1.00 85.81 180 LEU A N 1
ATOM 1432 C CA . LEU A 1 180 ? -0.095 15.021 -6.444 1.00 85.81 180 LEU A CA 1
ATOM 1433 C C . LEU A 1 180 ? 0.465 15.664 -5.174 1.00 85.81 180 LEU A C 1
ATOM 1435 O O . LEU A 1 180 ? 0.599 16.885 -5.105 1.00 85.81 180 LEU A O 1
ATOM 1439 N N . GLN A 1 181 ? 0.731 14.859 -4.151 1.00 87.12 181 GLN A N 1
ATOM 1440 C CA . GLN A 1 181 ? 1.057 15.331 -2.810 1.00 87.12 181 GLN A CA 1
ATOM 1441 C C . GLN A 1 181 ? 2.229 14.543 -2.234 1.00 87.12 181 GLN A C 1
ATOM 1443 O O . GLN A 1 181 ? 2.215 13.315 -2.211 1.00 87.12 181 GLN A O 1
ATOM 1448 N N . LEU A 1 182 ? 3.231 15.250 -1.716 1.00 88.31 182 LEU A N 1
ATOM 1449 C CA . LEU A 1 182 ? 4.276 14.645 -0.896 1.00 88.31 182 LEU A CA 1
ATOM 1450 C C . LEU A 1 182 ? 3.717 14.414 0.513 1.00 88.31 182 LEU A C 1
ATOM 1452 O O . LEU A 1 182 ? 3.598 15.357 1.291 1.00 88.31 182 LEU A O 1
ATOM 1456 N N . LEU A 1 183 ? 3.379 13.172 0.852 1.00 88.38 183 LEU A N 1
ATOM 1457 C CA . LEU A 1 183 ? 2.835 12.836 2.170 1.00 88.38 183 LEU A CA 1
ATOM 1458 C C . LEU A 1 183 ? 3.923 12.835 3.250 1.00 88.38 183 LEU A C 1
ATOM 1460 O O . LEU A 1 183 ? 3.719 13.306 4.372 1.00 88.38 183 LEU A O 1
ATOM 1464 N N . SER A 1 184 ? 5.104 12.316 2.912 1.00 89.75 184 SER A N 1
ATOM 1465 C CA . SER A 1 184 ? 6.220 12.199 3.847 1.00 89.75 184 SER A CA 1
ATOM 1466 C C . SER A 1 184 ? 7.555 12.162 3.108 1.00 89.75 184 SER A C 1
ATOM 1468 O O . SER A 1 184 ? 7.683 11.470 2.105 1.00 89.75 184 SER A O 1
ATOM 1470 N N . ASP A 1 185 ? 8.566 12.858 3.624 1.00 90.75 185 ASP A N 1
ATOM 1471 C CA . ASP A 1 185 ? 9.967 12.707 3.201 1.00 90.75 185 ASP A CA 1
ATOM 1472 C C . ASP A 1 185 ? 10.845 12.298 4.393 1.00 90.75 185 ASP A C 1
ATOM 1474 O O . ASP A 1 185 ? 11.881 12.885 4.705 1.00 90.75 185 ASP A O 1
ATOM 1478 N N . GLY A 1 186 ? 10.371 11.297 5.129 1.00 90.50 186 GLY A N 1
ATOM 1479 C CA . GLY A 1 186 ? 11.009 10.835 6.351 1.00 90.50 186 GLY A CA 1
ATOM 1480 C C . GLY A 1 186 ? 12.249 9.961 6.117 1.00 90.50 186 GLY A C 1
ATOM 1481 O O . GLY A 1 186 ? 12.728 9.786 4.995 1.00 90.50 186 GLY A O 1
ATOM 1482 N N . PRO A 1 187 ? 12.820 9.411 7.197 1.00 90.94 187 PRO A N 1
ATOM 1483 C CA . PRO A 1 187 ? 14.101 8.703 7.159 1.00 90.94 187 PRO A CA 1
ATOM 1484 C C . PRO A 1 187 ? 14.051 7.304 6.521 1.00 90.94 187 PRO A C 1
ATOM 1486 O O . PRO A 1 187 ? 15.105 6.765 6.188 1.00 90.94 187 PRO A O 1
ATOM 1489 N N . VAL A 1 188 ? 12.870 6.696 6.357 1.00 95.19 188 VAL A N 1
ATOM 1490 C CA . VAL A 1 188 ? 12.715 5.339 5.797 1.00 95.19 188 VAL A CA 1
ATOM 1491 C C . VAL A 1 188 ? 12.389 5.396 4.305 1.00 95.19 188 VAL A C 1
ATOM 1493 O O . VAL A 1 188 ? 13.016 4.698 3.503 1.00 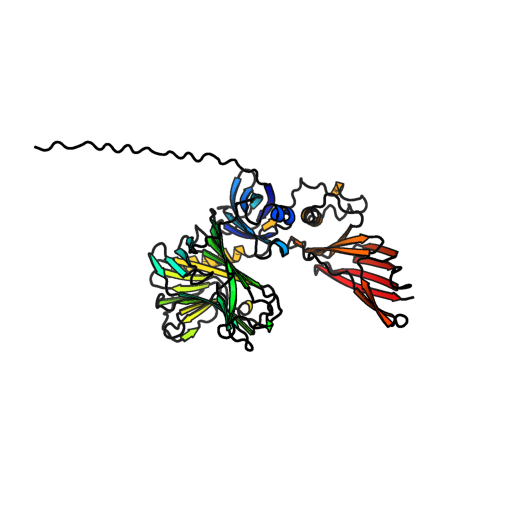95.19 188 VAL A O 1
ATOM 1496 N N . ALA A 1 189 ? 11.436 6.246 3.925 1.00 96.62 189 ALA A N 1
ATOM 1497 C CA . ALA A 1 189 ? 10.964 6.397 2.558 1.00 96.62 189 ALA A CA 1
ATOM 1498 C C . ALA A 1 189 ? 10.513 7.831 2.248 1.00 96.62 189 ALA A C 1
ATOM 1500 O O . ALA A 1 189 ? 10.076 8.569 3.132 1.00 96.62 189 ALA A O 1
ATOM 1501 N N . THR A 1 190 ? 10.558 8.192 0.970 1.00 96.00 190 THR A N 1
ATOM 1502 C CA . THR A 1 190 ? 9.787 9.320 0.430 1.00 96.00 190 THR A CA 1
ATOM 1503 C C . THR A 1 190 ? 8.449 8.774 -0.071 1.00 96.00 190 THR A C 1
ATOM 1505 O O . THR A 1 190 ? 8.429 7.753 -0.759 1.00 96.00 190 THR A O 1
ATOM 1508 N N . ILE A 1 191 ? 7.335 9.406 0.303 1.00 94.38 191 ILE A N 1
ATOM 1509 C CA . ILE A 1 191 ? 5.980 8.910 0.046 1.00 94.38 191 ILE A CA 1
ATOM 1510 C C . ILE A 1 191 ? 5.165 9.965 -0.690 1.00 94.38 191 ILE A C 1
ATOM 1512 O O . ILE A 1 191 ? 4.984 11.075 -0.186 1.00 94.38 191 ILE A O 1
ATOM 1516 N N . ILE A 1 192 ? 4.666 9.607 -1.870 1.00 92.81 192 ILE A N 1
ATOM 1517 C CA . ILE A 1 192 ? 3.912 10.499 -2.755 1.00 92.81 192 ILE A CA 1
ATOM 1518 C C . ILE A 1 192 ? 2.536 9.890 -3.018 1.00 92.81 192 ILE A C 1
ATOM 1520 O O . ILE A 1 192 ? 2.454 8.751 -3.469 1.00 92.81 192 ILE A O 1
ATOM 1524 N N . ARG A 1 193 ? 1.473 10.664 -2.782 1.00 92.38 193 ARG A N 1
ATOM 1525 C CA . ARG A 1 193 ? 0.095 10.308 -3.125 1.00 92.38 193 ARG A CA 1
ATOM 1526 C C . ARG A 1 193 ? -0.346 11.036 -4.376 1.00 92.38 193 ARG A C 1
ATOM 1528 O O . ARG A 1 193 ? -0.232 12.257 -4.457 1.00 92.38 193 ARG A O 1
ATOM 1535 N N . GLY A 1 194 ? -0.876 10.298 -5.334 1.00 90.50 194 GLY A N 1
ATOM 1536 C CA . GLY A 1 194 ? -1.468 10.841 -6.541 1.00 90.50 194 GLY A CA 1
ATOM 1537 C C . GLY A 1 194 ? -2.921 10.413 -6.686 1.00 90.50 194 GLY A C 1
ATOM 1538 O O . GLY A 1 194 ? -3.227 9.234 -6.552 1.00 90.50 194 GLY A O 1
ATOM 1539 N N . GLN A 1 195 ? -3.817 11.352 -6.978 1.00 89.81 195 GLN A N 1
ATOM 1540 C CA . GLN A 1 195 ? -5.229 11.075 -7.240 1.00 89.81 195 GLN A CA 1
ATOM 1541 C C . GLN A 1 195 ? -5.614 11.503 -8.649 1.00 89.81 195 GLN A C 1
ATOM 1543 O O . GLN A 1 195 ? -5.262 12.597 -9.095 1.00 89.81 195 GLN A O 1
ATOM 1548 N N . ALA A 1 196 ? -6.343 10.645 -9.353 1.00 88.31 196 ALA A N 1
ATOM 1549 C CA . ALA A 1 196 ? -6.810 10.916 -10.704 1.00 88.31 196 ALA A CA 1
ATOM 1550 C C . ALA A 1 196 ? -8.135 10.203 -10.999 1.00 88.31 196 ALA A C 1
ATOM 1552 O O . ALA A 1 196 ? -8.544 9.291 -10.278 1.00 88.31 196 ALA A O 1
ATOM 1553 N N . HIS A 1 197 ? -8.782 10.617 -12.089 1.00 88.19 197 HIS A N 1
ATOM 1554 C CA . HIS A 1 197 ? -10.020 10.021 -12.581 1.00 88.19 197 HIS A CA 1
ATOM 1555 C C . HIS A 1 197 ? -9.774 9.259 -13.883 1.00 88.19 197 HIS A C 1
ATOM 1557 O O . HIS A 1 197 ? -8.894 9.606 -14.681 1.00 88.19 197 HIS A O 1
ATOM 1563 N N . TYR A 1 198 ? -10.565 8.215 -14.094 1.00 87.69 198 TYR A N 1
ATOM 1564 C CA . TYR A 1 198 ? -10.607 7.475 -15.345 1.00 87.69 198 TYR A CA 1
ATOM 1565 C C . TYR A 1 198 ? -11.435 8.258 -16.358 1.00 87.69 198 TYR A C 1
ATOM 1567 O O . TYR A 1 198 ? -12.642 8.381 -16.191 1.00 87.69 198 TYR A O 1
ATOM 1575 N N . LEU A 1 199 ? -10.798 8.770 -17.413 1.00 85.88 199 LEU A N 1
ATOM 1576 C CA . LEU A 1 199 ? -11.461 9.528 -18.478 1.00 85.88 199 LEU A CA 1
ATOM 1577 C C . LEU A 1 199 ? -11.483 8.724 -19.775 1.00 85.88 199 LEU A C 1
ATOM 1579 O O . LEU A 1 199 ? -10.468 8.143 -20.182 1.00 85.88 199 LEU A O 1
ATOM 1583 N N . GLY A 1 200 ? -12.641 8.703 -20.432 1.00 80.50 200 GLY A N 1
ATOM 1584 C CA . GLY A 1 200 ? -12.815 8.035 -21.715 1.00 80.50 200 GLY A CA 1
ATOM 1585 C C . GLY A 1 200 ? -12.155 8.812 -22.849 1.00 80.50 200 GLY A C 1
ATOM 1586 O O . GLY A 1 200 ? -12.101 10.042 -22.841 1.00 80.50 200 GLY A O 1
ATOM 1587 N N . THR A 1 201 ? -11.637 8.094 -23.847 1.00 68.31 201 THR A N 1
ATOM 1588 C CA . THR A 1 201 ? -11.017 8.726 -25.025 1.00 68.31 201 THR A CA 1
ATOM 1589 C C . THR A 1 201 ? -12.021 9.253 -26.043 1.00 68.31 201 THR A C 1
ATOM 1591 O O . THR A 1 201 ? -11.686 10.151 -26.808 1.00 68.31 201 THR A O 1
ATOM 1594 N N . GLU A 1 202 ? -13.224 8.679 -26.074 1.00 68.31 202 GLU A N 1
ATOM 1595 C CA . GLU A 1 202 ? -14.293 9.049 -27.014 1.00 68.31 202 GLU A CA 1
ATOM 1596 C C . GLU A 1 202 ? -15.382 9.874 -26.324 1.00 68.31 202 GLU A C 1
ATOM 1598 O O . GLU A 1 202 ? -15.785 10.921 -26.824 1.00 68.31 202 GLU A O 1
ATOM 1603 N N . VAL A 1 203 ? -15.807 9.434 -25.138 1.00 66.06 203 VAL A N 1
ATOM 1604 C CA . VAL A 1 203 ? -16.731 10.155 -24.261 1.00 66.06 203 VAL A CA 1
ATOM 1605 C C . VAL A 1 203 ? -16.037 10.331 -22.919 1.00 66.06 203 VAL A C 1
ATOM 1607 O O . VAL A 1 203 ? -15.744 9.346 -22.249 1.00 66.06 203 VAL A O 1
ATOM 1610 N N . ALA A 1 204 ? -15.739 11.575 -22.543 1.00 68.38 204 ALA A N 1
ATOM 1611 C CA . ALA A 1 204 ? -15.005 11.852 -21.310 1.00 68.38 204 ALA A CA 1
ATOM 1612 C C . ALA A 1 204 ? -15.812 11.461 -20.059 1.00 68.38 204 ALA A C 1
ATOM 1614 O O . ALA A 1 204 ? -15.241 10.887 -19.138 1.00 68.38 204 ALA A O 1
ATOM 1615 N N . GLU A 1 205 ? -17.123 11.735 -20.069 1.00 72.81 205 GLU A N 1
ATOM 1616 C CA . GLU A 1 205 ? -18.053 11.579 -18.943 1.00 72.81 205 GLU A CA 1
ATOM 1617 C C . GLU A 1 205 ? -19.406 11.028 -19.432 1.00 72.81 205 GLU A C 1
ATOM 1619 O O . GLU A 1 205 ? -20.284 11.791 -19.838 1.00 72.81 205 GLU A O 1
ATOM 1624 N N . PRO A 1 206 ? -19.591 9.700 -19.477 1.00 65.62 206 PRO A N 1
ATOM 1625 C CA . PRO A 1 206 ? -20.870 9.107 -19.851 1.00 65.62 206 PRO A CA 1
ATOM 1626 C C . PRO A 1 206 ? -21.909 9.335 -18.729 1.00 65.62 206 PRO A C 1
ATOM 1628 O O . PRO A 1 206 ? -21.602 9.086 -17.561 1.00 65.62 206 PRO A O 1
ATOM 1631 N N . PRO A 1 207 ? -23.158 9.736 -19.050 1.00 60.97 207 PRO A N 1
ATOM 1632 C CA . PRO A 1 207 ? -24.180 10.067 -18.044 1.00 60.97 207 PRO A CA 1
ATOM 1633 C C . PRO A 1 207 ? -24.510 8.927 -17.070 1.00 60.97 207 PRO A C 1
ATOM 1635 O O . PRO A 1 207 ? -24.950 9.161 -15.952 1.00 60.97 207 PRO A O 1
ATOM 1638 N N . GLU A 1 208 ? -24.302 7.686 -17.509 1.00 70.00 208 GLU A N 1
ATOM 1639 C CA . GLU A 1 208 ? -24.661 6.458 -16.794 1.00 70.00 208 GLU A CA 1
ATOM 1640 C C . GLU A 1 208 ? -23.766 6.168 -15.582 1.00 70.00 208 GLU A C 1
ATOM 1642 O O . GLU A 1 208 ? -24.137 5.347 -14.749 1.00 70.00 208 GLU A O 1
ATOM 1647 N N . LEU A 1 209 ? -22.597 6.813 -15.482 1.00 69.00 209 LEU A N 1
ATOM 1648 C CA . LEU A 1 209 ? -21.666 6.594 -14.373 1.00 69.00 209 LEU A CA 1
ATOM 1649 C C . LEU A 1 209 ? -21.973 7.468 -13.149 1.00 69.00 209 LEU A C 1
ATOM 1651 O O . LEU A 1 209 ? -21.529 7.126 -12.058 1.00 69.00 209 LEU A O 1
ATOM 1655 N N . GLY A 1 210 ? -22.731 8.563 -13.292 1.00 71.00 210 GLY A N 1
ATOM 1656 C CA . GLY A 1 210 ? -22.988 9.534 -12.216 1.00 71.00 210 GLY A CA 1
ATOM 1657 C C . GLY A 1 210 ? -21.742 10.338 -11.807 1.00 71.00 210 GLY A C 1
ATOM 1658 O O . GLY A 1 210 ? -21.728 11.558 -11.930 1.00 71.00 210 GLY A O 1
ATOM 1659 N N . GLU A 1 211 ? -20.677 9.652 -11.391 1.00 77.75 211 GLU A N 1
ATOM 1660 C CA . GLU A 1 211 ? -19.334 10.172 -11.126 1.00 77.75 211 GLU A CA 1
ATOM 1661 C C . GLU A 1 211 ? -18.299 9.298 -11.846 1.00 77.75 211 GLU A C 1
ATOM 1663 O O . GLU A 1 211 ? -18.455 8.082 -11.982 1.00 77.75 211 GLU A O 1
ATOM 1668 N N . LEU A 1 212 ? -17.204 9.907 -12.292 1.00 82.62 212 LEU A N 1
ATOM 1669 C CA . LEU A 1 212 ? -16.113 9.161 -12.904 1.00 82.62 212 LEU A CA 1
ATOM 1670 C C . LEU A 1 212 ? -15.398 8.285 -11.869 1.00 82.62 212 LEU A C 1
ATOM 1672 O O . LEU A 1 212 ? -15.025 8.802 -10.809 1.00 82.62 212 LEU A O 1
ATOM 1676 N N . PRO A 1 213 ? -15.093 7.012 -12.193 1.00 87.81 213 PRO A N 1
ATOM 1677 C CA . PRO A 1 213 ? -14.231 6.194 -11.358 1.00 87.81 213 PRO A CA 1
ATOM 1678 C C . PRO A 1 213 ? -12.917 6.917 -11.067 1.00 87.81 213 PRO A C 1
ATOM 1680 O O . PRO A 1 213 ? -12.352 7.600 -11.931 1.00 87.81 213 PRO A O 1
ATOM 1683 N N . LYS A 1 214 ? -12.407 6.737 -9.855 1.00 88.94 214 LYS A N 1
ATOM 1684 C CA . LYS A 1 214 ? -11.185 7.374 -9.370 1.00 88.94 214 LYS A CA 1
ATOM 1685 C C . LYS A 1 214 ? -10.164 6.344 -8.916 1.00 88.94 214 LYS A C 1
ATOM 1687 O O . LYS A 1 214 ? -10.503 5.228 -8.525 1.00 88.94 214 LYS A O 1
ATOM 1692 N N . ALA A 1 215 ? -8.904 6.749 -8.962 1.00 90.94 215 ALA A N 1
ATOM 1693 C CA . ALA A 1 215 ? -7.780 6.005 -8.425 1.00 90.94 215 ALA A CA 1
ATOM 1694 C C . ALA A 1 215 ? -6.919 6.912 -7.550 1.00 90.94 215 ALA A C 1
ATOM 1696 O O . ALA A 1 215 ? -6.574 8.029 -7.945 1.00 90.94 215 ALA A O 1
ATOM 1697 N N . THR A 1 216 ? -6.536 6.395 -6.387 1.00 92.44 216 THR A N 1
ATOM 1698 C CA . THR A 1 216 ? -5.512 6.976 -5.521 1.00 92.44 216 THR A CA 1
ATOM 1699 C C . THR A 1 216 ? -4.319 6.035 -5.480 1.00 92.44 216 THR A C 1
ATOM 1701 O O . THR A 1 216 ? -4.476 4.875 -5.107 1.00 92.44 216 THR A O 1
ATOM 1704 N N . TYR A 1 217 ? -3.147 6.537 -5.859 1.00 93.75 217 TYR A N 1
ATOM 1705 C CA . TYR A 1 217 ? -1.879 5.826 -5.769 1.00 93.75 217 TYR A CA 1
ATOM 1706 C C . TYR A 1 217 ? -1.043 6.380 -4.636 1.00 93.75 217 TYR A C 1
ATOM 1708 O O . TYR A 1 217 ? -0.783 7.581 -4.627 1.00 93.75 217 TYR A O 1
ATOM 1716 N N . ASP A 1 218 ? -0.523 5.500 -3.793 1.00 94.62 218 ASP A N 1
ATOM 1717 C CA . ASP A 1 218 ? 0.576 5.812 -2.891 1.00 94.62 218 ASP A CA 1
ATOM 1718 C C . ASP A 1 218 ? 1.857 5.141 -3.367 1.00 94.62 218 ASP A C 1
ATOM 1720 O O . ASP A 1 218 ? 1.933 3.922 -3.527 1.00 94.62 218 ASP A O 1
ATOM 1724 N N . TRP A 1 219 ? 2.883 5.958 -3.581 1.00 96.50 219 TRP A N 1
ATOM 1725 C CA . TRP A 1 219 ? 4.213 5.537 -3.993 1.00 96.50 219 TRP A CA 1
ATOM 1726 C C . TRP A 1 219 ? 5.167 5.654 -2.815 1.00 96.50 219 TRP A C 1
ATOM 1728 O O . TRP A 1 219 ? 5.386 6.753 -2.312 1.00 96.50 219 TRP A O 1
ATOM 1738 N N . TYR A 1 220 ? 5.779 4.545 -2.412 1.00 97.25 220 TYR A N 1
ATOM 1739 C CA . TYR A 1 220 ? 6.731 4.479 -1.307 1.00 97.25 220 TYR A CA 1
ATOM 1740 C C . TYR A 1 220 ? 8.125 4.178 -1.854 1.00 97.25 220 TYR A C 1
ATOM 1742 O O . TYR A 1 220 ? 8.432 3.039 -2.212 1.00 97.25 220 TYR A O 1
ATOM 1750 N N . PHE A 1 221 ? 8.982 5.194 -1.903 1.00 98.00 221 PHE A N 1
ATOM 1751 C CA . PHE A 1 221 ? 10.363 5.097 -2.374 1.00 98.00 221 PHE A CA 1
ATOM 1752 C C . PHE A 1 221 ? 11.299 4.860 -1.187 1.00 98.00 221 PHE A C 1
ATOM 1754 O O . PHE A 1 221 ? 11.602 5.786 -0.435 1.00 98.00 221 PHE A O 1
ATOM 1761 N N . PHE A 1 222 ? 11.751 3.620 -0.986 1.00 96.88 222 PHE A N 1
ATOM 1762 C CA . PHE A 1 222 ? 12.580 3.256 0.168 1.00 96.88 222 PHE A CA 1
ATOM 1763 C C . PHE A 1 222 ? 14.010 3.794 0.002 1.00 96.88 222 PHE A C 1
ATOM 1765 O O . PHE A 1 222 ? 14.742 3.349 -0.878 1.00 96.88 222 PHE A O 1
ATOM 1772 N N . LYS A 1 223 ? 14.453 4.710 0.876 1.00 94.94 223 LYS A N 1
ATOM 1773 C CA . LYS A 1 223 ? 15.705 5.475 0.682 1.00 94.94 223 LYS A CA 1
ATOM 1774 C C . LYS A 1 223 ? 16.955 4.593 0.580 1.00 94.94 223 LYS A C 1
ATOM 1776 O O . LYS A 1 223 ? 17.826 4.831 -0.249 1.00 94.94 223 LYS A O 1
ATOM 1781 N N . ASN A 1 224 ? 17.021 3.532 1.387 1.00 93.81 224 ASN A N 1
ATOM 1782 C CA . ASN A 1 224 ? 18.190 2.644 1.485 1.00 93.81 224 ASN A CA 1
ATOM 1783 C C . ASN A 1 224 ? 18.037 1.319 0.716 1.00 93.81 224 ASN A C 1
ATOM 1785 O O . ASN A 1 224 ? 18.816 0.385 0.914 1.00 93.81 224 ASN A O 1
ATOM 1789 N N . SER A 1 225 ? 17.037 1.218 -0.157 1.00 95.12 225 SER A N 1
ATOM 1790 C CA . SER A 1 225 ? 16.733 0.027 -0.952 1.00 95.12 225 SER A CA 1
ATOM 1791 C C . SER A 1 225 ? 16.444 0.436 -2.400 1.00 95.12 225 SER A C 1
ATOM 1793 O O . SER A 1 225 ? 16.014 1.560 -2.612 1.00 95.12 225 SER A O 1
ATOM 1795 N N . PRO A 1 226 ? 16.662 -0.415 -3.416 1.00 96.81 226 PRO A N 1
ATOM 1796 C CA . PRO A 1 226 ? 16.208 -0.157 -4.792 1.00 96.81 226 PRO A CA 1
ATOM 1797 C C . PRO A 1 226 ? 14.694 -0.377 -4.994 1.00 96.81 226 PRO A C 1
ATOM 1799 O O . PRO A 1 226 ? 14.211 -0.367 -6.124 1.00 96.81 226 PRO A O 1
ATOM 1802 N N . LEU A 1 227 ? 13.953 -0.646 -3.915 1.00 97.44 227 LEU A N 1
ATOM 1803 C CA . LEU A 1 227 ? 12.535 -0.981 -3.958 1.00 97.44 227 LEU A CA 1
ATOM 1804 C C . LEU A 1 227 ? 11.636 0.254 -3.948 1.00 97.44 227 LEU A C 1
ATOM 1806 O O . LEU A 1 227 ? 11.867 1.205 -3.198 1.00 97.44 227 LEU A O 1
ATOM 1810 N N . VAL A 1 228 ? 10.547 0.154 -4.705 1.00 98.12 228 VAL A N 1
ATOM 1811 C CA . VAL A 1 228 ? 9.391 1.049 -4.627 1.00 98.12 228 VAL A CA 1
ATOM 1812 C C . VAL A 1 228 ? 8.149 0.194 -4.404 1.00 98.12 228 VAL A C 1
ATOM 1814 O O . VAL A 1 228 ? 7.938 -0.769 -5.139 1.00 98.12 228 VAL A O 1
ATOM 1817 N N . TYR A 1 229 ? 7.339 0.516 -3.398 1.00 96.69 229 TYR A N 1
ATOM 1818 C CA . TYR A 1 229 ? 5.999 -0.062 -3.276 1.00 96.69 229 TYR A CA 1
ATOM 1819 C C . TYR A 1 229 ? 4.977 0.899 -3.857 1.00 96.69 229 TYR A C 1
ATOM 1821 O O . TYR A 1 229 ? 5.081 2.109 -3.657 1.00 96.69 229 TYR A O 1
ATOM 1829 N N . VAL A 1 230 ? 4.004 0.348 -4.566 1.00 95.06 230 VAL A N 1
ATOM 1830 C CA . VAL A 1 230 ? 2.899 1.097 -5.141 1.00 95.06 230 VAL A CA 1
ATOM 1831 C C . VAL A 1 230 ? 1.604 0.475 -4.666 1.00 95.06 230 VAL A C 1
ATOM 1833 O O . VAL A 1 230 ? 1.390 -0.724 -4.846 1.00 95.06 230 VAL A O 1
ATOM 1836 N N . ASP A 1 231 ? 0.764 1.304 -4.067 1.00 93.12 231 ASP A N 1
ATOM 1837 C CA . ASP A 1 231 ? -0.535 0.938 -3.529 1.00 93.12 231 ASP A CA 1
ATOM 1838 C C . ASP A 1 231 ? -1.623 1.697 -4.272 1.00 93.12 231 ASP A C 1
ATOM 1840 O O . ASP A 1 231 ? -1.524 2.910 -4.425 1.00 93.12 231 ASP A O 1
ATOM 1844 N N . LEU A 1 232 ? -2.639 0.996 -4.754 1.00 91.81 232 LEU A N 1
ATOM 1845 C CA . LEU A 1 232 ? -3.724 1.563 -5.539 1.00 91.81 232 LEU A CA 1
ATOM 1846 C C . LEU A 1 232 ? -5.052 1.300 -4.845 1.00 91.81 232 LEU A C 1
ATOM 1848 O O . LEU A 1 232 ? -5.449 0.148 -4.705 1.00 91.81 232 LEU A O 1
ATOM 1852 N N . HIS A 1 233 ? -5.773 2.368 -4.524 1.00 91.12 233 HIS A N 1
ATOM 1853 C CA . HIS A 1 233 ? -7.181 2.325 -4.142 1.00 91.12 233 HIS A CA 1
ATOM 1854 C C . HIS A 1 233 ? -8.035 2.837 -5.304 1.00 91.12 233 HIS A C 1
ATOM 1856 O O . HIS A 1 233 ? -7.909 3.995 -5.710 1.00 91.12 233 HIS A O 1
ATOM 1862 N N . GLN A 1 234 ? -8.894 1.977 -5.847 1.00 88.44 234 GLN A N 1
ATOM 1863 C CA . GLN A 1 234 ? -9.856 2.316 -6.898 1.00 88.44 234 GLN A CA 1
ATOM 1864 C C . GLN A 1 234 ? -11.269 2.306 -6.340 1.00 88.44 234 GLN A C 1
ATOM 1866 O O . GLN A 1 234 ? -11.626 1.409 -5.578 1.00 88.44 234 GLN A O 1
ATOM 1871 N N . SER A 1 235 ? -12.080 3.272 -6.757 1.00 85.31 235 SER A N 1
ATOM 1872 C CA . SER A 1 235 ? -13.494 3.331 -6.399 1.00 85.31 235 SER A CA 1
ATOM 1873 C C . SER A 1 235 ? -14.318 4.038 -7.471 1.00 85.31 235 SER A C 1
ATOM 1875 O O . SER A 1 235 ? -13.814 4.887 -8.209 1.00 85.31 235 SER A O 1
ATOM 1877 N N . ALA A 1 236 ? -15.592 3.678 -7.562 1.00 81.56 236 ALA A N 1
ATOM 1878 C CA . ALA A 1 236 ? -16.627 4.415 -8.272 1.00 81.56 236 ALA A CA 1
ATOM 1879 C C . ALA A 1 236 ? -17.851 4.540 -7.351 1.00 81.56 236 ALA A C 1
ATOM 1881 O O . ALA A 1 236 ? -18.037 3.719 -6.455 1.00 81.56 236 ALA A O 1
ATOM 1882 N N . SER A 1 237 ? -18.666 5.578 -7.534 1.00 68.50 237 SER A N 1
ATOM 1883 C CA . SER A 1 237 ? -19.888 5.776 -6.738 1.00 68.50 237 SER A CA 1
ATOM 1884 C C . SER A 1 237 ? -21.094 5.006 -7.279 1.00 68.50 237 SER A C 1
ATOM 1886 O O . SER A 1 237 ? -22.096 4.865 -6.582 1.00 68.50 237 SER A O 1
ATOM 1888 N N . THR A 1 238 ? -20.999 4.469 -8.499 1.00 68.56 238 THR A N 1
ATOM 1889 C CA . THR A 1 238 ? -22.024 3.620 -9.109 1.00 68.56 238 THR A CA 1
ATOM 1890 C C . THR A 1 238 ? -21.483 2.221 -9.380 1.00 68.56 238 THR A C 1
ATOM 1892 O O . THR A 1 238 ? -20.354 2.047 -9.850 1.00 68.56 238 THR A O 1
ATOM 1895 N N . GLY A 1 239 ? -22.313 1.213 -9.097 1.00 69.56 239 GLY A N 1
ATOM 1896 C CA . GLY A 1 239 ? -22.034 -0.176 -9.443 1.00 69.56 239 GLY A CA 1
ATOM 1897 C C . GLY A 1 239 ? -22.095 -0.375 -10.959 1.00 69.56 239 GLY A C 1
ATOM 1898 O O . GLY A 1 239 ? -23.141 -0.734 -11.498 1.00 69.56 239 GLY A O 1
ATOM 1899 N N . PHE A 1 240 ? -21.000 -0.088 -11.662 1.00 79.19 240 PHE A N 1
ATOM 1900 C CA . PHE A 1 240 ? -20.865 -0.275 -13.104 1.00 79.19 240 PHE A CA 1
ATOM 1901 C C . PHE A 1 240 ? -19.858 -1.385 -13.410 1.00 79.19 240 PHE A C 1
ATOM 1903 O O . PHE A 1 240 ? -18.708 -1.337 -12.977 1.00 79.19 240 PHE A O 1
ATOM 1910 N N . LEU A 1 241 ? -20.274 -2.359 -14.225 1.00 82.69 241 LEU A N 1
ATOM 1911 C CA . LEU A 1 241 ? -19.434 -3.490 -14.616 1.00 82.69 241 LEU A CA 1
ATOM 1912 C C . LEU A 1 241 ? -18.446 -3.108 -15.731 1.00 82.69 241 LEU A C 1
ATOM 1914 O O . LEU A 1 241 ? -18.807 -2.942 -16.898 1.00 82.69 241 LEU A O 1
ATOM 1918 N N . TRP A 1 242 ? -17.171 -3.041 -15.373 1.00 84.31 242 TRP A N 1
ATOM 1919 C CA . TRP A 1 242 ? -16.034 -2.908 -16.274 1.00 84.31 242 TRP A CA 1
ATOM 1920 C C . TRP A 1 242 ? -15.558 -4.290 -16.726 1.00 84.31 242 TRP A C 1
ATOM 1922 O O . TRP A 1 242 ? -15.080 -5.073 -15.912 1.00 84.31 242 TRP A O 1
ATOM 1932 N N . ASP A 1 243 ? -15.653 -4.582 -18.026 1.00 82.50 243 ASP A N 1
ATOM 1933 C CA . ASP A 1 243 ? -15.272 -5.868 -18.635 1.00 82.50 243 ASP A CA 1
ATOM 1934 C C . ASP A 1 243 ? -13.780 -6.209 -18.509 1.00 82.50 243 ASP A C 1
ATOM 1936 O O . ASP A 1 243 ? -13.395 -7.373 -18.632 1.00 82.50 243 ASP A O 1
ATOM 1940 N N . GLY A 1 244 ? -12.917 -5.208 -18.336 1.00 81.50 244 GLY A N 1
ATOM 1941 C CA . GLY A 1 244 ? -11.490 -5.448 -18.200 1.00 81.50 244 GLY A CA 1
ATOM 1942 C C . GLY A 1 244 ? -10.752 -4.291 -17.560 1.00 81.50 244 GLY A C 1
ATOM 1943 O O . GLY A 1 244 ? -11.020 -3.123 -17.842 1.00 81.50 244 GLY A O 1
ATOM 1944 N N . THR A 1 245 ? -9.771 -4.628 -16.732 1.00 84.75 245 THR A N 1
ATOM 1945 C CA . THR A 1 245 ? -8.925 -3.646 -16.062 1.00 84.75 245 THR A CA 1
ATOM 1946 C C . THR A 1 245 ? -7.455 -3.903 -16.350 1.00 84.75 245 THR A C 1
ATOM 1948 O O . THR A 1 245 ? -7.019 -5.044 -16.458 1.00 84.75 245 THR A O 1
ATOM 1951 N N . HIS A 1 246 ? -6.695 -2.831 -16.537 1.00 86.81 246 HIS A N 1
ATOM 1952 C CA . HIS A 1 246 ? -5.243 -2.836 -16.638 1.00 86.81 246 HIS A CA 1
ATOM 1953 C C . HIS A 1 246 ? -4.697 -2.087 -15.435 1.00 86.81 246 HIS A C 1
ATOM 1955 O O . HIS A 1 246 ? -5.167 -0.990 -15.150 1.00 86.81 246 HIS A O 1
ATOM 1961 N N . PHE A 1 247 ? -3.689 -2.665 -14.794 1.00 88.00 247 PHE A N 1
ATOM 1962 C CA . PHE A 1 247 ? -3.013 -2.081 -13.649 1.00 88.00 247 PHE A CA 1
ATOM 1963 C C . PHE A 1 247 ? -1.531 -1.910 -13.961 1.00 88.00 247 PHE A C 1
ATOM 1965 O O . PHE A 1 247 ? -0.870 -2.897 -14.287 1.00 88.00 247 PHE A O 1
ATOM 1972 N N . MET A 1 248 ? -1.027 -0.679 -13.849 1.00 87.69 248 MET A N 1
ATOM 1973 C CA . MET A 1 248 ? 0.408 -0.359 -13.906 1.00 87.69 248 MET A CA 1
ATOM 1974 C C . MET A 1 248 ? 1.190 -1.072 -15.024 1.00 87.69 248 MET A C 1
ATOM 1976 O O . MET A 1 248 ? 2.201 -1.731 -14.775 1.00 87.69 248 MET A O 1
ATOM 1980 N N . GLU A 1 249 ? 0.756 -0.948 -16.277 1.00 91.81 249 GLU A N 1
ATOM 1981 C CA . GLU A 1 249 ? 1.582 -1.393 -17.400 1.00 91.81 249 GLU A CA 1
ATOM 1982 C C . GLU A 1 249 ? 2.684 -0.361 -17.662 1.00 91.81 249 GLU A C 1
ATOM 1984 O O . GLU A 1 249 ? 2.408 0.771 -18.059 1.00 91.81 249 GLU A O 1
ATOM 1989 N N . TRP A 1 250 ? 3.941 -0.747 -17.425 1.00 93.81 250 TRP A N 1
ATOM 1990 C CA . TRP A 1 250 ? 5.092 0.127 -17.629 1.00 93.81 250 TRP A CA 1
ATOM 1991 C C . TRP A 1 250 ? 5.664 -0.089 -19.026 1.00 93.81 250 TRP A C 1
ATOM 1993 O O . TRP A 1 250 ? 6.318 -1.100 -19.293 1.00 93.81 250 TRP A O 1
ATOM 2003 N N . ASN A 1 251 ? 5.373 0.849 -19.922 1.00 92.50 251 ASN A N 1
ATOM 2004 C CA . ASN A 1 251 ? 5.609 0.729 -21.353 1.00 92.50 251 ASN A CA 1
ATOM 2005 C C . ASN A 1 251 ? 6.762 1.627 -21.821 1.00 92.50 251 ASN A C 1
ATOM 2007 O O . ASN A 1 251 ? 6.751 2.840 -21.621 1.00 92.50 251 ASN A O 1
ATOM 2011 N N . PHE A 1 252 ? 7.741 1.030 -22.492 1.00 92.06 252 PHE A N 1
ATOM 2012 C CA . PHE A 1 252 ? 8.931 1.660 -23.042 1.00 92.06 252 PHE A CA 1
ATOM 2013 C C . PHE A 1 252 ? 8.868 1.643 -24.570 1.00 92.06 252 PHE A C 1
ATOM 2015 O O . PHE A 1 252 ? 9.008 0.599 -25.210 1.00 92.06 252 PHE A O 1
ATOM 2022 N N . LYS A 1 253 ? 8.697 2.827 -25.163 1.00 83.94 253 LYS A N 1
ATOM 2023 C CA . LYS A 1 253 ? 8.586 2.991 -26.624 1.00 83.94 253 LYS A CA 1
ATOM 2024 C C . LYS A 1 253 ? 9.939 3.029 -27.334 1.00 83.94 253 LYS A C 1
ATOM 2026 O O . LYS A 1 253 ? 10.005 2.863 -28.544 1.00 83.94 253 LYS A O 1
ATOM 2031 N N . GLU A 1 254 ? 11.011 3.260 -26.586 1.00 85.94 254 GLU A N 1
ATOM 2032 C CA . GLU A 1 254 ? 12.389 3.200 -27.076 1.00 85.94 254 GLU A CA 1
ATOM 2033 C C . GLU A 1 254 ? 13.031 1.844 -26.772 1.00 85.94 254 GLU A C 1
ATOM 2035 O O . GLU A 1 254 ? 12.636 1.138 -25.839 1.00 85.94 254 GLU A O 1
ATOM 2040 N N . LYS A 1 255 ? 14.101 1.518 -27.504 1.00 87.38 255 LYS A N 1
ATOM 2041 C CA . LYS A 1 255 ? 14.929 0.318 -27.281 1.00 87.38 255 LYS A CA 1
ATOM 2042 C C . LYS A 1 255 ? 15.880 0.489 -26.092 1.00 87.38 255 LYS A C 1
ATOM 2044 O O . LYS A 1 255 ? 17.094 0.401 -26.229 1.00 87.38 255 LYS A O 1
ATOM 2049 N N . TYR A 1 256 ? 15.314 0.755 -24.920 1.00 91.88 256 TYR A N 1
ATOM 2050 C CA . TYR A 1 256 ? 16.053 0.917 -23.667 1.00 91.88 256 TYR A CA 1
ATOM 2051 C C . TYR A 1 256 ? 16.611 -0.394 -23.100 1.00 91.88 256 TYR A C 1
ATOM 2053 O O . TYR A 1 256 ? 17.598 -0.381 -22.366 1.00 91.88 256 TYR A O 1
ATOM 2061 N N . PHE A 1 257 ? 15.978 -1.517 -23.434 1.00 94.12 257 PHE A N 1
ATOM 2062 C CA . PHE A 1 257 ? 16.320 -2.842 -22.930 1.00 94.12 257 PHE A CA 1
ATOM 2063 C C . PHE A 1 257 ? 16.599 -3.781 -24.098 1.00 94.12 257 PHE A C 1
ATOM 2065 O O . PHE A 1 257 ? 15.924 -3.718 -25.127 1.00 94.12 257 PHE A O 1
ATOM 2072 N N . SER A 1 258 ? 17.596 -4.644 -23.925 1.00 93.25 258 SER A N 1
ATOM 2073 C CA . SER A 1 258 ? 18.041 -5.624 -24.920 1.00 93.25 258 SER A CA 1
ATOM 2074 C C . SER A 1 258 ? 17.564 -7.040 -24.597 1.00 93.25 258 SER A C 1
ATOM 2076 O O . SER A 1 258 ? 17.582 -7.911 -25.467 1.00 93.25 258 SER A O 1
ATOM 2078 N N . GLY A 1 259 ? 17.109 -7.280 -23.367 1.00 95.06 259 GLY A N 1
ATOM 2079 C CA . GLY A 1 259 ? 16.635 -8.584 -22.935 1.00 95.06 259 GLY A CA 1
ATOM 2080 C C . GLY A 1 259 ? 15.641 -8.529 -21.786 1.00 95.06 259 GLY A C 1
ATOM 2081 O O . GLY A 1 259 ? 15.304 -7.468 -21.259 1.00 95.06 259 GLY A O 1
ATOM 2082 N N . PHE A 1 260 ? 15.183 -9.710 -21.397 1.00 95.81 260 PHE A N 1
ATOM 2083 C CA . PHE A 1 260 ? 14.361 -9.919 -20.220 1.00 95.81 260 PHE A CA 1
ATOM 2084 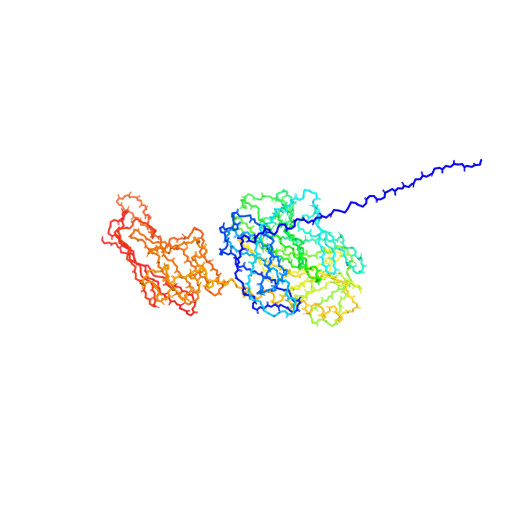C C . PHE A 1 260 ? 14.836 -11.128 -19.422 1.00 95.81 260 PHE A C 1
ATOM 2086 O O . PHE A 1 260 ? 15.405 -12.086 -19.955 1.00 95.81 260 PHE A O 1
ATOM 2093 N N . LEU A 1 261 ? 14.556 -11.098 -18.126 1.00 96.00 261 LEU A N 1
ATOM 2094 C CA . LEU A 1 261 ? 14.867 -12.157 -17.181 1.00 96.00 261 LEU A CA 1
ATOM 2095 C C . LEU A 1 261 ? 13.668 -12.364 -16.256 1.00 96.00 261 LEU A C 1
ATOM 2097 O O . LEU A 1 261 ? 12.985 -11.415 -15.888 1.00 96.00 261 LEU A O 1
ATOM 2101 N N . SER A 1 262 ? 13.406 -13.601 -15.858 1.00 95.25 262 SER A N 1
ATOM 2102 C CA . SER A 1 262 ? 12.395 -13.904 -14.846 1.00 95.25 262 SER A CA 1
ATOM 2103 C C . SER A 1 262 ? 12.903 -14.956 -13.879 1.00 95.25 262 SER A C 1
ATOM 2105 O O . SER A 1 262 ? 13.926 -15.606 -14.128 1.00 95.25 262 SER A O 1
ATOM 2107 N N . ASN A 1 263 ? 12.192 -15.115 -12.768 1.00 93.44 263 ASN A N 1
ATOM 2108 C CA . ASN A 1 263 ? 12.531 -16.110 -11.768 1.00 93.44 263 ASN A CA 1
ATOM 2109 C C . ASN A 1 263 ? 12.686 -17.514 -12.386 1.00 93.44 263 ASN A C 1
ATOM 2111 O O . ASN A 1 263 ? 11.899 -17.941 -13.230 1.00 93.44 263 ASN A O 1
ATOM 2115 N N . GLY A 1 264 ? 13.730 -18.233 -11.975 1.00 89.00 264 GLY A N 1
ATOM 2116 C CA . GLY A 1 264 ? 14.066 -19.564 -12.493 1.00 89.00 264 GLY A CA 1
ATOM 2117 C C . GLY A 1 264 ? 14.816 -19.586 -13.834 1.00 89.00 264 GLY A C 1
ATOM 2118 O O . GLY A 1 264 ? 15.337 -20.637 -14.214 1.00 89.00 264 GLY A O 1
ATOM 2119 N N . MET A 1 265 ? 14.946 -18.459 -14.544 1.00 92.62 265 MET A N 1
ATOM 2120 C CA . MET A 1 265 ? 15.782 -18.386 -15.747 1.00 92.62 265 MET A CA 1
ATOM 2121 C C . MET A 1 265 ? 17.273 -18.324 -15.386 1.00 92.62 265 MET A C 1
ATOM 2123 O O . MET A 1 265 ? 17.682 -17.598 -14.486 1.00 92.62 265 MET A O 1
ATOM 2127 N N . LYS A 1 266 ? 18.109 -19.068 -16.126 1.00 87.75 266 LYS A N 1
ATOM 2128 C CA . LYS A 1 266 ? 19.572 -19.094 -15.916 1.00 87.75 266 LYS A CA 1
ATOM 2129 C C . LYS A 1 266 ? 20.306 -17.897 -16.531 1.00 87.75 266 LYS A C 1
ATOM 2131 O O . LYS A 1 266 ? 21.395 -17.561 -16.080 1.00 87.75 266 LYS A O 1
ATOM 2136 N N . ALA A 1 267 ? 19.742 -17.304 -17.580 1.00 90.56 267 ALA A N 1
ATOM 2137 C CA . ALA A 1 267 ? 20.312 -16.185 -18.326 1.00 90.56 267 ALA A CA 1
ATOM 2138 C C . ALA A 1 267 ? 19.188 -15.337 -18.944 1.00 90.56 267 ALA A C 1
ATOM 2140 O O . ALA A 1 267 ? 18.106 -15.892 -19.186 1.00 90.56 267 ALA A O 1
ATOM 2141 N N . PRO A 1 268 ? 19.415 -14.036 -19.217 1.00 92.25 268 PRO A N 1
ATOM 2142 C CA . PRO A 1 268 ? 18.440 -13.210 -19.910 1.00 92.25 268 PRO A CA 1
ATOM 2143 C C . PRO A 1 268 ? 18.193 -13.751 -21.319 1.00 92.25 268 PRO A C 1
ATOM 2145 O O . PRO A 1 268 ? 19.103 -14.270 -21.970 1.00 92.25 268 PRO A O 1
ATOM 2148 N N . ARG A 1 269 ? 16.958 -13.630 -21.796 1.00 93.62 269 ARG A N 1
ATOM 2149 C CA . ARG A 1 269 ? 16.610 -13.869 -23.200 1.00 93.62 269 ARG A CA 1
ATOM 2150 C C . ARG A 1 269 ? 16.575 -12.537 -23.946 1.00 93.62 269 ARG A C 1
ATOM 2152 O O . ARG A 1 269 ? 16.177 -11.543 -23.341 1.00 93.62 269 ARG A O 1
ATOM 2159 N N . PRO A 1 270 ? 16.982 -12.498 -25.224 1.00 93.81 270 PRO A N 1
ATOM 2160 C CA . PRO A 1 270 ? 16.939 -11.268 -26.004 1.00 93.81 270 PRO A CA 1
ATOM 2161 C C . PRO A 1 270 ? 15.492 -10.829 -26.260 1.00 93.81 270 PRO A C 1
ATOM 2163 O O . PRO A 1 270 ? 14.614 -11.673 -26.439 1.00 93.81 270 PRO A O 1
ATOM 2166 N N . LEU A 1 271 ? 15.278 -9.514 -26.308 1.00 91.44 271 LEU A N 1
ATOM 2167 C CA . LEU A 1 271 ? 14.084 -8.899 -26.890 1.00 91.44 271 LEU A CA 1
ATOM 2168 C C . LEU A 1 271 ? 14.326 -8.771 -28.397 1.00 91.44 271 LEU A C 1
ATOM 2170 O O . LEU A 1 271 ? 15.279 -8.118 -28.828 1.00 91.44 271 LEU A O 1
ATOM 2174 N N . VAL A 1 272 ? 13.515 -9.464 -29.189 1.00 88.75 272 VAL A N 1
ATOM 2175 C CA . VAL A 1 272 ? 13.657 -9.622 -30.643 1.00 88.75 272 VAL A CA 1
ATOM 2176 C C . VAL A 1 272 ? 12.502 -8.995 -31.422 1.00 88.75 272 VAL A C 1
ATOM 2178 O O . VAL A 1 272 ? 12.463 -9.131 -32.642 1.00 88.75 272 VAL A O 1
ATOM 2181 N N . ASP A 1 273 ? 11.607 -8.272 -30.743 1.00 83.25 273 ASP A N 1
ATOM 2182 C CA . ASP A 1 273 ? 10.510 -7.507 -31.338 1.00 83.25 273 ASP A CA 1
ATOM 2183 C C . ASP A 1 273 ? 9.525 -8.390 -32.123 1.00 83.25 273 ASP A C 1
ATOM 2185 O O . ASP A 1 273 ? 9.076 -8.058 -33.222 1.00 83.25 273 ASP A O 1
ATOM 2189 N N . ASN A 1 274 ? 9.209 -9.564 -31.570 1.00 83.62 274 ASN A N 1
ATOM 2190 C CA . ASN A 1 274 ? 8.319 -10.536 -32.208 1.00 83.62 274 ASN A CA 1
ATOM 2191 C C . ASN A 1 274 ? 6.823 -10.265 -31.965 1.00 83.62 274 ASN A C 1
ATOM 2193 O O . ASN A 1 274 ? 5.985 -11.003 -32.478 1.00 83.62 274 ASN A O 1
ATOM 2197 N N . ASN A 1 275 ? 6.479 -9.206 -31.226 1.00 84.44 275 ASN A N 1
ATOM 2198 C CA . ASN A 1 275 ? 5.118 -8.860 -30.813 1.00 84.44 275 ASN A CA 1
ATOM 2199 C C . ASN A 1 275 ? 4.428 -9.969 -30.000 1.00 84.44 275 ASN A C 1
ATOM 2201 O O . ASN A 1 275 ? 3.208 -10.150 -30.068 1.00 84.44 275 ASN A O 1
ATOM 2205 N N . GLU A 1 276 ? 5.201 -10.700 -29.195 1.00 85.69 276 GLU A N 1
ATOM 2206 C CA . GLU A 1 276 ? 4.693 -11.749 -28.316 1.00 85.69 276 GLU A CA 1
ATOM 2207 C C . GLU A 1 276 ? 4.815 -11.384 -26.837 1.00 85.69 276 GLU A C 1
ATOM 2209 O O . GLU A 1 276 ? 5.548 -10.488 -26.416 1.00 85.69 276 GLU A O 1
ATOM 2214 N N . ARG A 1 277 ? 4.048 -12.110 -26.020 1.00 87.75 277 ARG A N 1
ATOM 2215 C CA . ARG A 1 277 ? 4.104 -12.017 -24.562 1.00 87.75 277 ARG A CA 1
ATOM 2216 C C . ARG A 1 277 ? 4.807 -13.226 -23.996 1.00 87.75 277 ARG A C 1
ATOM 2218 O O . ARG A 1 277 ? 4.563 -14.351 -24.429 1.00 87.75 277 ARG A O 1
ATOM 2225 N N . THR A 1 278 ? 5.582 -13.006 -22.947 1.00 88.56 278 THR A N 1
ATOM 2226 C CA . THR A 1 278 ? 6.047 -14.101 -22.107 1.00 88.56 278 THR A CA 1
ATOM 2227 C C . THR A 1 278 ? 4.858 -14.758 -21.396 1.00 88.56 278 THR A C 1
ATOM 2229 O O . THR A 1 278 ? 3.857 -14.089 -21.105 1.00 88.56 278 THR A O 1
ATOM 2232 N N . PRO A 1 279 ? 4.968 -16.048 -21.038 1.00 84.75 279 PRO A N 1
ATOM 2233 C CA . PRO A 1 279 ? 4.118 -16.631 -20.008 1.00 84.75 279 PRO A CA 1
ATOM 2234 C C . PRO A 1 279 ? 4.170 -15.811 -18.710 1.00 84.75 279 PRO A C 1
ATOM 2236 O O . PRO A 1 279 ? 5.149 -15.102 -18.455 1.00 84.75 279 PRO A O 1
ATOM 2239 N N . SER A 1 280 ? 3.119 -15.932 -17.896 1.00 84.50 280 SER A N 1
ATOM 2240 C CA . SER A 1 280 ? 3.086 -15.366 -16.543 1.00 84.50 280 SER A CA 1
ATOM 2241 C C . SER A 1 280 ? 4.200 -15.968 -15.691 1.00 84.50 280 SER A C 1
ATOM 2243 O O . SER A 1 280 ? 4.392 -17.185 -15.704 1.00 84.50 280 SER A O 1
ATOM 2245 N N . THR A 1 281 ? 4.924 -15.127 -14.959 1.00 86.88 281 THR A N 1
ATOM 2246 C CA . THR A 1 281 ? 6.039 -15.550 -14.104 1.00 86.88 281 THR A CA 1
ATOM 2247 C C . THR A 1 281 ? 5.597 -15.732 -12.653 1.00 86.88 281 THR A C 1
ATOM 2249 O O . THR A 1 281 ? 4.506 -15.318 -12.272 1.00 86.88 281 THR A O 1
ATOM 2252 N N . THR A 1 282 ? 6.443 -16.350 -11.830 1.00 87.25 282 THR A N 1
ATOM 2253 C CA . THR A 1 282 ? 6.283 -16.368 -10.369 1.00 87.25 282 THR A CA 1
ATOM 2254 C C . THR A 1 282 ? 7.377 -15.527 -9.715 1.00 87.25 282 THR A C 1
ATOM 2256 O O . THR A 1 282 ? 8.521 -15.508 -10.173 1.00 87.25 282 THR A O 1
ATOM 2259 N N . GLY A 1 283 ? 7.058 -14.824 -8.636 1.00 88.56 283 GLY A N 1
ATOM 2260 C CA . GLY A 1 283 ? 7.968 -14.015 -7.833 1.00 88.56 283 GLY A CA 1
ATOM 2261 C C . GLY A 1 283 ? 8.370 -12.684 -8.469 1.00 88.56 283 GLY A C 1
ATOM 2262 O O . GLY A 1 283 ? 8.202 -11.646 -7.834 1.00 88.56 283 GLY A O 1
ATOM 2263 N N . TRP A 1 284 ? 8.944 -12.692 -9.677 1.00 95.06 284 TRP A N 1
ATOM 2264 C CA . TRP A 1 284 ? 9.391 -11.476 -10.366 1.00 95.06 284 TRP A CA 1
ATOM 2265 C C . TRP A 1 284 ? 9.642 -11.668 -11.870 1.00 95.06 284 TRP A C 1
ATOM 2267 O O . TRP A 1 284 ? 9.891 -12.776 -12.360 1.00 95.06 284 TRP A O 1
ATOM 2277 N N . ALA A 1 285 ? 9.629 -10.552 -12.601 1.00 96.62 285 ALA A N 1
ATOM 2278 C CA . ALA A 1 285 ? 10.164 -10.432 -13.957 1.00 96.62 285 ALA A CA 1
ATOM 2279 C C . ALA A 1 285 ? 10.903 -9.095 -14.113 1.00 96.62 285 ALA A C 1
ATOM 2281 O O . ALA A 1 285 ? 10.580 -8.124 -13.430 1.00 96.62 285 ALA A O 1
ATOM 2282 N N . ALA A 1 286 ? 11.890 -9.049 -15.004 1.00 97.88 286 ALA A N 1
ATOM 2283 C CA . ALA A 1 286 ? 12.754 -7.901 -15.226 1.00 97.88 286 ALA A CA 1
ATOM 2284 C C . ALA A 1 286 ? 13.015 -7.665 -16.717 1.00 97.88 286 ALA A C 1
ATOM 2286 O O . ALA A 1 286 ? 13.268 -8.607 -17.470 1.00 97.88 286 ALA A O 1
ATOM 2287 N N . LEU A 1 287 ? 13.013 -6.397 -17.118 1.00 97.31 287 LEU A N 1
ATOM 2288 C CA . LEU A 1 287 ? 13.613 -5.928 -18.363 1.00 97.31 287 LEU A CA 1
ATOM 2289 C C . LEU A 1 287 ? 15.068 -5.543 -18.075 1.00 97.31 287 LEU A C 1
ATOM 2291 O O . LEU A 1 287 ? 15.354 -4.887 -17.072 1.00 97.31 287 LEU A O 1
ATOM 2295 N N . THR A 1 288 ? 15.989 -5.963 -18.940 1.00 97.06 288 THR A N 1
ATOM 2296 C CA . THR A 1 288 ? 17.435 -5.849 -18.714 1.00 97.06 288 THR A CA 1
ATOM 2297 C C . THR A 1 288 ? 18.132 -5.179 -19.895 1.00 97.06 288 THR A C 1
ATOM 2299 O O . THR A 1 288 ? 17.858 -5.499 -21.054 1.00 97.06 288 THR A O 1
ATOM 2302 N N . SER A 1 289 ? 19.062 -4.273 -19.603 1.00 94.25 289 SER A N 1
ATOM 2303 C CA . SER A 1 289 ? 20.099 -3.787 -20.522 1.00 94.25 289 SER A CA 1
ATOM 2304 C C . SER A 1 289 ? 21.462 -4.358 -20.105 1.00 94.25 289 SER A C 1
ATOM 2306 O O . SER A 1 289 ? 21.508 -5.254 -19.267 1.00 94.25 289 SER A O 1
ATOM 2308 N N . ASP A 1 290 ? 22.574 -3.852 -20.640 1.00 89.31 290 ASP A N 1
ATOM 2309 C CA . ASP A 1 290 ? 23.923 -4.332 -20.297 1.00 89.31 290 ASP A CA 1
ATOM 2310 C C . ASP A 1 290 ? 24.295 -4.127 -18.818 1.00 89.31 290 ASP A C 1
ATOM 2312 O O . ASP A 1 290 ? 25.026 -4.935 -18.249 1.00 89.31 290 ASP A O 1
ATOM 2316 N N . LYS A 1 291 ? 23.807 -3.042 -18.203 1.00 92.69 291 LYS A N 1
ATOM 2317 C CA . LYS A 1 291 ? 24.165 -2.635 -16.830 1.00 92.69 291 LYS A CA 1
ATOM 2318 C C . LYS A 1 291 ? 22.977 -2.252 -15.953 1.00 92.69 291 LYS A C 1
ATOM 2320 O O . LYS A 1 291 ? 23.157 -2.128 -14.748 1.00 92.69 291 LYS A O 1
ATOM 2325 N N . ASP A 1 292 ? 21.787 -2.079 -16.527 1.00 96.81 292 ASP A N 1
ATOM 2326 C CA . ASP A 1 292 ? 20.594 -1.603 -15.824 1.00 96.81 292 ASP A CA 1
ATOM 2327 C C . ASP A 1 292 ? 19.460 -2.614 -15.915 1.00 96.81 292 ASP A C 1
ATOM 2329 O O . ASP A 1 292 ? 19.276 -3.281 -16.938 1.00 96.81 292 ASP A O 1
ATOM 2333 N N . ALA A 1 293 ? 18.640 -2.682 -14.874 1.00 97.81 293 ALA A N 1
ATOM 2334 C CA . ALA A 1 293 ? 17.403 -3.433 -14.933 1.00 97.81 293 ALA A CA 1
ATOM 2335 C C . ALA A 1 293 ? 16.263 -2.702 -14.224 1.00 97.81 293 ALA A C 1
ATOM 2337 O O . ALA A 1 293 ? 16.452 -1.966 -13.253 1.00 97.81 293 ALA A O 1
ATOM 2338 N N . VAL A 1 294 ? 15.060 -2.944 -14.732 1.00 98.19 294 VAL A N 1
ATOM 2339 C CA . VAL A 1 294 ? 13.802 -2.601 -14.071 1.00 98.19 294 VAL A CA 1
ATOM 2340 C C . VAL A 1 294 ? 12.993 -3.873 -13.910 1.00 98.19 294 VAL A C 1
ATOM 2342 O O . VAL A 1 294 ? 12.933 -4.696 -14.824 1.00 98.19 294 VAL A O 1
ATOM 2345 N N . ALA A 1 295 ? 12.381 -4.061 -12.750 1.00 98.00 295 ALA A N 1
ATOM 2346 C CA . ALA A 1 295 ? 11.649 -5.275 -12.442 1.00 98.00 295 ALA A CA 1
ATOM 2347 C C . ALA A 1 295 ? 10.352 -4.986 -11.696 1.00 98.00 295 ALA A C 1
ATOM 2349 O O . ALA A 1 295 ? 10.223 -3.987 -10.987 1.00 98.00 295 ALA A O 1
ATOM 2350 N N . MET A 1 296 ? 9.409 -5.911 -11.845 1.00 96.88 296 MET A N 1
ATOM 2351 C CA . MET A 1 296 ? 8.222 -6.016 -11.007 1.00 96.88 296 MET A CA 1
ATOM 2352 C C . MET A 1 296 ? 8.322 -7.303 -10.199 1.00 96.88 296 MET A C 1
ATOM 2354 O O . MET A 1 296 ? 8.620 -8.366 -10.749 1.00 96.88 296 MET A O 1
ATOM 2358 N N . ILE A 1 297 ? 8.081 -7.199 -8.897 1.00 94.12 297 ILE A N 1
ATOM 2359 C CA . ILE A 1 297 ? 8.154 -8.307 -7.949 1.00 94.12 297 ILE A CA 1
ATOM 2360 C C . ILE A 1 297 ? 6.727 -8.662 -7.535 1.00 94.12 297 ILE A C 1
ATOM 2362 O O . ILE A 1 297 ? 6.127 -8.029 -6.664 1.00 94.12 297 ILE A O 1
ATOM 2366 N N . ARG A 1 298 ? 6.169 -9.643 -8.239 1.00 88.19 298 ARG A N 1
ATOM 2367 C CA . ARG A 1 298 ? 4.859 -10.242 -8.008 1.00 88.19 298 ARG A CA 1
ATOM 2368 C C . ARG A 1 298 ? 4.786 -11.576 -8.743 1.00 88.19 298 ARG A C 1
ATOM 2370 O O . ARG A 1 298 ? 5.491 -11.779 -9.735 1.00 88.19 298 ARG A O 1
ATOM 2377 N N . ASP A 1 299 ? 3.890 -12.439 -8.295 1.00 85.56 299 ASP A N 1
ATOM 2378 C CA . ASP A 1 299 ? 3.357 -13.481 -9.157 1.00 85.56 299 ASP A CA 1
ATOM 2379 C C . ASP A 1 299 ? 2.560 -12.881 -10.336 1.00 85.56 299 ASP A C 1
ATOM 2381 O O . ASP A 1 299 ? 2.113 -11.728 -10.341 1.00 85.56 299 ASP A O 1
ATOM 2385 N N . GLY A 1 300 ? 2.506 -13.649 -11.417 1.00 85.69 300 GLY A N 1
ATOM 2386 C CA . GLY A 1 300 ? 1.781 -13.358 -12.642 1.00 85.69 300 GLY A CA 1
ATOM 2387 C C . GLY A 1 300 ? 2.157 -12.064 -13.362 1.00 85.69 300 GLY A C 1
ATOM 2388 O O . GLY A 1 300 ? 1.306 -11.420 -13.981 1.00 85.69 300 GLY A O 1
ATOM 2389 N N . VAL A 1 301 ? 3.434 -11.686 -13.318 1.00 90.44 301 VAL A N 1
ATOM 2390 C CA . VAL A 1 301 ? 3.983 -10.625 -14.170 1.00 90.44 301 VAL A CA 1
ATOM 2391 C C . VAL A 1 301 ? 4.226 -11.172 -15.576 1.00 90.44 301 VAL A C 1
ATOM 2393 O O . VAL A 1 301 ? 4.653 -12.310 -15.760 1.00 90.44 301 VAL A O 1
ATOM 2396 N N . THR A 1 302 ? 3.965 -10.349 -16.589 1.00 91.38 302 THR A N 1
ATOM 2397 C CA . THR A 1 302 ? 4.261 -10.658 -17.995 1.00 91.38 302 THR A CA 1
ATOM 2398 C C . THR A 1 302 ? 5.078 -9.547 -18.630 1.00 91.38 302 THR A C 1
ATOM 2400 O O . THR A 1 302 ? 4.954 -8.380 -18.249 1.00 91.38 302 THR A O 1
ATOM 2403 N N . ILE A 1 303 ? 5.878 -9.917 -19.626 1.00 93.69 303 ILE A N 1
ATOM 2404 C CA . ILE A 1 303 ? 6.621 -8.992 -20.477 1.00 93.69 303 ILE A CA 1
ATOM 2405 C C . ILE A 1 303 ? 6.103 -9.129 -21.906 1.00 93.69 303 ILE A C 1
ATOM 2407 O O . ILE A 1 303 ? 5.805 -10.234 -22.358 1.00 93.69 303 ILE A O 1
ATOM 2411 N N . TYR A 1 304 ? 5.971 -8.008 -22.604 1.00 91.50 304 TYR A N 1
ATOM 2412 C CA . TYR A 1 304 ? 5.691 -7.967 -24.035 1.00 91.50 304 TYR A CA 1
ATOM 2413 C C . TYR A 1 304 ? 6.895 -7.423 -24.783 1.00 91.50 304 TYR A C 1
ATOM 2415 O O . TYR A 1 304 ? 7.456 -6.398 -24.391 1.00 91.50 304 TYR A O 1
ATOM 2423 N N . ASP A 1 305 ? 7.260 -8.126 -25.845 1.00 88.00 305 ASP A N 1
ATOM 2424 C CA . ASP A 1 305 ? 8.385 -7.818 -26.716 1.00 88.00 305 ASP A CA 1
ATOM 2425 C C . ASP A 1 305 ? 7.852 -7.254 -28.035 1.00 88.00 305 ASP A C 1
ATOM 2427 O O . ASP A 1 305 ? 7.418 -8.009 -28.902 1.00 88.00 305 ASP A O 1
ATOM 2431 N N . GLY A 1 306 ? 7.798 -5.929 -28.176 1.00 81.00 306 GLY A N 1
ATOM 2432 C CA . GLY A 1 306 ? 7.080 -5.318 -29.299 1.00 81.00 306 GLY A CA 1
ATOM 2433 C C . GLY A 1 306 ? 7.365 -3.841 -29.527 1.00 81.00 306 GLY A C 1
ATOM 2434 O O . GLY A 1 306 ? 6.430 -3.045 -29.636 1.00 81.00 306 GLY A O 1
ATOM 2435 N N . VAL A 1 307 ? 8.643 -3.456 -29.604 1.00 70.25 307 VAL A N 1
ATOM 2436 C CA . VAL A 1 307 ? 9.062 -2.069 -29.888 1.00 70.25 307 VAL A CA 1
ATOM 2437 C C . VAL A 1 307 ? 8.550 -1.554 -31.237 1.00 70.25 307 VAL A C 1
ATOM 2439 O O . VAL A 1 307 ? 8.183 -0.387 -31.333 1.00 70.25 307 VAL A O 1
ATOM 2442 N N . SER A 1 308 ? 8.479 -2.405 -32.263 1.00 69.06 308 SER A N 1
ATOM 2443 C CA . SER A 1 308 ? 7.891 -2.087 -33.574 1.00 69.06 308 SER A CA 1
ATOM 2444 C C . SER A 1 308 ? 6.377 -1.854 -33.523 1.00 69.06 308 SER A C 1
ATOM 2446 O O . SER A 1 308 ? 5.821 -1.260 -34.446 1.00 69.06 308 SER A O 1
ATOM 2448 N N . GLY A 1 309 ? 5.719 -2.313 -32.454 1.00 74.62 309 GLY A N 1
ATOM 2449 C CA . GLY A 1 309 ? 4.297 -2.139 -32.186 1.00 74.62 309 GLY A CA 1
ATOM 2450 C C . GLY A 1 309 ? 4.039 -1.166 -31.034 1.00 74.62 309 GLY A C 1
ATOM 2451 O O . GLY A 1 309 ? 4.114 0.051 -31.189 1.00 74.62 309 GLY A O 1
ATOM 2452 N N . PHE A 1 310 ? 3.671 -1.708 -29.872 1.00 70.81 310 PHE A N 1
ATOM 2453 C CA . PHE A 1 310 ? 3.229 -0.926 -28.710 1.00 70.81 310 PHE A CA 1
ATOM 2454 C C . PHE A 1 310 ? 4.360 -0.459 -27.785 1.00 70.81 310 PHE A C 1
ATOM 2456 O O . PHE A 1 310 ? 4.068 0.268 -26.839 1.00 70.81 310 PHE A O 1
ATOM 2463 N N . GLY A 1 311 ? 5.614 -0.842 -28.036 1.00 84.44 311 GLY A N 1
ATOM 2464 C CA . GLY A 1 311 ? 6.715 -0.722 -27.079 1.00 84.44 311 GLY A CA 1
ATOM 2465 C C . GLY A 1 311 ? 6.938 -2.018 -26.295 1.00 84.44 311 GLY A C 1
ATOM 2466 O O . GLY A 1 311 ? 6.063 -2.884 -26.238 1.00 84.44 311 GLY A O 1
ATOM 2467 N N . ASN A 1 312 ? 8.106 -2.146 -25.665 1.00 90.38 312 ASN A N 1
ATOM 2468 C CA . ASN A 1 312 ? 8.326 -3.199 -24.674 1.00 90.38 312 ASN A CA 1
ATOM 2469 C C . ASN A 1 312 ? 7.605 -2.813 -23.393 1.00 90.38 312 ASN A C 1
ATOM 2471 O O . ASN A 1 312 ? 7.767 -1.686 -22.929 1.00 90.38 312 ASN A O 1
ATOM 2475 N N . TYR A 1 313 ? 6.863 -3.725 -22.779 1.00 92.88 313 TYR A N 1
ATOM 2476 C CA . TYR A 1 313 ? 6.243 -3.423 -21.493 1.00 92.88 313 TYR A CA 1
ATOM 2477 C C . TYR A 1 313 ? 6.362 -4.567 -20.503 1.00 92.88 313 TYR A C 1
ATOM 2479 O O . TYR A 1 313 ? 6.411 -5.738 -20.878 1.00 92.88 313 TYR A O 1
ATOM 2487 N N . ILE A 1 314 ? 6.370 -4.207 -19.225 1.00 94.62 314 ILE A N 1
ATOM 2488 C CA . ILE A 1 314 ? 6.253 -5.124 -18.094 1.00 94.62 314 ILE A CA 1
ATOM 2489 C C . ILE A 1 314 ? 4.982 -4.774 -17.323 1.00 94.62 314 ILE A C 1
ATOM 2491 O O . ILE A 1 314 ? 4.698 -3.596 -17.096 1.00 94.62 314 ILE A O 1
ATOM 2495 N N . ARG A 1 315 ? 4.174 -5.782 -16.974 1.00 91.50 315 ARG A N 1
ATOM 2496 C CA . ARG A 1 315 ? 2.915 -5.553 -16.253 1.00 91.50 315 ARG A CA 1
ATOM 2497 C C . ARG A 1 315 ? 2.432 -6.763 -15.448 1.00 91.50 315 ARG A C 1
ATOM 2499 O O . ARG A 1 315 ? 2.655 -7.899 -15.887 1.00 91.50 315 ARG A O 1
ATOM 2506 N N . PRO A 1 316 ? 1.672 -6.554 -14.360 1.00 87.75 316 PRO A N 1
ATOM 2507 C CA . PRO A 1 316 ? 0.875 -7.602 -13.724 1.00 87.75 316 PRO A CA 1
ATOM 2508 C C . PRO A 1 316 ? -0.252 -8.093 -14.652 1.00 87.75 316 PRO A C 1
ATOM 2510 O O . PRO A 1 316 ? -0.911 -7.299 -15.329 1.00 87.75 316 PRO A O 1
ATOM 2513 N N . ARG A 1 317 ? -0.489 -9.409 -14.704 1.00 77.12 317 ARG A N 1
ATOM 2514 C CA . ARG A 1 317 ? -1.513 -10.028 -15.567 1.00 77.12 317 ARG A CA 1
ATOM 2515 C C . ARG A 1 317 ? -2.360 -11.109 -14.879 1.00 77.12 317 ARG A C 1
ATOM 2517 O O . ARG A 1 317 ? -3.013 -11.904 -15.550 1.00 77.12 317 ARG A O 1
ATOM 2524 N N . GLU A 1 318 ? -2.362 -11.159 -13.556 1.00 63.75 318 GLU A N 1
ATOM 2525 C CA . GLU A 1 318 ? -3.154 -12.142 -12.811 1.00 63.75 318 GLU A CA 1
ATOM 2526 C C . GLU A 1 318 ? -4.668 -11.934 -12.984 1.00 63.75 318 GLU A C 1
ATOM 2528 O O . GLU A 1 318 ? -5.095 -10.816 -13.306 1.00 63.75 318 GLU A O 1
ATOM 2533 N N . PRO A 1 319 ? -5.492 -12.983 -12.771 1.00 56.75 319 PRO A N 1
ATOM 2534 C CA . PRO A 1 319 ? -6.947 -12.887 -12.875 1.00 56.75 319 PRO A CA 1
ATOM 2535 C C . PRO A 1 319 ? -7.537 -11.757 -12.025 1.00 56.75 319 PRO A C 1
ATOM 2537 O O . PRO A 1 319 ? -8.316 -10.970 -12.549 1.00 56.75 319 PRO A O 1
ATOM 2540 N N . SER A 1 320 ? -7.071 -11.588 -10.781 1.00 55.00 320 SER A N 1
ATOM 2541 C CA . SER A 1 320 ? -7.494 -10.513 -9.863 1.00 55.00 320 SER A CA 1
ATOM 2542 C C . SER A 1 320 ? -7.276 -9.097 -10.413 1.00 55.00 320 SER A C 1
ATOM 2544 O O . SER A 1 320 ? -7.954 -8.155 -10.011 1.00 55.00 320 SER A O 1
ATOM 2546 N N . VAL A 1 321 ? -6.355 -8.944 -11.368 1.00 57.09 321 VAL A N 1
ATOM 2547 C CA . VAL A 1 321 ? -5.986 -7.673 -12.000 1.00 57.09 321 VAL A CA 1
ATOM 2548 C C . VAL A 1 321 ? -6.704 -7.455 -13.338 1.00 57.09 321 VAL A C 1
ATOM 2550 O O . VAL A 1 321 ? -6.880 -6.314 -13.756 1.00 57.09 321 VAL A O 1
ATOM 2553 N N . ASN A 1 322 ? -7.129 -8.525 -14.019 1.00 58.59 322 ASN A N 1
ATOM 2554 C CA . ASN A 1 322 ? -7.771 -8.482 -15.343 1.00 58.59 322 ASN A CA 1
ATOM 2555 C C . ASN A 1 322 ? -9.159 -9.137 -15.315 1.00 58.59 322 ASN A C 1
ATOM 2557 O O . ASN A 1 322 ? -9.530 -9.860 -16.240 1.00 58.59 322 ASN A O 1
ATOM 2561 N N . GLN A 1 323 ? -9.899 -8.908 -14.236 1.00 68.88 323 GLN A N 1
ATOM 2562 C CA . GLN A 1 323 ? -11.258 -9.402 -14.058 1.00 68.88 323 GLN A CA 1
ATOM 2563 C C . GLN A 1 323 ? -12.287 -8.306 -14.303 1.00 68.88 323 GLN A C 1
ATOM 2565 O O . GLN A 1 323 ? -11.963 -7.117 -14.365 1.00 68.88 323 GLN A O 1
ATOM 2570 N N . VAL A 1 324 ? -13.539 -8.747 -14.397 1.00 74.75 324 VAL A N 1
ATOM 2571 C CA . VAL A 1 324 ? -14.686 -7.857 -14.293 1.00 74.75 324 VAL A CA 1
ATOM 2572 C C . VAL A 1 324 ? -14.599 -7.114 -12.965 1.00 74.75 324 VAL A C 1
ATOM 2574 O O . VAL A 1 324 ? -14.371 -7.723 -11.919 1.00 74.75 324 VAL A O 1
ATOM 2577 N N . TRP A 1 325 ? -14.756 -5.799 -13.017 1.00 79.31 325 TRP A N 1
ATOM 2578 C CA . TRP A 1 325 ? -14.841 -4.960 -11.831 1.00 79.31 325 TRP A CA 1
ATOM 2579 C C . TRP A 1 325 ? -16.213 -4.309 -11.790 1.00 79.31 325 TRP A C 1
ATOM 2581 O O . TRP A 1 325 ? -16.621 -3.689 -12.760 1.00 79.31 325 TRP A O 1
ATOM 2591 N N . ASP A 1 326 ? -16.922 -4.468 -10.686 1.00 74.56 326 ASP A N 1
ATOM 2592 C CA . ASP A 1 326 ? -18.286 -3.980 -10.473 1.00 74.56 326 ASP A CA 1
ATOM 2593 C C . ASP A 1 326 ? -18.371 -2.499 -10.085 1.00 74.56 326 ASP A C 1
ATOM 2595 O O . ASP A 1 326 ? -19.469 -1.996 -9.880 1.00 74.56 326 ASP A O 1
ATOM 2599 N N . GLY A 1 327 ? -17.236 -1.800 -9.999 1.00 74.50 327 GLY A N 1
ATOM 2600 C CA . GLY A 1 327 ? -17.174 -0.395 -9.594 1.00 74.50 327 GLY A CA 1
ATOM 2601 C C . GLY A 1 327 ? -17.021 -0.189 -8.083 1.00 74.50 327 GLY A C 1
ATOM 2602 O O . GLY A 1 327 ? -16.733 0.930 -7.661 1.00 74.50 327 GLY A O 1
ATOM 2603 N N . ASN A 1 328 ? -17.124 -1.246 -7.269 1.00 76.19 328 ASN A N 1
ATOM 2604 C CA . ASN A 1 328 ? -16.934 -1.153 -5.820 1.00 76.19 328 ASN A CA 1
ATOM 2605 C C . ASN A 1 328 ? -15.474 -0.873 -5.446 1.00 76.19 328 ASN A C 1
ATOM 2607 O O . ASN A 1 328 ? -14.561 -1.014 -6.262 1.00 76.19 328 ASN A O 1
ATOM 2611 N N . GLN A 1 329 ? -15.224 -0.490 -4.193 1.00 81.94 329 GLN A N 1
ATOM 2612 C CA . GLN A 1 329 ? -13.856 -0.261 -3.741 1.00 81.94 329 GLN A CA 1
ATOM 2613 C C . GLN A 1 329 ? -12.991 -1.514 -3.936 1.00 81.94 329 GLN A C 1
ATOM 2615 O O . GLN A 1 329 ? -13.360 -2.617 -3.533 1.00 81.94 329 GLN A O 1
ATOM 2620 N N . ARG A 1 330 ? -11.811 -1.343 -4.533 1.00 83.94 330 ARG A N 1
ATOM 2621 C CA . ARG A 1 330 ? -10.798 -2.400 -4.597 1.00 83.94 330 ARG A CA 1
ATOM 2622 C C . ARG A 1 330 ? -9.402 -1.843 -4.383 1.00 83.94 330 ARG A C 1
ATOM 2624 O O . ARG A 1 330 ? -9.111 -0.704 -4.756 1.00 83.94 330 ARG A O 1
ATOM 2631 N N . ARG A 1 331 ? -8.530 -2.689 -3.838 1.00 86.00 331 ARG A N 1
ATOM 2632 C CA . ARG A 1 331 ? -7.117 -2.388 -3.626 1.00 86.00 331 ARG A CA 1
ATOM 2633 C C . ARG A 1 331 ? -6.239 -3.288 -4.483 1.00 86.00 331 ARG A C 1
ATOM 2635 O O . ARG A 1 331 ? -6.428 -4.502 -4.506 1.00 86.00 331 ARG A O 1
ATOM 2642 N N . LEU A 1 332 ? -5.274 -2.696 -5.173 1.00 87.44 332 LEU A N 1
ATOM 2643 C CA . LEU A 1 332 ? -4.234 -3.395 -5.924 1.00 87.44 332 LEU A CA 1
ATOM 2644 C C . LEU A 1 332 ? -2.870 -2.880 -5.476 1.00 87.44 332 LEU A C 1
ATOM 2646 O O . LEU A 1 332 ? -2.756 -1.780 -4.948 1.00 87.44 332 LEU A O 1
ATOM 2650 N N . SER A 1 333 ? -1.819 -3.659 -5.698 1.00 89.44 333 SER A N 1
ATOM 2651 C CA . SER A 1 333 ? -0.474 -3.239 -5.320 1.00 89.44 333 SER A CA 1
ATOM 2652 C C . SER A 1 333 ? 0.591 -3.820 -6.227 1.00 89.44 333 SER A C 1
ATOM 2654 O O . SER A 1 333 ? 0.364 -4.833 -6.885 1.00 89.44 333 SER A O 1
ATOM 2656 N N . ALA A 1 334 ? 1.773 -3.214 -6.251 1.00 90.38 334 ALA A N 1
ATOM 2657 C CA . ALA A 1 334 ? 2.945 -3.752 -6.927 1.00 90.38 334 ALA A CA 1
ATOM 2658 C C . ALA A 1 334 ? 4.231 -3.345 -6.207 1.00 90.38 334 ALA A C 1
ATOM 2660 O O . ALA A 1 334 ? 4.337 -2.258 -5.645 1.00 90.38 334 ALA A O 1
ATOM 2661 N N . TRP A 1 335 ? 5.237 -4.213 -6.278 1.00 95.38 335 TRP A N 1
ATOM 2662 C CA . TRP A 1 335 ? 6.607 -3.865 -5.926 1.00 95.38 335 TRP A CA 1
ATOM 2663 C C . TRP A 1 335 ? 7.414 -3.676 -7.200 1.00 95.38 335 TRP A C 1
ATOM 2665 O O . TRP A 1 335 ? 7.444 -4.561 -8.057 1.00 95.38 335 TRP A O 1
ATOM 2675 N N . LEU A 1 336 ? 8.078 -2.533 -7.310 1.00 97.94 336 LEU A N 1
ATOM 2676 C CA . LEU A 1 336 ? 9.023 -2.229 -8.371 1.00 97.94 336 LEU A CA 1
ATOM 2677 C C . LEU A 1 336 ? 10.446 -2.298 -7.825 1.00 97.94 336 LEU A C 1
ATOM 2679 O O . LEU A 1 336 ? 10.699 -2.057 -6.642 1.00 97.94 336 LEU A O 1
ATOM 2683 N N . TRP A 1 337 ? 11.382 -2.589 -8.715 1.00 98.25 337 TRP A N 1
ATOM 2684 C CA . TRP A 1 337 ? 12.812 -2.538 -8.454 1.00 98.25 337 TRP A CA 1
ATOM 2685 C C . TRP A 1 337 ? 13.496 -1.868 -9.643 1.00 98.25 337 TRP A C 1
ATOM 2687 O O . TRP A 1 337 ? 13.193 -2.197 -10.790 1.00 98.25 337 TRP A O 1
ATOM 2697 N N . ALA A 1 338 ? 14.402 -0.932 -9.381 1.00 98.25 338 ALA A N 1
ATOM 2698 C CA . ALA A 1 338 ? 15.212 -0.289 -10.411 1.00 98.25 338 ALA A CA 1
ATOM 2699 C C . ALA A 1 338 ? 16.617 -0.035 -9.864 1.00 98.25 338 ALA A C 1
ATOM 2701 O O . ALA A 1 338 ? 16.769 0.638 -8.843 1.00 98.25 338 ALA A O 1
ATOM 2702 N N . SER A 1 339 ? 17.630 -0.601 -10.515 1.00 98.00 339 SER A N 1
ATOM 2703 C CA . SER A 1 339 ? 19.036 -0.400 -10.162 1.00 98.00 339 SER A CA 1
ATOM 2704 C C . SER A 1 339 ? 19.949 -0.893 -11.283 1.00 98.00 339 SER A C 1
ATOM 2706 O O . SER A 1 339 ? 19.520 -1.529 -12.252 1.00 98.00 339 SER A O 1
ATOM 2708 N N . THR A 1 340 ? 21.237 -0.631 -11.108 1.00 97.00 340 THR A N 1
ATOM 2709 C CA . THR A 1 340 ? 22.306 -1.242 -11.889 1.00 97.00 340 THR A CA 1
ATOM 2710 C C . THR A 1 340 ? 22.626 -2.656 -11.397 1.00 97.00 340 THR A C 1
ATOM 2712 O O . THR A 1 340 ? 22.303 -3.029 -10.265 1.00 97.00 340 THR A O 1
ATOM 2715 N N . TYR A 1 341 ? 23.268 -3.457 -12.245 1.00 95.56 341 TYR A N 1
ATOM 2716 C CA . TYR A 1 341 ? 23.773 -4.781 -11.900 1.00 95.56 341 TYR A CA 1
ATOM 2717 C C . TYR A 1 341 ? 25.074 -5.082 -12.663 1.00 95.56 341 TYR A C 1
ATOM 2719 O O . TYR A 1 341 ? 25.271 -4.609 -13.778 1.00 95.56 341 TYR A O 1
ATOM 2727 N N . SER A 1 342 ? 25.976 -5.874 -12.069 1.00 94.12 342 SER A N 1
ATOM 2728 C CA . SER A 1 342 ? 27.277 -6.213 -12.685 1.00 94.12 342 SER A CA 1
ATOM 2729 C C . SER A 1 342 ? 27.309 -7.591 -13.354 1.00 94.12 342 SER A C 1
ATOM 2731 O O . SER A 1 342 ? 28.191 -7.884 -14.157 1.00 94.12 342 SER A O 1
ATOM 2733 N N . SER A 1 343 ? 26.362 -8.468 -13.011 1.00 94.69 343 SER A N 1
ATOM 2734 C CA . SER A 1 343 ? 26.221 -9.801 -13.603 1.00 94.69 343 SER A CA 1
ATOM 2735 C C . SER A 1 343 ? 24.803 -10.345 -13.428 1.00 94.69 343 SER A C 1
ATOM 2737 O O . SER A 1 343 ? 24.106 -10.013 -12.468 1.00 94.69 343 SER A O 1
ATOM 2739 N N . THR A 1 344 ? 24.371 -11.238 -14.322 1.00 94.25 344 THR A N 1
ATOM 2740 C CA . THR A 1 344 ? 23.049 -11.882 -14.232 1.00 94.25 344 THR A CA 1
ATOM 2741 C C . THR A 1 344 ? 22.843 -12.635 -12.913 1.00 94.25 344 THR A C 1
ATOM 2743 O O . THR A 1 344 ? 21.734 -12.644 -12.373 1.00 94.25 344 THR A O 1
ATOM 2746 N N . SER A 1 345 ? 23.890 -13.270 -12.378 1.00 94.62 345 SER A N 1
ATOM 2747 C CA . SER A 1 345 ? 23.812 -13.996 -11.106 1.00 94.62 345 SER A CA 1
ATOM 2748 C C . SER A 1 345 ? 23.581 -13.048 -9.930 1.00 94.62 345 SER A C 1
ATOM 2750 O O . SER A 1 345 ? 22.753 -13.352 -9.071 1.00 94.62 345 SER A O 1
ATOM 2752 N N . GLN A 1 346 ? 24.241 -11.883 -9.922 1.00 95.62 346 GLN A N 1
ATOM 2753 C CA . GLN A 1 346 ? 23.972 -10.829 -8.946 1.00 95.62 346 GLN A CA 1
ATOM 2754 C C . GLN A 1 346 ? 22.520 -10.352 -9.050 1.00 95.62 346 GLN A C 1
ATOM 2756 O O . GLN A 1 346 ? 21.814 -10.390 -8.046 1.00 95.62 346 GLN A O 1
ATOM 2761 N N . LEU A 1 347 ? 22.055 -9.983 -10.251 1.00 96.88 347 LEU A N 1
ATOM 2762 C CA . LEU A 1 347 ? 20.684 -9.502 -10.464 1.00 96.88 347 LEU A CA 1
ATOM 2763 C C . LEU A 1 347 ? 19.643 -10.517 -9.967 1.00 96.88 347 LEU A C 1
ATOM 2765 O O . LEU A 1 347 ? 18.738 -10.173 -9.211 1.00 96.88 347 LEU A O 1
ATOM 2769 N N . SER A 1 348 ? 19.809 -11.790 -10.335 1.00 96.56 348 SER A N 1
ATOM 2770 C CA . SER A 1 348 ? 18.901 -12.865 -9.913 1.00 96.56 348 SER A CA 1
ATOM 2771 C C . SER A 1 348 ? 18.910 -13.054 -8.395 1.00 96.56 348 SER A C 1
ATOM 2773 O O . SER A 1 348 ? 17.860 -13.241 -7.786 1.00 96.56 348 SER A O 1
ATOM 2775 N N . SER A 1 349 ? 20.089 -13.003 -7.766 1.00 95.81 349 SER A N 1
ATOM 2776 C CA . SER A 1 349 ? 20.232 -13.109 -6.310 1.00 95.81 349 SER A CA 1
ATOM 2777 C C . SER A 1 349 ? 19.532 -11.954 -5.591 1.00 95.81 349 SER A C 1
ATOM 2779 O O . SER A 1 349 ? 18.784 -12.173 -4.636 1.00 95.81 349 SER A O 1
ATOM 2781 N N . GLU A 1 350 ? 19.713 -10.728 -6.084 1.00 95.88 350 GLU A N 1
ATOM 2782 C CA . GLU A 1 350 ? 19.095 -9.532 -5.518 1.00 95.88 350 GLU A CA 1
ATOM 2783 C C . GLU A 1 350 ? 17.572 -9.541 -5.661 1.00 95.88 350 GLU A C 1
ATOM 2785 O O . GLU A 1 350 ? 16.882 -9.313 -4.666 1.00 95.88 350 GLU A O 1
ATOM 2790 N N . LEU A 1 351 ? 17.038 -9.872 -6.840 1.00 97.31 351 LEU A N 1
ATOM 2791 C CA . LEU A 1 351 ? 15.592 -9.964 -7.062 1.00 97.31 351 LEU A CA 1
ATOM 2792 C C . LEU A 1 351 ? 14.958 -11.117 -6.275 1.00 97.31 351 LEU A C 1
ATOM 2794 O O . LEU A 1 351 ? 13.877 -10.951 -5.714 1.00 97.31 351 LEU A O 1
ATOM 2798 N N . ASN A 1 352 ? 15.651 -12.250 -6.117 1.00 95.62 352 ASN A N 1
ATOM 2799 C CA . ASN A 1 352 ? 15.201 -13.334 -5.238 1.00 95.62 352 ASN A CA 1
ATOM 2800 C C . ASN A 1 352 ? 15.183 -12.914 -3.762 1.00 95.62 352 ASN A C 1
ATOM 2802 O O . ASN A 1 352 ? 14.255 -13.261 -3.028 1.00 95.62 352 ASN A O 1
ATOM 2806 N N . ARG A 1 353 ? 16.194 -12.162 -3.307 1.00 94.38 353 ARG A N 1
ATOM 2807 C CA . ARG A 1 353 ? 16.225 -11.609 -1.946 1.00 94.38 353 ARG A CA 1
ATOM 2808 C C . ARG A 1 353 ? 15.087 -10.613 -1.743 1.00 94.38 353 ARG A C 1
ATOM 2810 O O . ARG A 1 353 ? 14.393 -10.688 -0.735 1.00 94.38 353 ARG A O 1
ATOM 2817 N N . ALA A 1 354 ? 14.888 -9.714 -2.701 1.00 94.31 354 ALA A N 1
ATOM 2818 C CA . ALA A 1 354 ? 13.820 -8.729 -2.678 1.00 94.31 354 ALA A CA 1
ATOM 2819 C C . ALA A 1 354 ? 12.436 -9.392 -2.668 1.00 94.31 354 ALA A C 1
ATOM 2821 O O . ALA A 1 354 ? 11.621 -9.046 -1.823 1.00 94.31 354 ALA A O 1
ATOM 2822 N N . SER A 1 355 ? 12.210 -10.402 -3.513 1.00 92.69 355 SER A N 1
ATOM 2823 C CA . SER A 1 355 ? 10.985 -11.211 -3.536 1.00 92.69 355 SER A CA 1
ATOM 2824 C C . SER A 1 355 ? 10.670 -11.815 -2.165 1.00 92.69 355 SER A C 1
ATOM 2826 O O . SER A 1 355 ? 9.577 -11.614 -1.646 1.00 92.69 355 SER A O 1
ATOM 2828 N N . LYS A 1 356 ? 11.657 -12.425 -1.494 1.00 89.75 356 LYS A N 1
ATOM 2829 C CA . LYS A 1 356 ? 11.481 -12.938 -0.123 1.00 89.75 356 LYS A CA 1
ATOM 2830 C C . LYS A 1 356 ? 11.148 -11.841 0.893 1.00 89.75 356 LYS A C 1
ATOM 2832 O O . LYS A 1 356 ? 10.292 -12.048 1.748 1.00 89.75 356 LYS A O 1
ATOM 2837 N N . ILE A 1 357 ? 11.820 -10.687 0.812 1.00 88.69 357 ILE A N 1
ATOM 2838 C CA . ILE A 1 357 ? 11.560 -9.542 1.698 1.00 88.69 357 ILE A CA 1
ATOM 2839 C C . ILE A 1 357 ? 10.120 -9.057 1.524 1.00 88.69 357 ILE A C 1
ATOM 2841 O O . ILE A 1 357 ? 9.400 -8.930 2.512 1.00 88.69 357 ILE A O 1
ATOM 2845 N N . VAL A 1 358 ? 9.678 -8.809 0.290 1.00 87.81 358 VAL A N 1
ATOM 2846 C CA . VAL A 1 358 ? 8.351 -8.232 0.048 1.00 87.81 358 VAL A CA 1
ATOM 2847 C C . VAL A 1 358 ? 7.223 -9.204 0.390 1.00 87.81 358 VAL A C 1
ATOM 2849 O O . VAL A 1 358 ? 6.230 -8.773 0.970 1.00 87.81 358 VAL A O 1
ATOM 2852 N N . SER A 1 359 ? 7.401 -10.509 0.155 1.00 82.88 359 SER A N 1
ATOM 2853 C CA . SER A 1 359 ? 6.437 -11.532 0.585 1.00 82.88 359 SER A CA 1
ATOM 2854 C C . SER A 1 359 ? 6.276 -11.580 2.107 1.00 82.88 359 SER A C 1
ATOM 2856 O O . SER A 1 359 ? 5.187 -11.853 2.594 1.00 82.88 359 SER A O 1
ATOM 2858 N N . SER A 1 360 ? 7.328 -11.270 2.874 1.00 75.94 360 SER A N 1
ATOM 2859 C CA . SER A 1 360 ? 7.253 -11.229 4.343 1.00 75.94 360 SER A CA 1
ATOM 2860 C C . SER A 1 360 ? 6.597 -9.965 4.921 1.00 75.94 360 SER A C 1
ATOM 2862 O O . SER A 1 360 ? 6.264 -9.948 6.102 1.00 75.94 360 SER A O 1
ATOM 2864 N N . ARG A 1 361 ? 6.410 -8.905 4.119 1.00 75.75 361 ARG A N 1
ATOM 2865 C CA . ARG A 1 361 ? 5.830 -7.620 4.565 1.00 75.75 361 ARG A CA 1
ATOM 2866 C C . ARG A 1 361 ? 4.301 -7.618 4.605 1.00 75.75 361 ARG A C 1
ATOM 2868 O O . ARG A 1 361 ? 3.727 -6.949 5.451 1.00 75.75 361 ARG A O 1
ATOM 2875 N N . PHE A 1 362 ? 3.658 -8.382 3.724 1.00 61.75 362 PHE A N 1
ATOM 2876 C CA . PHE A 1 362 ? 2.200 -8.391 3.538 1.00 61.75 362 PHE A CA 1
ATOM 2877 C C . PHE A 1 362 ? 1.515 -9.668 4.037 1.00 61.75 362 PHE A C 1
ATOM 2879 O O . PHE A 1 362 ? 0.420 -9.993 3.590 1.00 61.75 362 PHE A O 1
ATOM 2886 N N . ALA A 1 363 ? 2.128 -10.392 4.976 1.00 51.16 363 ALA A N 1
ATOM 2887 C CA . ALA A 1 363 ? 1.347 -11.309 5.795 1.00 51.16 363 ALA A CA 1
ATOM 2888 C C . ALA A 1 363 ? 0.428 -10.442 6.676 1.00 51.16 363 ALA A C 1
ATOM 2890 O O . ALA A 1 363 ? 0.903 -9.775 7.600 1.00 51.16 363 ALA A O 1
ATOM 2891 N N . GLU A 1 364 ? -0.851 -10.354 6.298 1.00 47.94 364 GLU A N 1
ATOM 2892 C CA . GLU A 1 364 ? -1.912 -9.711 7.079 1.00 47.94 364 GLU A CA 1
ATOM 2893 C C . GLU A 1 364 ? -1.742 -10.127 8.552 1.00 47.94 364 GLU A C 1
ATOM 2895 O O . GLU A 1 364 ? -1.662 -11.321 8.813 1.00 47.94 364 GLU A O 1
ATOM 2900 N N . SER A 1 365 ? -1.642 -9.163 9.482 1.00 55.41 365 SER A N 1
ATOM 2901 C CA . SER A 1 365 ? -1.476 -9.338 10.948 1.00 55.41 365 SER A CA 1
ATOM 2902 C C . SER A 1 365 ? -0.081 -9.173 11.585 1.00 55.41 365 SER A C 1
ATOM 2904 O O . SER A 1 365 ? 0.077 -9.498 12.764 1.00 55.41 365 SER A O 1
ATOM 2906 N N . ASN A 1 366 ? 0.940 -8.653 10.895 1.00 72.12 366 ASN A N 1
ATOM 2907 C CA . ASN A 1 366 ? 2.274 -8.517 11.515 1.00 72.12 366 ASN A CA 1
ATOM 2908 C C . ASN A 1 366 ? 2.450 -7.327 12.474 1.00 72.12 366 ASN A C 1
ATOM 2910 O O . ASN A 1 366 ? 3.467 -7.269 13.165 1.00 72.12 366 ASN A O 1
ATOM 2914 N N . ALA A 1 367 ? 1.492 -6.400 12.538 1.00 80.25 367 ALA A N 1
ATOM 2915 C CA . ALA A 1 367 ? 1.420 -5.371 13.572 1.00 80.25 367 ALA A CA 1
ATOM 2916 C C . ALA A 1 367 ? 0.031 -5.366 14.210 1.00 80.25 367 ALA A C 1
ATOM 2918 O O . ALA A 1 367 ? -0.977 -5.334 13.508 1.00 80.25 367 ALA A O 1
ATOM 2919 N N . LYS A 1 368 ? -0.013 -5.371 15.542 1.00 79.31 368 LYS A N 1
ATOM 2920 C CA . LYS A 1 368 ? -1.245 -5.340 16.329 1.00 79.31 368 LYS A CA 1
ATOM 2921 C C . LYS A 1 368 ? -1.202 -4.192 17.329 1.00 79.31 368 LYS A C 1
ATOM 2923 O O . LYS A 1 368 ? -0.217 -4.043 18.054 1.00 79.31 368 LYS A O 1
ATOM 2928 N N . VAL A 1 369 ? -2.290 -3.426 17.394 1.00 77.88 369 VAL A N 1
ATOM 2929 C CA . VAL A 1 369 ? -2.543 -2.506 18.506 1.00 77.88 369 VAL A CA 1
ATOM 2930 C C . VAL A 1 369 ? -2.820 -3.311 19.761 1.00 77.88 369 VAL A C 1
ATOM 2932 O O . VAL A 1 369 ? -3.696 -4.170 19.787 1.00 77.88 369 VAL A O 1
ATOM 2935 N N . VAL A 1 370 ? -2.028 -3.054 20.796 1.00 74.62 370 VAL A N 1
ATOM 2936 C CA . VAL A 1 370 ? -2.179 -3.702 22.094 1.00 74.62 370 VAL A CA 1
ATOM 2937 C C . VAL A 1 370 ? -2.849 -2.706 23.038 1.00 74.62 370 VAL A C 1
ATOM 2939 O O . VAL A 1 370 ? -2.428 -1.551 23.101 1.00 74.62 370 VAL A O 1
ATOM 2942 N N . PRO A 1 371 ? -3.876 -3.103 23.799 1.00 62.50 371 PRO A N 1
ATOM 2943 C CA . PRO A 1 371 ? -4.406 -2.253 24.855 1.00 62.50 371 PRO A CA 1
ATOM 2944 C C . PRO A 1 371 ? -3.303 -1.849 25.844 1.00 62.50 371 PRO A C 1
ATOM 2946 O O . PRO A 1 371 ? -2.406 -2.632 26.158 1.00 62.50 371 PRO A O 1
ATOM 2949 N N . ASN A 1 372 ? -3.353 -0.622 26.354 1.00 60.88 372 ASN A N 1
ATOM 2950 C CA . ASN A 1 372 ? -2.520 -0.231 27.486 1.00 60.88 372 ASN A CA 1
ATOM 2951 C C . ASN A 1 372 ? -3.079 -0.920 28.739 1.00 60.88 372 ASN A C 1
ATOM 2953 O O . ASN A 1 372 ? -4.205 -0.630 29.146 1.00 60.88 372 ASN A O 1
ATOM 2957 N N . ASP A 1 373 ? -2.311 -1.821 29.361 1.00 49.47 373 ASP A N 1
ATOM 2958 C CA . ASP A 1 373 ? -2.732 -2.513 30.595 1.00 49.47 373 ASP A CA 1
ATOM 2959 C C . ASP A 1 373 ? -3.079 -1.523 31.727 1.00 49.47 373 ASP A C 1
ATOM 2961 O O . ASP A 1 373 ? -3.885 -1.836 32.603 1.00 49.47 373 ASP A O 1
ATOM 2965 N N . ASN A 1 374 ? -2.523 -0.307 31.670 1.00 49.00 374 ASN A N 1
ATOM 2966 C CA . ASN A 1 374 ? -2.694 0.739 32.677 1.00 49.00 374 ASN A CA 1
ATOM 2967 C C . ASN A 1 374 ? -3.869 1.704 32.441 1.00 49.00 374 ASN A C 1
ATOM 2969 O O . ASN A 1 374 ? -4.209 2.427 33.374 1.00 49.00 374 ASN A O 1
ATOM 2973 N N . ASP A 1 375 ? -4.493 1.745 31.256 1.00 47.38 375 ASP A N 1
ATOM 2974 C CA . ASP A 1 375 ? -5.435 2.839 30.939 1.00 47.38 375 ASP A CA 1
ATOM 2975 C C . ASP A 1 375 ? -6.894 2.548 31.304 1.00 47.38 375 ASP A C 1
ATOM 2977 O O . ASP A 1 375 ? -7.678 3.480 31.454 1.00 47.38 375 ASP A O 1
ATOM 2981 N N . LEU A 1 376 ? -7.287 1.287 31.498 1.00 51.69 376 LEU A N 1
ATOM 2982 C CA . LEU A 1 376 ? -8.667 0.959 31.863 1.00 51.69 376 LEU A CA 1
ATOM 2983 C C . LEU A 1 376 ? -8.698 -0.228 32.820 1.00 51.69 376 LEU A C 1
ATOM 2985 O O . LEU A 1 376 ? -8.499 -1.383 32.427 1.00 51.69 376 LEU A O 1
ATOM 2989 N N . ASN A 1 377 ? -9.013 0.034 34.087 1.00 54.22 377 ASN A N 1
ATOM 2990 C CA . ASN A 1 377 ? -9.500 -1.021 34.960 1.00 54.22 377 ASN A CA 1
ATOM 2991 C C . ASN A 1 377 ? -10.948 -1.329 34.555 1.00 54.22 377 ASN A C 1
ATOM 2993 O O . ASN A 1 377 ? -11.885 -0.857 35.177 1.00 54.22 377 ASN A O 1
ATOM 2997 N N . ILE A 1 378 ? -11.153 -2.091 33.477 1.00 52.72 378 ILE A N 1
ATOM 2998 C CA . ILE A 1 378 ? -12.502 -2.425 32.979 1.00 52.72 378 ILE A CA 1
ATOM 2999 C C . ILE A 1 378 ? -13.388 -3.037 34.066 1.00 52.72 378 ILE A C 1
ATOM 3001 O O . ILE A 1 378 ? -14.598 -2.835 34.061 1.00 52.72 378 ILE A O 1
ATOM 3005 N N . SER A 1 379 ? -12.792 -3.721 35.046 1.00 51.69 379 SER A N 1
ATOM 3006 C CA . SER A 1 379 ? -13.541 -4.252 36.184 1.00 51.69 379 SER A CA 1
ATOM 3007 C C . SER A 1 379 ? -14.241 -3.170 37.022 1.00 51.69 379 SER A C 1
ATOM 3009 O O . SER A 1 379 ? -15.239 -3.479 37.662 1.00 51.69 379 SER A O 1
ATOM 3011 N N . SER A 1 380 ? -13.777 -1.912 36.988 1.00 53.00 380 SER A N 1
ATOM 3012 C CA . SER A 1 380 ? -14.443 -0.766 37.623 1.00 53.00 380 SER A CA 1
ATOM 3013 C C . SER A 1 380 ? -15.463 -0.055 36.729 1.00 53.00 380 SER A C 1
ATOM 3015 O O . SER A 1 380 ? -16.134 0.848 37.212 1.00 53.00 380 SER A O 1
ATOM 3017 N N . LEU A 1 381 ? -15.560 -0.424 35.446 1.00 52.22 381 LEU A N 1
ATOM 3018 C CA . LEU A 1 381 ? -16.511 0.133 34.470 1.00 52.22 381 LEU A CA 1
ATOM 3019 C C . LEU A 1 381 ? -17.683 -0.811 34.171 1.00 52.22 381 LEU A C 1
ATOM 3021 O O . LEU A 1 381 ? -18.605 -0.434 33.458 1.00 52.22 381 LEU A O 1
ATOM 3025 N N . LEU A 1 382 ? -17.635 -2.042 34.682 1.00 55.62 382 LEU A N 1
ATOM 3026 C CA . LEU A 1 382 ? -18.676 -3.047 34.507 1.00 55.62 382 LEU A CA 1
ATOM 3027 C C . LEU A 1 382 ? -19.530 -3.137 35.770 1.00 55.62 382 LEU A C 1
ATOM 3029 O O . LEU A 1 382 ? -19.013 -3.176 36.889 1.00 55.62 382 LEU A O 1
ATOM 3033 N N . SER A 1 383 ? -20.844 -3.256 35.590 1.00 54.78 383 SER A N 1
ATOM 3034 C CA . SER A 1 383 ? -21.719 -3.697 36.675 1.00 54.78 383 SER A CA 1
ATOM 3035 C C . SER A 1 383 ? -21.360 -5.137 37.087 1.00 54.78 383 SER A C 1
ATOM 3037 O O . SER A 1 383 ? -20.866 -5.936 36.284 1.00 54.78 383 SER A O 1
ATOM 3039 N N . SER A 1 384 ? -21.606 -5.508 38.348 1.00 54.00 384 SER A N 1
ATOM 3040 C CA . SER A 1 384 ? -21.224 -6.820 38.909 1.00 54.00 384 SER A CA 1
ATOM 3041 C C . SER A 1 384 ? -21.824 -8.031 38.171 1.00 54.00 384 SER A C 1
ATOM 3043 O O . SER A 1 384 ? -21.291 -9.134 38.295 1.00 54.00 384 SER A O 1
ATOM 3045 N N . ALA A 1 385 ? -22.882 -7.831 37.377 1.00 50.25 385 ALA A N 1
ATOM 3046 C CA . ALA A 1 385 ? -23.516 -8.853 36.545 1.00 50.25 385 ALA A CA 1
ATOM 3047 C C . ALA A 1 385 ? -22.772 -9.126 35.218 1.00 50.25 385 ALA A C 1
ATOM 3049 O O . ALA A 1 385 ? -22.813 -10.247 34.721 1.00 50.25 385 ALA A O 1
ATOM 3050 N N . GLN A 1 386 ? -22.044 -8.145 34.671 1.00 54.72 386 GLN A N 1
ATOM 3051 C CA . GLN A 1 386 ? -21.337 -8.243 33.380 1.00 54.72 386 GLN A CA 1
ATOM 3052 C C . GLN A 1 386 ? -19.867 -8.701 33.533 1.00 54.72 386 GLN A C 1
ATOM 3054 O O . GLN A 1 386 ? -19.195 -9.050 32.565 1.00 54.72 386 GLN A O 1
ATOM 3059 N N . ALA A 1 387 ? -19.338 -8.711 34.761 1.00 51.97 387 ALA A N 1
ATOM 3060 C CA . ALA A 1 387 ? -17.899 -8.689 35.027 1.00 51.97 387 ALA A CA 1
ATOM 3061 C C . ALA A 1 387 ? -17.126 -10.012 34.843 1.00 51.97 387 ALA A C 1
ATOM 3063 O O . ALA A 1 387 ? -15.896 -9.971 34.806 1.00 51.97 387 ALA A O 1
ATOM 3064 N N . LYS A 1 388 ? -17.775 -11.182 34.743 1.00 50.53 388 LYS A N 1
ATOM 3065 C CA . LYS A 1 388 ? -17.033 -12.462 34.744 1.00 50.53 388 LYS A CA 1
ATOM 3066 C C . LYS A 1 388 ? -16.468 -12.888 33.385 1.00 50.53 388 LYS A C 1
ATOM 3068 O O . LYS A 1 388 ? -15.363 -13.421 33.372 1.00 50.53 388 LYS A O 1
ATOM 3073 N N . ASP A 1 389 ? -17.147 -12.575 32.280 1.00 48.84 389 ASP A N 1
ATOM 3074 C CA . ASP A 1 389 ? -16.708 -12.973 30.927 1.00 48.84 389 ASP A CA 1
ATOM 3075 C C . ASP A 1 389 ? -16.281 -11.791 30.035 1.00 48.84 389 ASP A C 1
ATOM 3077 O O . ASP A 1 389 ? -15.507 -11.970 29.097 1.00 48.84 389 ASP A O 1
ATOM 3081 N N . VAL A 1 390 ? -16.728 -10.569 30.348 1.00 52.62 390 VAL A N 1
ATOM 3082 C CA . VAL A 1 390 ? -16.491 -9.353 29.541 1.00 52.62 390 VAL A CA 1
ATOM 3083 C C . VAL A 1 390 ? -15.179 -8.652 29.934 1.00 52.62 390 VAL A C 1
ATOM 3085 O O . VAL A 1 390 ? -14.454 -8.148 29.079 1.00 52.62 390 VAL A O 1
ATOM 3088 N N . ALA A 1 391 ? -14.809 -8.666 31.221 1.00 49.19 391 ALA A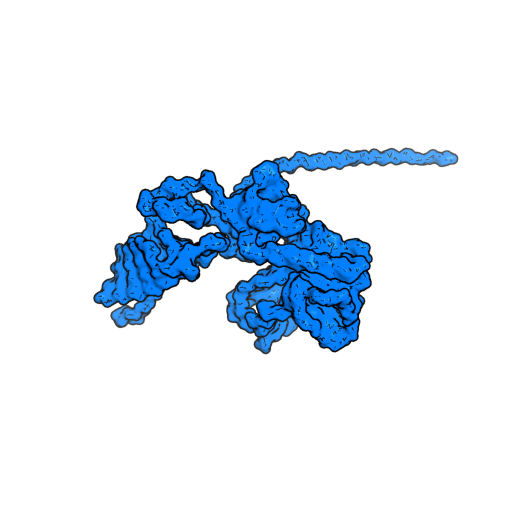 N 1
ATOM 3089 C CA . ALA A 1 391 ? -13.629 -7.955 31.737 1.00 49.19 391 ALA A CA 1
ATOM 3090 C C . ALA A 1 391 ? -12.279 -8.537 31.270 1.00 49.19 391 ALA A C 1
ATOM 3092 O O . ALA A 1 391 ? -11.260 -7.838 31.268 1.00 49.19 391 ALA A O 1
ATOM 3093 N N . SER A 1 392 ? -12.265 -9.821 30.905 1.00 46.75 392 SER A N 1
ATOM 3094 C CA . SER A 1 392 ? -11.086 -10.550 30.422 1.00 46.75 392 SER A CA 1
ATOM 3095 C C . SER A 1 392 ? -10.894 -10.437 28.909 1.00 46.75 392 SER A C 1
ATOM 3097 O O . SER A 1 392 ? -9.840 -10.814 28.395 1.00 46.75 392 SER A O 1
ATOM 3099 N N . ALA A 1 393 ? -11.882 -9.908 28.188 1.00 55.75 393 ALA A N 1
ATOM 3100 C CA . ALA A 1 393 ? -11.869 -9.886 26.743 1.00 55.75 393 ALA A CA 1
ATOM 3101 C C . ALA A 1 393 ? -11.226 -8.580 26.247 1.00 55.75 393 ALA A C 1
ATOM 3103 O O . ALA A 1 393 ? -11.791 -7.493 26.365 1.00 55.75 393 ALA A O 1
ATOM 3104 N N . SER A 1 394 ? -10.007 -8.679 25.705 1.00 54.06 394 SER A N 1
ATOM 3105 C CA . SER A 1 394 ? -9.223 -7.540 25.194 1.00 54.06 394 SER A CA 1
ATOM 3106 C C . SER A 1 394 ? -9.991 -6.659 24.204 1.00 54.06 394 SER A C 1
ATOM 3108 O O . SER A 1 394 ? -9.725 -5.467 24.114 1.00 54.06 394 SER A O 1
ATOM 3110 N N . TRP A 1 395 ? -10.979 -7.229 23.520 1.00 56.97 395 TRP A N 1
ATOM 3111 C CA . TRP A 1 395 ? -11.801 -6.545 22.531 1.00 56.97 395 TRP A CA 1
ATOM 3112 C C . TRP A 1 395 ? -12.811 -5.561 23.128 1.00 56.97 395 TRP A C 1
ATOM 3114 O O . TRP A 1 395 ? -13.145 -4.571 22.495 1.00 56.97 395 TRP A O 1
ATOM 3124 N N . VAL A 1 396 ? -13.252 -5.762 24.375 1.00 62.69 396 VAL A N 1
ATOM 3125 C CA . VAL A 1 396 ? -14.106 -4.787 25.076 1.00 62.69 396 VAL A CA 1
ATOM 3126 C C . VAL A 1 396 ? -13.283 -3.549 25.435 1.00 62.69 396 VAL A C 1
ATOM 3128 O O . VAL A 1 396 ? -13.783 -2.432 25.354 1.00 62.69 396 VAL A O 1
ATOM 3131 N N . ARG A 1 397 ? -11.989 -3.724 25.757 1.00 60.47 397 ARG A N 1
ATOM 3132 C CA . ARG A 1 397 ? -11.039 -2.600 25.894 1.00 60.47 397 ARG A CA 1
ATOM 3133 C C . ARG A 1 397 ? -10.887 -1.857 24.581 1.00 60.47 397 ARG A C 1
ATOM 3135 O O . ARG A 1 397 ? -10.912 -0.631 24.588 1.00 60.47 397 ARG A O 1
ATOM 3142 N N . GLU A 1 398 ? -10.743 -2.594 23.483 1.00 57.38 398 GLU A N 1
ATOM 3143 C CA . GLU A 1 398 ? -10.651 -2.011 22.145 1.00 57.38 398 GLU A CA 1
ATOM 3144 C C . GLU A 1 398 ? -11.928 -1.253 21.788 1.00 57.38 398 GLU A C 1
ATOM 3146 O O . GLU A 1 398 ? -11.810 -0.113 21.365 1.00 57.38 398 GLU A O 1
ATOM 3151 N N . LEU A 1 399 ? -13.120 -1.793 22.065 1.00 61.38 399 LEU A N 1
ATOM 3152 C CA . LEU A 1 399 ? -14.396 -1.121 21.816 1.00 61.38 399 LEU A CA 1
ATOM 3153 C C . LEU A 1 399 ? -14.595 0.131 22.678 1.00 61.38 399 LEU A C 1
ATOM 3155 O O . LEU A 1 399 ? -14.962 1.177 22.156 1.00 61.38 399 LEU A O 1
ATOM 3159 N N . VAL A 1 400 ? -14.354 0.053 23.991 1.00 63.75 400 VAL A N 1
ATOM 3160 C CA . VAL A 1 400 ? -14.496 1.205 24.903 1.00 63.75 400 VAL A CA 1
ATOM 3161 C C . VAL A 1 400 ? -13.553 2.329 24.486 1.00 63.75 400 VAL A C 1
ATOM 3163 O O . VAL A 1 400 ? -13.955 3.491 24.414 1.00 63.75 400 VAL A O 1
ATOM 3166 N N . HIS A 1 401 ? -12.310 1.981 24.152 1.00 58.34 401 HIS A N 1
ATOM 3167 C CA . HIS A 1 401 ? -11.339 2.942 23.649 1.00 58.34 401 HIS A CA 1
ATOM 3168 C C . HIS A 1 401 ? -11.733 3.475 22.261 1.00 58.34 401 HIS A C 1
ATOM 3170 O O . HIS A 1 401 ? -11.645 4.675 22.020 1.00 58.34 401 HIS A O 1
ATOM 3176 N N . TYR A 1 402 ? -12.216 2.609 21.369 1.00 58.62 402 TYR A N 1
ATOM 3177 C CA . TYR A 1 402 ? -12.686 2.949 20.026 1.00 58.62 402 TYR A CA 1
ATOM 3178 C C . TYR A 1 402 ? -13.880 3.913 20.035 1.00 58.62 402 TYR A C 1
ATOM 3180 O O . TYR A 1 402 ? -13.921 4.857 19.246 1.00 58.62 402 TYR A O 1
ATOM 3188 N N . GLN A 1 403 ? -14.838 3.702 20.937 1.00 59.53 403 GLN A N 1
ATOM 3189 C CA . GLN A 1 403 ? -16.028 4.540 21.085 1.00 59.53 403 GLN A CA 1
ATOM 3190 C C . GLN A 1 403 ? -15.765 5.784 21.954 1.00 59.53 403 GLN A C 1
ATOM 3192 O O . GLN A 1 403 ? -16.613 6.666 22.043 1.00 59.53 403 GLN A O 1
ATOM 3197 N N . GLY A 1 404 ? -14.588 5.889 22.586 1.00 56.50 404 GLY A N 1
ATOM 3198 C CA . GLY A 1 404 ? -14.249 6.999 23.483 1.00 56.50 404 GLY A CA 1
ATOM 3199 C C . GLY A 1 404 ? -15.139 7.063 24.727 1.00 56.50 404 GLY A C 1
ATOM 3200 O O . GLY A 1 404 ? -15.353 8.140 25.282 1.00 56.50 404 GLY A O 1
ATOM 3201 N N . ILE A 1 405 ? -15.685 5.921 25.142 1.00 62.53 405 ILE A N 1
ATOM 3202 C CA . ILE A 1 405 ? -16.675 5.838 26.209 1.00 62.53 405 ILE A CA 1
ATOM 3203 C C . ILE A 1 405 ? -15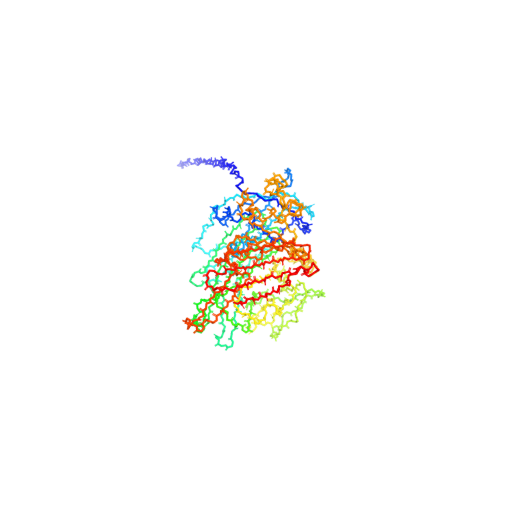.966 5.822 27.562 1.00 62.53 405 ILE A C 1
ATOM 3205 O O . ILE A 1 405 ? -15.046 5.042 27.795 1.00 62.53 405 ILE A O 1
ATOM 3209 N N . THR A 1 406 ? -16.407 6.688 28.473 1.00 58.94 406 THR A N 1
ATOM 3210 C CA . THR A 1 406 ? -15.868 6.769 29.839 1.00 58.94 406 THR A CA 1
ATOM 3211 C C . THR A 1 406 ? -16.567 5.824 30.815 1.00 58.94 406 THR A C 1
ATOM 3213 O O . THR A 1 406 ? -16.005 5.522 31.862 1.00 58.94 406 THR A O 1
ATOM 3216 N N . GLU A 1 407 ? -17.771 5.357 30.477 1.00 66.19 407 GLU A N 1
ATOM 3217 C CA . GLU A 1 407 ? -18.581 4.419 31.260 1.00 66.19 407 GLU A CA 1
ATOM 3218 C C . GLU A 1 407 ? -19.450 3.579 30.318 1.00 66.19 407 GLU A C 1
ATOM 3220 O O . GLU A 1 407 ? -20.157 4.134 29.481 1.00 66.19 407 GLU A O 1
ATOM 3225 N N . ILE A 1 408 ? -19.388 2.249 30.428 1.00 71.25 408 ILE A N 1
ATOM 3226 C CA . ILE A 1 408 ? -20.187 1.356 29.579 1.00 71.25 408 ILE A CA 1
ATOM 3227 C C . ILE A 1 408 ? -21.663 1.501 29.980 1.00 71.25 408 ILE A C 1
ATOM 3229 O O . ILE A 1 408 ? -21.981 1.259 31.147 1.00 71.25 408 ILE A O 1
ATOM 3233 N N . PRO A 1 409 ? -22.576 1.851 29.053 1.00 77.56 409 PRO A N 1
ATOM 3234 C CA . PRO A 1 409 ? -23.997 1.921 29.367 1.00 77.56 409 PRO A CA 1
ATOM 3235 C C . PRO A 1 409 ? -24.520 0.587 29.907 1.00 77.56 409 PRO A C 1
ATOM 3237 O O . PRO A 1 409 ? -24.203 -0.480 29.383 1.00 77.56 409 PRO A O 1
ATOM 3240 N N . ALA A 1 410 ? -25.361 0.632 30.942 1.00 80.06 410 ALA A N 1
ATOM 3241 C CA . ALA A 1 410 ? -25.929 -0.577 31.549 1.00 80.06 410 ALA A CA 1
ATOM 3242 C C . ALA A 1 410 ? -26.806 -1.391 30.575 1.00 80.06 410 ALA A C 1
ATOM 3244 O O . ALA A 1 410 ? -27.000 -2.589 30.769 1.00 80.06 410 ALA A O 1
ATOM 3245 N N . THR A 1 411 ? -27.315 -0.737 29.532 1.00 84.81 411 THR A N 1
ATOM 3246 C CA . THR A 1 411 ? -28.111 -1.321 28.449 1.00 84.81 411 THR A CA 1
ATOM 3247 C C . THR A 1 411 ? -27.272 -2.149 27.476 1.00 84.81 411 THR A C 1
ATOM 3249 O O . THR A 1 411 ? -27.815 -2.991 26.762 1.00 84.81 411 THR A O 1
ATOM 3252 N N . TRP A 1 412 ? -25.945 -1.983 27.471 1.00 86.06 412 TRP A N 1
ATOM 3253 C CA . TRP A 1 412 ? -25.075 -2.716 26.561 1.00 86.06 412 TRP A CA 1
ATOM 3254 C C . TRP A 1 412 ? -24.935 -4.185 26.949 1.00 86.06 412 TRP A C 1
ATOM 3256 O O . TRP A 1 412 ? -24.595 -4.541 28.082 1.00 86.06 412 TRP A O 1
ATOM 3266 N N . GLN A 1 413 ? -25.144 -5.037 25.955 1.00 85.25 413 GLN A N 1
ATOM 3267 C CA . GLN A 1 413 ? -25.041 -6.481 26.043 1.00 85.25 413 GLN A CA 1
ATOM 3268 C C . GLN A 1 413 ? -23.923 -6.974 25.134 1.00 85.25 413 GLN A C 1
ATOM 3270 O O . GLN A 1 413 ? -23.829 -6.585 23.972 1.00 85.25 413 GLN A O 1
ATOM 3275 N N . PHE A 1 414 ? -23.084 -7.856 25.669 1.00 81.94 414 PHE A N 1
ATOM 3276 C CA . PHE A 1 414 ? -21.901 -8.372 24.988 1.00 81.94 414 PHE A CA 1
ATOM 3277 C C . PHE A 1 414 ? -22.031 -9.874 24.782 1.00 81.94 414 PHE A C 1
ATOM 3279 O O . PHE A 1 414 ? -22.377 -10.608 25.712 1.00 81.94 414 PHE A O 1
ATOM 3286 N N . ALA A 1 415 ? -21.689 -10.344 23.588 1.00 83.69 415 ALA A N 1
ATOM 3287 C CA . ALA A 1 415 ? -21.626 -11.767 23.295 1.00 83.69 415 ALA A CA 1
ATOM 3288 C C . ALA A 1 415 ? -20.549 -12.083 22.257 1.00 83.69 415 ALA A C 1
ATOM 3290 O O . ALA A 1 415 ? -20.021 -11.192 21.591 1.00 83.69 415 ALA A O 1
ATOM 3291 N N . LYS A 1 416 ? -20.200 -13.366 22.136 1.00 84.56 416 LYS A N 1
ATOM 3292 C CA . LYS A 1 416 ? -19.202 -13.836 21.173 1.00 84.56 416 LYS A CA 1
ATOM 3293 C C . LYS A 1 416 ? -19.596 -15.162 20.542 1.00 84.56 416 LYS A C 1
ATOM 3295 O O . LYS A 1 416 ? -20.239 -15.990 21.184 1.00 84.56 416 LYS A O 1
ATOM 3300 N N . SER A 1 417 ? -19.115 -15.360 19.327 1.00 87.62 417 SER A N 1
ATOM 3301 C CA . SER A 1 417 ? -19.104 -16.633 18.627 1.00 87.62 417 SER A CA 1
ATOM 3302 C C . SER A 1 417 ? -17.724 -16.806 18.000 1.00 87.62 417 SER A C 1
ATOM 3304 O O . SER A 1 417 ? -17.381 -16.097 17.058 1.00 87.62 417 SER A O 1
ATOM 3306 N N . GLY A 1 418 ? -16.890 -17.677 18.573 1.00 85.25 418 GLY A N 1
ATOM 3307 C CA . GLY A 1 418 ? -15.494 -17.831 18.150 1.00 85.25 418 GLY A CA 1
ATOM 3308 C C . GLY A 1 418 ? -14.705 -16.522 18.275 1.00 85.25 418 GLY A C 1
ATOM 3309 O O . GLY A 1 418 ? -14.661 -15.921 19.353 1.00 85.25 418 GLY A O 1
ATOM 3310 N N . ASP A 1 419 ? -14.123 -16.084 17.157 1.00 83.62 419 ASP A N 1
ATOM 3311 C CA . ASP A 1 419 ? -13.400 -14.817 17.000 1.00 83.62 419 ASP A CA 1
ATOM 3312 C C . ASP A 1 419 ? -14.307 -13.655 16.537 1.00 83.62 419 ASP A C 1
ATOM 3314 O O . ASP A 1 419 ? -13.804 -12.623 16.104 1.00 83.62 419 ASP A O 1
ATOM 3318 N N . LEU A 1 420 ? -15.636 -13.785 16.615 1.00 86.06 420 LEU A N 1
ATOM 3319 C CA . LEU A 1 420 ? -16.587 -12.719 16.283 1.00 86.06 420 LEU A CA 1
ATOM 3320 C C . LEU A 1 420 ? -17.295 -12.211 17.547 1.00 86.06 420 LEU A C 1
ATOM 3322 O O . LEU A 1 420 ? -18.058 -12.941 18.184 1.00 86.06 420 LEU A O 1
ATOM 3326 N N . GLY A 1 421 ? -17.052 -10.953 17.911 1.00 84.69 421 GLY A N 1
ATOM 3327 C CA . GLY A 1 421 ? -17.724 -10.252 19.008 1.00 84.69 421 GLY A CA 1
ATOM 3328 C C . GLY A 1 421 ? -18.929 -9.451 18.519 1.00 84.69 421 GLY A C 1
ATOM 3329 O O . GLY A 1 421 ? -18.882 -8.873 17.437 1.00 84.69 421 GLY A O 1
ATOM 3330 N N . ILE A 1 422 ? -19.997 -9.399 19.316 1.00 86.25 422 ILE A N 1
ATOM 3331 C CA . ILE A 1 422 ? -21.171 -8.553 19.068 1.00 86.25 422 ILE A CA 1
ATOM 3332 C C . ILE A 1 422 ? -21.510 -7.737 20.316 1.00 86.25 422 ILE A C 1
ATOM 3334 O O . ILE A 1 422 ? -21.429 -8.240 21.444 1.00 86.25 422 ILE A O 1
ATOM 3338 N N . VAL A 1 423 ? -21.895 -6.480 20.101 1.00 86.31 423 VAL A N 1
ATOM 3339 C CA . VAL A 1 423 ? -22.409 -5.573 21.127 1.00 86.31 423 VAL A CA 1
ATOM 3340 C C . VAL A 1 423 ? -23.739 -5.009 20.685 1.00 86.31 423 VAL A C 1
ATOM 3342 O O . VAL A 1 423 ? -23.843 -4.419 19.610 1.00 86.31 423 VAL A O 1
ATOM 3345 N N . LEU A 1 424 ? -24.738 -5.184 21.539 1.00 89.12 424 LEU A N 1
ATOM 3346 C CA . LEU A 1 424 ? -26.081 -4.659 21.354 1.00 89.12 424 LEU A CA 1
ATOM 3347 C C . LEU A 1 424 ? -26.358 -3.623 22.436 1.00 89.12 424 LEU A C 1
ATOM 3349 O O . LEU A 1 424 ? -26.039 -3.860 23.597 1.00 89.12 424 LEU A O 1
ATOM 3353 N N . ASP A 1 425 ? -26.976 -2.508 22.074 1.00 88.81 425 ASP A N 1
ATOM 3354 C CA . ASP A 1 425 ? -27.607 -1.614 23.037 1.00 88.81 425 ASP A CA 1
ATOM 3355 C C . ASP A 1 425 ? -29.058 -2.055 23.191 1.00 88.81 425 ASP A C 1
ATOM 3357 O O . ASP A 1 425 ? -29.844 -1.889 22.263 1.00 88.81 425 ASP A O 1
ATOM 3361 N N . VAL A 1 426 ? -29.397 -2.683 24.318 1.00 92.31 426 VAL A N 1
ATOM 3362 C CA . VAL A 1 426 ? -30.749 -3.184 24.586 1.00 92.31 426 VAL A CA 1
ATOM 3363 C C . VAL A 1 426 ? -31.428 -2.255 25.580 1.00 92.31 426 VAL A C 1
ATOM 3365 O O . VAL A 1 426 ? -31.119 -2.254 26.774 1.00 92.31 426 VAL A O 1
ATOM 3368 N N . GLN A 1 427 ? -32.368 -1.471 25.072 1.00 92.00 427 GLN A N 1
ATOM 3369 C CA . GLN A 1 427 ? -33.196 -0.549 25.833 1.00 92.00 427 GLN A CA 1
ATOM 3370 C C . GLN A 1 427 ? -34.591 -1.154 26.034 1.00 92.00 427 GLN A C 1
ATOM 3372 O O . GLN A 1 427 ? -34.977 -2.101 25.357 1.00 92.00 427 GLN A O 1
ATOM 3377 N N . GLU A 1 428 ? -35.378 -0.596 26.954 1.00 90.12 428 GLU A N 1
ATOM 3378 C CA . GLU A 1 428 ? -36.754 -1.061 27.192 1.00 90.12 428 GLU A CA 1
ATOM 3379 C C . GLU A 1 428 ? -37.631 -0.938 25.935 1.00 90.12 428 GLU A C 1
ATOM 3381 O O . GLU A 1 428 ? -38.503 -1.774 25.714 1.00 90.12 428 GLU A O 1
ATOM 3386 N N . SER A 1 429 ? -37.351 0.063 25.091 1.00 91.81 429 SER A N 1
ATOM 3387 C CA . SER A 1 429 ? -38.149 0.398 23.911 1.00 91.81 429 SER A CA 1
ATOM 3388 C C . SER A 1 429 ? -37.577 -0.060 22.570 1.00 91.81 429 SER A C 1
ATOM 3390 O O . SER A 1 429 ? -38.165 0.239 21.527 1.00 91.81 429 SER A O 1
ATOM 3392 N N . GLY A 1 430 ? -36.446 -0.769 22.568 1.00 94.06 430 GLY A N 1
ATOM 3393 C CA . GLY A 1 430 ? -35.798 -1.232 21.344 1.00 94.06 430 GLY A CA 1
ATOM 3394 C C . GLY A 1 430 ? -34.375 -1.739 21.557 1.00 94.06 430 GLY A C 1
ATOM 3395 O O . GLY A 1 430 ? -33.832 -1.678 22.659 1.00 94.06 430 GLY A O 1
ATOM 3396 N N . ALA A 1 431 ? -33.764 -2.254 20.493 1.00 93.94 431 ALA A N 1
ATOM 3397 C CA . ALA A 1 431 ? -32.386 -2.713 20.498 1.00 93.94 431 ALA A CA 1
ATOM 3398 C C . ALA A 1 431 ? -31.647 -2.351 19.204 1.00 93.94 431 ALA A C 1
ATOM 3400 O O . ALA A 1 431 ? -32.161 -2.527 18.098 1.00 93.94 431 ALA A O 1
ATOM 3401 N N . GLU A 1 432 ? -30.399 -1.911 19.348 1.00 90.81 432 GLU A N 1
ATOM 3402 C CA . GLU A 1 432 ? -29.542 -1.491 18.236 1.00 90.81 432 GLU A CA 1
ATOM 3403 C C . GLU A 1 432 ? -28.209 -2.260 18.244 1.00 90.81 432 GLU A C 1
ATOM 3405 O O . GLU A 1 432 ? -27.651 -2.576 19.298 1.00 90.81 432 GLU A O 1
ATOM 3410 N N . LEU A 1 433 ? -27.680 -2.571 17.054 1.00 87.56 433 LEU A N 1
ATOM 3411 C CA . LEU A 1 433 ? -26.328 -3.109 16.915 1.00 87.56 433 LEU A CA 1
ATOM 3412 C C . LEU A 1 433 ? -25.324 -1.971 17.108 1.00 87.56 433 LEU A C 1
ATOM 3414 O O . LEU A 1 433 ? -25.209 -1.090 16.263 1.00 87.56 433 LEU A O 1
ATOM 3418 N N . VAL A 1 434 ? -24.559 -2.030 18.195 1.00 82.88 434 VAL A N 1
ATOM 3419 C CA . VAL A 1 434 ? -23.498 -1.058 18.483 1.00 82.88 434 VAL A CA 1
ATOM 3420 C C . VAL A 1 434 ? -22.228 -1.415 17.724 1.00 82.88 434 VAL A C 1
ATOM 3422 O O . VAL A 1 434 ? -21.574 -0.545 17.159 1.00 82.88 434 VAL A O 1
ATOM 3425 N N . SER A 1 435 ? -21.844 -2.693 17.752 1.00 80.69 435 SER A N 1
ATOM 3426 C CA . SER A 1 435 ? -20.584 -3.144 17.166 1.00 80.69 435 SER A CA 1
ATOM 3427 C C . SER A 1 435 ? -20.601 -4.636 16.860 1.00 80.69 435 SER A C 1
ATOM 3429 O O . SER A 1 435 ? -21.126 -5.445 17.624 1.00 80.69 435 SER A O 1
ATOM 3431 N N . LEU A 1 436 ? -19.981 -4.993 15.746 1.00 84.50 436 LEU A N 1
ATOM 3432 C CA . LEU A 1 436 ? -19.635 -6.331 15.314 1.00 84.50 436 LEU A CA 1
ATOM 3433 C C . LEU A 1 436 ? -18.133 -6.304 15.060 1.00 84.50 436 LEU A C 1
ATOM 3435 O O . LEU A 1 436 ? -17.650 -5.471 14.295 1.00 84.50 436 LEU A O 1
ATOM 3439 N N . PHE A 1 437 ? -17.387 -7.179 15.716 1.00 78.38 437 PHE A N 1
ATOM 3440 C CA . PHE A 1 437 ? -15.940 -7.040 15.812 1.00 78.38 437 PHE A CA 1
ATOM 3441 C C . PHE A 1 437 ? -15.244 -8.358 15.505 1.00 78.38 437 PHE A C 1
ATOM 3443 O O . PHE A 1 437 ? -15.511 -9.374 16.145 1.00 78.38 437 PHE A O 1
ATOM 3450 N N . ASP A 1 438 ? -14.321 -8.337 14.550 1.00 74.75 438 ASP A N 1
ATOM 3451 C CA . ASP A 1 438 ? -13.411 -9.444 14.293 1.00 74.75 438 ASP A CA 1
ATOM 3452 C C . ASP A 1 438 ? -12.264 -9.387 15.309 1.00 74.75 438 ASP A C 1
ATOM 3454 O O . ASP A 1 438 ? -11.364 -8.544 15.241 1.00 74.75 438 ASP A O 1
ATOM 3458 N N . LEU A 1 439 ? -12.314 -10.301 16.278 1.00 71.94 439 LEU A N 1
ATOM 3459 C CA . LEU A 1 439 ? -11.361 -10.418 17.378 1.00 71.94 439 LEU A CA 1
ATOM 3460 C C . LEU A 1 439 ? -9.990 -10.922 16.911 1.00 71.94 439 LEU A C 1
ATOM 3462 O O . LEU A 1 439 ? -8.977 -10.663 17.568 1.00 71.94 439 LEU A O 1
ATOM 3466 N N . LYS A 1 440 ? -9.945 -11.645 15.790 1.00 70.06 440 LYS A N 1
ATOM 3467 C CA . LYS A 1 440 ? -8.716 -12.211 15.236 1.00 70.06 440 LYS A CA 1
ATOM 3468 C C . LYS A 1 440 ? -7.915 -11.148 14.503 1.00 70.06 440 LYS A C 1
ATOM 3470 O O . LYS A 1 440 ? -6.703 -11.055 14.702 1.00 70.06 440 LYS A O 1
ATOM 3475 N N . THR A 1 441 ? -8.584 -10.347 13.677 1.00 62.62 441 THR A N 1
ATOM 3476 C CA . THR A 1 441 ? -7.944 -9.272 12.901 1.00 62.62 441 THR A CA 1
ATOM 3477 C C . THR A 1 441 ? -7.948 -7.921 13.615 1.00 62.62 441 THR A C 1
ATOM 3479 O O . THR A 1 441 ? -7.288 -6.992 13.152 1.00 62.62 441 THR A O 1
ATOM 3482 N N . ASN A 1 442 ? -8.611 -7.827 14.774 1.00 62.91 442 ASN A N 1
ATOM 3483 C CA . ASN A 1 442 ? -8.788 -6.600 15.548 1.00 62.91 442 ASN A CA 1
ATOM 3484 C C . ASN A 1 442 ? -9.413 -5.474 14.702 1.00 62.91 442 ASN A C 1
ATOM 3486 O O . ASN A 1 442 ? -8.871 -4.370 14.559 1.00 62.91 442 ASN A O 1
ATOM 3490 N N . ARG A 1 443 ? -10.547 -5.799 14.079 1.00 67.31 443 ARG A N 1
ATOM 3491 C CA . ARG A 1 443 ? -11.244 -4.928 13.136 1.00 67.31 443 ARG A CA 1
ATOM 3492 C C . ARG A 1 443 ? -12.717 -4.840 13.499 1.00 67.31 443 ARG A C 1
ATOM 3494 O O . ARG A 1 443 ? -13.395 -5.859 13.587 1.00 67.31 443 ARG A O 1
ATOM 3501 N N . GLU A 1 444 ? -13.229 -3.620 13.616 1.00 73.44 444 GLU A N 1
ATOM 3502 C CA . GLU A 1 444 ? -14.674 -3.422 13.626 1.00 73.44 444 GLU A CA 1
ATOM 3503 C C . GLU A 1 444 ? -15.238 -3.624 12.215 1.00 73.44 444 GLU A C 1
ATOM 3505 O O . GLU A 1 444 ? -14.704 -3.116 11.225 1.00 73.44 444 GLU A O 1
ATOM 3510 N N . LEU A 1 445 ? -16.293 -4.425 12.136 1.00 78.56 445 LEU A N 1
ATOM 3511 C CA . LEU A 1 445 ? -17.002 -4.779 10.912 1.00 78.56 445 LEU A CA 1
ATOM 3512 C C . LEU A 1 445 ? -18.284 -3.958 10.726 1.00 78.56 445 LEU A C 1
ATOM 3514 O O . LEU A 1 445 ? -18.844 -3.955 9.632 1.00 78.56 445 LEU A O 1
ATOM 3518 N N . THR A 1 446 ? -18.757 -3.294 11.781 1.00 76.44 446 THR A N 1
ATOM 3519 C CA . THR A 1 446 ? -19.946 -2.438 11.749 1.00 76.44 446 THR A CA 1
ATOM 3520 C C . THR A 1 446 ? -19.628 -1.078 11.138 1.00 76.44 446 THR A C 1
ATOM 3522 O O . THR A 1 446 ? -18.591 -0.487 11.422 1.00 76.44 446 THR A O 1
ATOM 3525 N N . ASP A 1 447 ? -20.538 -0.584 10.302 1.00 66.06 447 ASP A N 1
ATOM 3526 C CA . ASP A 1 447 ? -20.494 0.765 9.730 1.00 66.06 447 ASP A CA 1
ATOM 3527 C C . ASP A 1 447 ? -21.175 1.776 10.677 1.00 66.06 447 ASP A C 1
ATOM 3529 O O . ASP A 1 447 ? -21.986 1.400 11.523 1.00 66.06 447 ASP A O 1
ATOM 3533 N N . ALA A 1 448 ? -20.924 3.073 10.500 1.00 56.06 448 ALA A N 1
ATOM 3534 C CA . ALA A 1 448 ? -21.554 4.157 11.259 1.00 56.06 448 ALA A CA 1
ATOM 3535 C C . ALA A 1 448 ? -23.094 4.176 11.150 1.00 56.06 448 ALA A C 1
ATOM 3537 O O . ALA A 1 448 ? -23.761 4.807 11.967 1.00 56.06 448 ALA A O 1
ATOM 3538 N N . SER A 1 449 ? -23.658 3.484 10.154 1.00 66.06 449 SER A N 1
ATOM 3539 C CA . SER A 1 449 ? -25.100 3.298 9.955 1.00 66.06 449 SER A CA 1
ATOM 3540 C C . SER A 1 449 ? -25.461 1.813 9.867 1.00 66.06 449 SER A C 1
ATOM 3542 O O . SER A 1 449 ? -25.808 1.293 8.808 1.00 66.06 449 SER A O 1
ATOM 3544 N N . ALA A 1 450 ? -25.338 1.108 10.992 1.00 72.38 450 ALA A N 1
ATOM 3545 C CA . ALA A 1 450 ? -25.713 -0.298 11.087 1.00 72.38 450 ALA A CA 1
ATOM 3546 C C . ALA A 1 450 ? -27.200 -0.508 10.751 1.00 72.38 450 ALA A C 1
ATOM 3548 O O . ALA A 1 450 ? -28.069 0.225 11.226 1.00 72.38 450 ALA A O 1
ATOM 3549 N N . ALA A 1 451 ? -27.497 -1.535 9.952 1.00 78.25 451 ALA A N 1
ATOM 3550 C CA . ALA A 1 451 ? -28.873 -1.963 9.721 1.00 78.25 451 ALA A CA 1
ATOM 3551 C C . ALA A 1 451 ? -29.517 -2.447 11.039 1.00 78.25 451 ALA A C 1
ATOM 3553 O O . ALA A 1 451 ? -28.812 -3.008 11.888 1.00 78.25 451 ALA A O 1
ATOM 3554 N N . PRO A 1 452 ? -30.840 -2.272 11.219 1.00 87.19 452 PRO A N 1
ATOM 3555 C CA . PRO A 1 452 ? -31.527 -2.791 12.396 1.00 87.19 452 PRO A CA 1
ATOM 3556 C C . PRO A 1 452 ? -31.463 -4.325 12.428 1.00 87.19 452 PRO A C 1
ATOM 3558 O O . PRO A 1 452 ? -31.350 -4.973 11.386 1.00 87.19 452 PRO A O 1
ATOM 3561 N N . LEU A 1 453 ? -31.583 -4.919 13.623 1.00 89.88 453 LEU A N 1
ATOM 3562 C CA . LEU A 1 453 ? -31.536 -6.384 13.794 1.00 89.88 453 LEU A CA 1
ATOM 3563 C C . LEU A 1 453 ? -32.614 -7.110 12.974 1.00 89.88 453 LEU A C 1
ATOM 3565 O O . LEU A 1 453 ? -32.416 -8.247 12.551 1.00 89.88 453 LEU A O 1
ATOM 3569 N N . PHE A 1 454 ? -33.739 -6.440 12.729 1.00 91.44 454 PHE A N 1
ATOM 3570 C CA . PHE A 1 454 ? -34.739 -6.833 11.749 1.00 91.44 454 PHE A CA 1
ATOM 3571 C C . PHE A 1 454 ? -35.453 -5.607 11.193 1.00 91.44 454 PHE A C 1
ATOM 3573 O O . PHE A 1 454 ? -35.482 -4.549 11.821 1.00 91.44 454 PHE A O 1
ATOM 3580 N N . SER A 1 455 ? -36.100 -5.803 10.050 1.00 89.81 455 SER A N 1
ATOM 3581 C CA . SER A 1 455 ? -37.160 -4.939 9.548 1.00 89.81 455 SER A CA 1
ATOM 3582 C C . SER A 1 455 ? -38.299 -5.825 9.049 1.00 89.81 455 SER A C 1
ATOM 3584 O O . SER A 1 455 ? -38.058 -6.836 8.385 1.00 89.81 455 SER A O 1
ATOM 3586 N N . VAL A 1 456 ? -39.529 -5.483 9.421 1.00 85.81 456 VAL A N 1
ATOM 3587 C CA . VAL A 1 456 ? -40.751 -6.192 9.043 1.00 85.81 456 VAL A CA 1
ATOM 3588 C C . VAL A 1 456 ? -41.706 -5.190 8.414 1.00 85.81 456 VAL A C 1
ATOM 3590 O O . VAL A 1 456 ? -42.107 -4.219 9.048 1.00 85.81 456 VAL A O 1
ATOM 3593 N N . GLU A 1 457 ? -42.115 -5.457 7.180 1.00 87.31 457 GLU A N 1
ATOM 3594 C CA . GLU A 1 457 ? -43.189 -4.724 6.517 1.00 87.31 457 GLU A CA 1
ATOM 3595 C C . GLU A 1 457 ? -44.484 -5.531 6.608 1.00 87.31 457 GLU A C 1
ATOM 3597 O O . GLU A 1 457 ? -44.550 -6.688 6.187 1.00 87.31 457 GLU A O 1
ATOM 3602 N N . MET A 1 458 ? -45.529 -4.920 7.158 1.00 79.06 458 MET A N 1
ATOM 3603 C CA . MET A 1 458 ? -46.847 -5.526 7.299 1.00 79.06 458 MET A CA 1
ATOM 3604 C C . MET A 1 458 ? -47.879 -4.713 6.544 1.00 79.06 458 MET A C 1
ATOM 3606 O O . MET A 1 458 ? -47.919 -3.489 6.620 1.00 79.06 458 MET A O 1
ATOM 3610 N N . PHE A 1 459 ? -48.762 -5.400 5.834 1.00 81.62 459 PHE A N 1
ATOM 3611 C CA . PHE A 1 459 ? -49.899 -4.756 5.199 1.00 81.62 459 PHE A CA 1
ATOM 3612 C C . PHE A 1 459 ? -51.063 -4.660 6.187 1.00 81.62 459 PHE A C 1
ATOM 3614 O O . PHE A 1 459 ? -51.486 -5.684 6.724 1.00 81.62 459 PHE A O 1
ATOM 3621 N N . SER A 1 460 ? -51.597 -3.453 6.387 1.00 72.88 460 SER A N 1
ATOM 3622 C CA . SER A 1 460 ? -52.793 -3.191 7.192 1.00 72.88 460 SER A CA 1
ATOM 3623 C C . SER A 1 460 ? -54.015 -3.050 6.277 1.00 72.88 460 SER A C 1
ATOM 3625 O O . SER A 1 460 ? -54.174 -2.020 5.612 1.00 72.88 460 SER A O 1
ATOM 3627 N N . PRO A 1 461 ? -54.916 -4.052 6.216 1.00 72.56 461 PRO A N 1
ATOM 3628 C CA . PRO A 1 461 ? -56.097 -3.977 5.360 1.00 72.56 461 PRO A CA 1
ATOM 3629 C C . PRO A 1 461 ? -57.086 -2.889 5.795 1.00 72.56 461 PRO A C 1
ATOM 3631 O O . PRO A 1 461 ? -57.816 -2.365 4.958 1.00 72.56 461 PRO A O 1
ATOM 3634 N N . SER A 1 462 ? -57.122 -2.557 7.090 1.00 71.31 462 SER A N 1
ATOM 3635 C CA . SER A 1 462 ? -57.999 -1.526 7.660 1.00 71.31 462 SER A CA 1
ATOM 3636 C C . SER A 1 462 ? -57.518 -0.108 7.365 1.00 71.31 462 SER A C 1
ATOM 3638 O O . SER A 1 462 ? -58.347 0.780 7.184 1.00 71.31 462 SER A O 1
ATOM 3640 N N . GLU A 1 463 ? -56.203 0.101 7.287 1.00 68.94 463 GLU A N 1
ATOM 3641 C CA . GLU A 1 463 ? -55.605 1.416 7.015 1.00 68.94 463 GLU A CA 1
ATOM 3642 C C . GLU A 1 463 ? -55.220 1.607 5.540 1.00 68.94 463 GLU A C 1
ATOM 3644 O O . GLU A 1 463 ? -54.938 2.723 5.108 1.00 68.94 463 GLU A O 1
ATOM 3649 N N . GLY A 1 464 ? -55.253 0.535 4.740 1.00 68.31 464 GLY A N 1
ATOM 3650 C CA . GLY A 1 464 ? -54.979 0.575 3.303 1.00 68.31 464 GLY A CA 1
ATOM 3651 C C . GLY A 1 464 ? -53.513 0.851 2.955 1.00 68.31 464 GLY A C 1
ATOM 3652 O O . GLY A 1 464 ? -53.239 1.345 1.860 1.00 68.31 464 GLY A O 1
ATOM 3653 N N . GLY A 1 465 ? -52.580 0.543 3.863 1.00 79.25 465 GLY A N 1
ATOM 3654 C CA . GLY A 1 465 ? -51.159 0.877 3.745 1.00 79.25 465 GLY A CA 1
ATOM 3655 C C . GLY A 1 465 ? -50.213 -0.204 4.273 1.00 79.25 465 GLY A C 1
ATOM 3656 O O . GLY A 1 465 ? -50.640 -1.206 4.850 1.00 79.25 465 GLY A O 1
ATOM 3657 N N . VAL A 1 466 ? -48.914 0.006 4.041 1.00 81.25 466 VAL A N 1
ATOM 3658 C CA . VAL A 1 466 ? -47.827 -0.802 4.613 1.00 81.25 466 VAL A CA 1
ATOM 3659 C C . VAL A 1 466 ? -47.289 -0.080 5.843 1.00 81.25 466 VAL A C 1
ATOM 3661 O O . VAL A 1 466 ? -46.949 1.099 5.765 1.00 81.25 466 VAL A O 1
ATOM 3664 N N . ILE A 1 467 ? -47.217 -0.797 6.958 1.00 82.62 467 ILE A N 1
ATOM 3665 C CA . ILE A 1 467 ? -46.588 -0.362 8.201 1.00 82.62 467 ILE A CA 1
ATOM 3666 C C . ILE A 1 467 ? -45.242 -1.076 8.292 1.00 82.62 467 ILE A C 1
ATOM 3668 O O . ILE A 1 467 ? -45.178 -2.298 8.154 1.00 82.62 467 ILE A O 1
ATOM 3672 N N . ALA A 1 468 ? -44.171 -0.317 8.502 1.00 84.88 468 ALA A N 1
ATOM 3673 C CA . ALA A 1 468 ? -42.836 -0.857 8.712 1.00 84.88 468 ALA A CA 1
ATOM 3674 C C . ALA A 1 468 ? -42.498 -0.814 10.204 1.00 84.88 468 ALA A C 1
ATOM 3676 O O . ALA A 1 468 ? -42.631 0.231 10.836 1.00 84.88 468 ALA A O 1
ATOM 3677 N N . LEU A 1 469 ? -42.052 -1.947 10.739 1.00 87.81 469 LEU A N 1
ATOM 3678 C CA . LEU A 1 469 ? -41.488 -2.080 12.078 1.00 87.81 469 LEU A CA 1
ATOM 3679 C C . LEU A 1 469 ? -40.018 -2.471 11.970 1.00 87.81 469 LEU A C 1
ATOM 3681 O O . LEU A 1 469 ? -39.625 -3.206 11.062 1.00 87.81 469 LEU A O 1
ATOM 3685 N N . ASP A 1 470 ? -39.211 -2.045 12.932 1.00 92.06 470 ASP A N 1
ATOM 3686 C CA . ASP A 1 470 ? -37.833 -2.497 13.073 1.00 92.06 470 ASP A CA 1
ATOM 3687 C C . ASP A 1 470 ? -37.454 -2.677 14.548 1.00 92.06 470 ASP A C 1
ATOM 3689 O O . ASP A 1 470 ? -38.251 -2.433 15.455 1.00 92.06 470 ASP A O 1
ATOM 3693 N N . ALA A 1 471 ? -36.239 -3.166 14.782 1.00 92.81 471 ALA A N 1
ATOM 3694 C CA . ALA A 1 471 ? -35.745 -3.459 16.123 1.00 92.81 471 ALA A CA 1
ATOM 3695 C C . ALA A 1 471 ? -35.444 -2.215 16.974 1.00 92.81 471 ALA A C 1
ATOM 3697 O O . ALA A 1 471 ? -35.329 -2.334 18.189 1.00 92.81 471 ALA A O 1
ATOM 3698 N N . SER A 1 472 ? -35.249 -1.045 16.364 1.00 87.56 472 SER A N 1
ATOM 3699 C CA . SER A 1 472 ? -34.530 0.060 16.998 1.00 87.56 472 SER A CA 1
ATOM 3700 C C . SER A 1 472 ? -35.321 0.735 18.112 1.00 87.56 472 SER A C 1
ATOM 3702 O O . SER A 1 472 ? -34.737 1.091 19.135 1.00 87.56 472 SER A O 1
ATOM 3704 N N . ARG A 1 473 ? -36.632 0.954 17.921 1.00 86.25 473 ARG A N 1
ATOM 3705 C CA . ARG A 1 473 ? -37.479 1.787 18.796 1.00 86.25 473 ARG A CA 1
ATOM 3706 C C . ARG A 1 473 ? -38.954 1.382 18.723 1.00 86.25 473 ARG A C 1
ATOM 3708 O O . ARG A 1 473 ? -39.349 0.626 17.843 1.00 86.25 473 ARG A O 1
ATOM 3715 N N . ARG A 1 474 ? -39.770 2.002 19.589 1.00 89.38 474 ARG A N 1
ATOM 3716 C CA . ARG A 1 474 ? -41.250 1.956 19.591 1.00 89.38 474 ARG A CA 1
ATOM 3717 C C . ARG A 1 474 ? -41.844 0.593 19.949 1.00 89.38 474 ARG A C 1
ATOM 3719 O O . ARG A 1 474 ? -42.927 0.222 19.494 1.00 89.38 474 ARG A O 1
ATOM 3726 N N . TRP A 1 475 ? -41.130 -0.124 20.806 1.00 93.69 475 TRP A N 1
ATOM 3727 C CA . TRP A 1 475 ? -41.628 -1.294 21.513 1.00 93.69 475 TRP A CA 1
ATOM 3728 C C . TRP A 1 475 ? -42.000 -0.906 22.941 1.00 93.69 475 TRP A C 1
ATOM 3730 O O . TRP A 1 475 ? -41.312 -0.101 23.565 1.00 93.69 475 TRP A O 1
ATOM 3740 N N . GLY A 1 476 ? -43.083 -1.468 23.466 1.00 89.94 476 GLY A N 1
ATOM 3741 C CA . GLY A 1 476 ? -43.479 -1.273 24.856 1.00 89.94 476 GLY A CA 1
ATOM 3742 C C . GLY A 1 476 ? -42.586 -2.052 25.817 1.00 89.94 476 GLY A C 1
ATOM 3743 O O . GLY A 1 476 ? -42.433 -1.656 26.970 1.00 89.94 476 GLY A O 1
ATOM 3744 N N . ASN A 1 477 ? -41.982 -3.151 25.351 1.00 92.38 477 ASN A N 1
ATOM 3745 C CA . ASN A 1 477 ? -41.050 -3.932 26.149 1.00 92.38 477 ASN A CA 1
ATOM 3746 C C . ASN A 1 477 ? -40.111 -4.796 25.288 1.00 92.38 477 ASN A C 1
ATOM 3748 O O . ASN A 1 477 ? -40.565 -5.594 24.466 1.00 92.38 477 ASN A O 1
ATOM 3752 N N . VAL A 1 478 ? -38.808 -4.729 25.573 1.00 95.25 478 VAL A N 1
ATOM 3753 C CA . VAL A 1 478 ? -37.789 -5.635 25.025 1.00 95.25 478 VAL A CA 1
ATOM 3754 C C . VAL A 1 478 ? -37.161 -6.468 26.140 1.00 95.25 478 VAL A C 1
ATOM 3756 O O . VAL A 1 478 ? -36.574 -5.940 27.084 1.00 95.25 478 VAL A O 1
ATOM 3759 N N . LYS A 1 479 ? -37.255 -7.796 26.026 1.00 93.62 479 LYS A N 1
ATOM 3760 C CA . LYS A 1 479 ? -36.553 -8.739 26.910 1.00 93.62 479 LYS A CA 1
ATOM 3761 C C . LYS A 1 479 ? -35.331 -9.291 26.208 1.00 93.62 479 LYS A C 1
ATOM 3763 O O . LYS A 1 479 ? -35.399 -9.636 25.034 1.00 93.62 479 LYS A O 1
ATOM 3768 N N . PHE A 1 480 ? -34.245 -9.431 26.955 1.00 92.25 480 PHE A N 1
ATOM 3769 C CA . PHE A 1 480 ? -32.994 -9.984 26.462 1.00 92.25 480 PHE A CA 1
ATOM 3770 C C . PHE A 1 480 ? -32.518 -11.124 27.354 1.00 92.25 480 PHE A C 1
ATOM 3772 O O . PHE A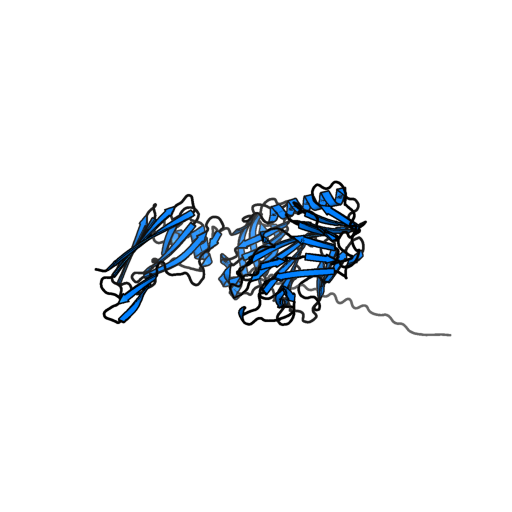 1 480 ? -32.469 -10.992 28.579 1.00 92.25 480 PHE A O 1
ATOM 3779 N N . GLU A 1 481 ? -32.122 -12.223 26.722 1.00 90.06 481 GLU A N 1
ATOM 3780 C CA . GLU A 1 481 ? -31.478 -13.357 27.369 1.00 90.06 481 GLU A CA 1
ATOM 3781 C C . GLU A 1 481 ? -30.154 -13.674 26.670 1.00 90.06 481 GLU A C 1
ATOM 3783 O O . GLU A 1 481 ? -30.072 -13.772 25.445 1.00 90.06 481 GLU A O 1
ATOM 3788 N N . ASN A 1 482 ? -29.101 -13.860 27.465 1.00 84.56 482 ASN A N 1
ATOM 3789 C CA . ASN A 1 482 ? -27.777 -14.248 26.990 1.00 84.56 482 ASN A CA 1
ATOM 3790 C C . ASN A 1 482 ? -27.380 -15.581 27.615 1.00 84.56 482 ASN A C 1
ATOM 3792 O O . ASN A 1 482 ? -27.496 -15.774 28.827 1.00 84.56 482 ASN A O 1
ATOM 3796 N N . SER A 1 483 ? -26.888 -16.493 26.788 1.00 81.12 483 SER A N 1
ATOM 3797 C CA . SER A 1 483 ? -26.457 -17.825 27.187 1.00 81.12 483 SER A CA 1
ATOM 3798 C C . SER A 1 483 ? -25.123 -18.176 26.534 1.00 81.12 483 SER A C 1
ATOM 3800 O O . SER A 1 483 ? -24.690 -17.554 25.568 1.00 81.12 483 SER A O 1
ATOM 3802 N N . SER A 1 484 ? -24.482 -19.246 27.006 1.00 71.94 484 SER A N 1
ATOM 3803 C CA . SER A 1 484 ? -23.259 -19.762 26.376 1.00 71.94 484 SER A CA 1
ATOM 3804 C C . SER A 1 484 ? -23.467 -20.270 24.943 1.00 71.94 484 SER A C 1
ATOM 3806 O O . SER A 1 484 ? -22.491 -20.467 24.222 1.00 71.94 484 SER A O 1
ATOM 3808 N N . THR A 1 485 ? -24.714 -20.510 24.537 1.00 80.25 485 THR A N 1
ATOM 3809 C CA . THR A 1 485 ? -25.084 -21.054 23.224 1.00 80.25 485 THR A CA 1
ATOM 3810 C C . THR A 1 485 ? -25.624 -20.003 22.260 1.00 80.25 485 THR A C 1
ATOM 3812 O O . THR A 1 485 ? -25.766 -20.290 21.072 1.00 80.25 485 THR A O 1
ATOM 3815 N N . GLY A 1 486 ? -25.952 -18.805 22.745 1.00 87.75 486 GLY A N 1
ATOM 3816 C CA . GLY A 1 486 ? -26.666 -17.834 21.932 1.00 87.75 486 GLY A CA 1
ATOM 3817 C C . GLY A 1 486 ? -27.311 -16.682 22.693 1.00 87.75 486 GLY A C 1
ATOM 3818 O O . GLY A 1 486 ? -27.225 -16.595 23.919 1.00 87.75 486 GLY A O 1
ATOM 3819 N N . LEU A 1 487 ? -27.997 -15.837 21.930 1.00 92.00 487 LEU A N 1
ATOM 3820 C CA . LEU A 1 487 ? -28.736 -14.655 22.369 1.00 92.00 487 LEU A CA 1
ATOM 3821 C C . LEU A 1 487 ? -30.213 -14.821 22.009 1.00 92.00 487 LEU A C 1
ATOM 3823 O O . LEU A 1 487 ? -30.518 -15.360 20.945 1.00 92.00 487 LEU A O 1
ATOM 3827 N N . SER A 1 488 ? -31.107 -14.306 22.845 1.00 94.19 488 SER A N 1
ATOM 3828 C CA . SER A 1 488 ? -32.534 -14.195 22.542 1.00 94.19 488 SER A CA 1
ATOM 3829 C C . SER A 1 488 ? -33.035 -12.791 22.864 1.00 94.19 488 SER A C 1
ATOM 3831 O O . SER A 1 488 ? -32.679 -12.224 23.900 1.00 94.19 488 SER A O 1
ATOM 3833 N N . LEU A 1 489 ? -33.835 -12.225 21.963 1.00 96.12 489 LEU A N 1
ATOM 3834 C CA . LEU A 1 489 ? -34.527 -10.955 22.144 1.00 96.12 489 LEU A CA 1
ATOM 3835 C C . LEU A 1 489 ? -36.010 -11.147 21.862 1.00 96.12 489 LEU A C 1
ATOM 3837 O O . LEU A 1 489 ? -36.369 -11.643 20.797 1.00 96.12 489 LEU A O 1
ATOM 3841 N N . LEU A 1 490 ? -36.861 -10.706 22.781 1.00 96.00 490 LEU A N 1
ATOM 3842 C CA . LEU A 1 490 ? -38.306 -10.659 22.588 1.00 96.00 490 LEU A CA 1
ATOM 3843 C C . LEU A 1 490 ? -38.768 -9.208 22.630 1.00 96.00 490 LEU A C 1
ATOM 3845 O O . LEU A 1 490 ? -38.649 -8.548 23.660 1.00 96.00 490 LEU A O 1
ATOM 3849 N N . PHE A 1 491 ? -39.302 -8.752 21.508 1.00 96.00 491 PHE A N 1
ATOM 3850 C CA . PHE A 1 491 ? -39.908 -7.449 21.306 1.00 96.00 491 PHE A CA 1
ATOM 3851 C C . PHE A 1 491 ? -41.425 -7.618 21.395 1.00 96.00 491 PHE A C 1
ATOM 3853 O O . PHE A 1 491 ? -42.021 -8.312 20.570 1.00 96.00 491 PHE A O 1
ATOM 3860 N N . ASP A 1 492 ? -42.039 -7.014 22.406 1.00 92.69 492 ASP A N 1
ATOM 3861 C CA . ASP A 1 492 ? -43.476 -7.081 22.666 1.00 92.69 492 ASP A CA 1
ATOM 3862 C C . ASP A 1 492 ? -44.092 -5.675 22.645 1.00 92.69 492 ASP A C 1
ATOM 3864 O O . ASP A 1 492 ? -43.422 -4.683 22.947 1.00 92.69 492 ASP A O 1
ATOM 3868 N N . ASP A 1 493 ? -45.397 -5.622 22.363 1.00 86.19 493 ASP A N 1
ATOM 3869 C CA . ASP A 1 493 ? -46.231 -4.422 22.516 1.00 86.19 493 ASP A CA 1
ATOM 3870 C C . ASP A 1 493 ? -45.774 -3.262 21.614 1.00 86.19 493 ASP A C 1
ATOM 3872 O O . ASP A 1 493 ? -45.372 -2.200 22.083 1.00 86.19 493 ASP A O 1
ATOM 3876 N N . SER A 1 494 ? -45.765 -3.485 20.295 1.00 87.56 494 SER A N 1
ATOM 3877 C CA . SER A 1 494 ? -45.429 -2.425 19.337 1.00 87.56 494 SER A CA 1
ATOM 3878 C C . SER A 1 494 ? -46.413 -1.256 19.444 1.00 87.56 494 SER A C 1
ATOM 3880 O O . SER A 1 494 ? -47.626 -1.448 19.380 1.00 87.56 494 SER A O 1
ATOM 3882 N N . GLU A 1 495 ? -45.891 -0.029 19.524 1.00 86.19 495 GLU A N 1
ATOM 3883 C CA . GLU A 1 495 ? -46.716 1.188 19.537 1.00 86.19 495 GLU A CA 1
ATOM 3884 C C . GLU A 1 495 ? -47.476 1.415 18.221 1.00 86.19 495 GLU A C 1
ATOM 3886 O O . GLU A 1 495 ? -48.461 2.151 18.191 1.00 86.19 495 GLU A O 1
ATOM 3891 N N . ASP A 1 496 ? -46.979 0.842 17.123 1.00 83.44 496 ASP A N 1
ATOM 3892 C CA . ASP A 1 496 ? -47.513 1.040 15.777 1.00 83.44 496 ASP A CA 1
ATOM 3893 C C . ASP A 1 496 ? -48.530 -0.038 15.387 1.00 83.44 496 ASP A C 1
ATOM 3895 O O . ASP A 1 496 ? -49.431 0.235 14.593 1.00 83.44 496 ASP A O 1
ATOM 3899 N N . VAL A 1 497 ? -48.402 -1.258 15.925 1.00 82.81 497 VAL A N 1
ATOM 3900 C CA . VAL A 1 497 ? -49.309 -2.372 15.615 1.00 82.81 497 VAL A CA 1
ATOM 3901 C C . VAL A 1 497 ? -49.620 -3.192 16.864 1.00 82.81 497 VAL A C 1
ATOM 3903 O O . VAL A 1 497 ? -48.780 -3.934 17.375 1.00 82.81 497 VAL A O 1
ATOM 3906 N N . GLU A 1 498 ? -50.871 -3.103 17.312 1.00 83.75 498 GLU A N 1
ATOM 3907 C CA . GLU A 1 498 ? -51.374 -3.859 18.459 1.00 83.75 498 GLU A CA 1
ATOM 3908 C C . GLU A 1 498 ? -51.272 -5.376 18.215 1.00 83.75 498 GLU A C 1
ATOM 3910 O O . GLU A 1 498 ? -51.563 -5.870 17.125 1.00 83.75 498 GLU A O 1
ATOM 3915 N N . GLY A 1 499 ? -50.854 -6.126 19.239 1.00 85.56 499 GLY A N 1
ATOM 3916 C CA . GLY A 1 499 ? -50.815 -7.594 19.205 1.00 85.56 499 GLY A CA 1
ATOM 3917 C C . GLY A 1 499 ? -49.612 -8.210 18.482 1.00 85.56 499 GLY A C 1
ATOM 3918 O O . GLY A 1 499 ? -49.485 -9.440 18.472 1.00 85.56 499 GLY A O 1
ATOM 3919 N N . VAL A 1 500 ? -48.712 -7.395 17.920 1.00 90.19 500 VAL A N 1
ATOM 3920 C CA . VAL A 1 500 ? -47.484 -7.876 17.274 1.00 90.19 500 VAL A CA 1
ATOM 3921 C C . VAL A 1 500 ? -46.368 -8.091 18.291 1.00 90.19 500 VAL A C 1
ATOM 3923 O O . VAL A 1 500 ? -46.104 -7.245 19.147 1.00 90.19 500 VAL A O 1
ATOM 3926 N N . SER A 1 501 ? -45.682 -9.224 18.153 1.00 93.62 501 SER A N 1
ATOM 3927 C CA . SER A 1 501 ? -44.430 -9.519 18.842 1.00 93.62 501 SER A CA 1
ATOM 3928 C C . SER A 1 501 ? -43.392 -10.061 17.865 1.00 93.62 501 SER A C 1
ATOM 3930 O O . SER A 1 501 ? -43.721 -10.745 16.893 1.00 93.62 501 SER A O 1
ATOM 3932 N N . VAL A 1 502 ? -42.120 -9.776 18.120 1.00 94.94 502 VAL A N 1
ATOM 3933 C CA . VAL A 1 502 ? -41.001 -10.302 17.335 1.00 94.94 502 VAL A CA 1
ATOM 3934 C C . VAL A 1 502 ? -40.012 -10.953 18.283 1.00 94.94 502 VAL A C 1
ATOM 3936 O O . VAL A 1 502 ? -39.529 -10.329 19.217 1.00 94.94 502 VAL A O 1
ATOM 3939 N N . GLU A 1 503 ? -39.697 -12.217 18.039 1.00 95.62 503 GLU A N 1
ATOM 3940 C CA . GLU A 1 503 ? -38.664 -12.945 18.763 1.00 95.62 503 GLU A CA 1
ATOM 3941 C C . GLU A 1 503 ? -37.485 -13.205 17.830 1.00 95.62 503 GLU A C 1
ATOM 3943 O O . GLU A 1 503 ? -37.649 -13.746 16.733 1.00 95.62 503 GLU A O 1
ATOM 3948 N N . ILE A 1 504 ? -36.289 -12.838 18.273 1.00 95.00 504 ILE A N 1
ATOM 3949 C CA . ILE A 1 504 ? -35.041 -13.089 17.568 1.00 95.00 504 ILE A CA 1
ATOM 3950 C C . ILE A 1 504 ? -34.194 -14.022 18.413 1.00 95.00 504 ILE A C 1
ATOM 3952 O O . ILE A 1 504 ? -33.873 -13.705 19.553 1.00 95.00 504 ILE A O 1
ATOM 3956 N N . ASN A 1 505 ? -33.756 -15.130 17.826 1.00 94.56 505 ASN A N 1
ATOM 3957 C CA . ASN A 1 505 ? -32.792 -16.028 18.446 1.00 94.56 505 ASN A CA 1
ATOM 3958 C C . ASN A 1 505 ? -31.534 -16.116 17.581 1.00 94.56 505 ASN A C 1
ATOM 3960 O O . ASN A 1 505 ? -31.620 -16.419 16.388 1.00 94.56 505 ASN A O 1
ATOM 3964 N N . ALA A 1 506 ? -30.372 -15.883 18.188 1.00 94.25 506 ALA A N 1
ATOM 3965 C CA . ALA A 1 506 ? -29.063 -15.991 17.560 1.00 94.25 506 ALA A CA 1
ATOM 3966 C C . ALA A 1 506 ? -28.270 -17.134 18.194 1.00 94.25 506 ALA A C 1
ATOM 3968 O O . ALA A 1 506 ? -27.923 -17.075 19.371 1.00 94.25 506 ALA A O 1
ATOM 3969 N N . LEU A 1 507 ? -27.946 -18.163 17.417 1.00 94.62 507 LEU A N 1
ATOM 3970 C CA . LEU A 1 507 ? -27.111 -19.277 17.860 1.00 94.62 507 LEU A CA 1
ATOM 3971 C C . LEU A 1 507 ? -25.647 -19.020 17.500 1.00 94.62 507 LEU A C 1
ATOM 3973 O O . LEU A 1 507 ? -25.334 -18.693 16.352 1.00 94.62 507 LEU A O 1
ATOM 3977 N N . ALA A 1 508 ? -24.754 -19.190 18.474 1.00 91.31 508 ALA A N 1
ATOM 3978 C CA . ALA A 1 508 ? -23.318 -19.033 18.278 1.00 91.31 508 ALA A CA 1
ATOM 3979 C C . ALA A 1 508 ? -22.719 -20.285 17.615 1.00 91.31 508 ALA A C 1
ATOM 3981 O O . ALA A 1 508 ? -22.776 -21.382 18.174 1.00 91.31 508 ALA A O 1
ATOM 3982 N N . ASN A 1 509 ? -22.098 -20.121 16.447 1.00 92.44 509 ASN A N 1
ATOM 3983 C CA . ASN A 1 509 ? -21.234 -21.123 15.829 1.00 92.44 509 ASN A CA 1
ATOM 3984 C C . ASN A 1 509 ? -19.755 -20.736 16.006 1.00 92.44 509 ASN A C 1
ATOM 3986 O O . ASN A 1 509 ? -19.181 -19.992 15.207 1.00 92.44 509 ASN A O 1
ATOM 3990 N N . ASN A 1 510 ? -19.152 -21.257 17.079 1.00 87.44 510 ASN A N 1
ATOM 3991 C CA . ASN A 1 510 ? -17.805 -20.881 17.503 1.00 87.44 510 ASN A CA 1
ATOM 3992 C C . ASN A 1 510 ? -16.690 -21.306 16.537 1.00 87.44 510 ASN A C 1
ATOM 3994 O O . ASN A 1 510 ? -15.664 -20.637 16.497 1.00 87.44 510 ASN A O 1
ATOM 3998 N N . GLU A 1 511 ? -16.849 -22.413 15.807 1.00 89.38 511 GLU A N 1
ATOM 3999 C CA . GLU A 1 511 ? -15.802 -22.909 14.898 1.00 89.38 511 GLU A CA 1
ATOM 4000 C C . GLU A 1 511 ? -15.677 -22.024 13.655 1.00 89.38 511 GLU A C 1
ATOM 4002 O O . GLU A 1 511 ? -14.569 -21.736 13.204 1.00 89.38 511 GLU A O 1
ATOM 4007 N N . ASP A 1 512 ? -16.812 -21.527 13.163 1.00 89.62 512 ASP A N 1
ATOM 4008 C CA . ASP A 1 512 ? -16.881 -20.683 11.970 1.00 89.62 512 ASP A CA 1
ATOM 4009 C C . ASP A 1 512 ? -16.829 -19.180 12.290 1.00 89.62 512 ASP A C 1
ATOM 4011 O O . ASP A 1 512 ? -16.918 -18.357 11.381 1.00 89.62 512 ASP A O 1
ATOM 4015 N N . SER A 1 513 ? -16.724 -18.807 13.571 1.00 90.31 513 SER A N 1
ATOM 4016 C CA . SER A 1 513 ? -16.838 -17.421 14.045 1.00 90.31 513 SER A CA 1
ATOM 4017 C C . SER A 1 513 ? -18.067 -16.706 13.465 1.00 90.31 513 SER A C 1
ATOM 4019 O O . SER A 1 513 ? -17.963 -15.631 12.878 1.00 90.31 513 SER A O 1
ATOM 4021 N N . SER A 1 514 ? -19.244 -17.333 13.572 1.00 92.25 514 SER A N 1
ATOM 4022 C CA . SER A 1 514 ? -20.480 -16.843 12.945 1.00 92.25 514 SER A CA 1
ATOM 4023 C C . SER A 1 514 ? -21.711 -16.983 13.843 1.00 92.25 514 SER A C 1
ATOM 4025 O O . SER A 1 514 ? -21.702 -17.715 14.834 1.00 92.25 514 SER A O 1
ATOM 4027 N N . TRP A 1 515 ? -22.784 -16.269 13.496 1.00 91.75 515 TRP A N 1
ATOM 4028 C CA . TRP A 1 515 ? -24.075 -16.322 14.183 1.00 91.75 515 TRP A CA 1
ATOM 4029 C C . TRP A 1 515 ? -25.157 -16.809 13.226 1.00 91.75 515 TRP A C 1
ATOM 4031 O O . TRP A 1 515 ? -25.279 -16.301 12.113 1.00 91.75 515 TRP A O 1
ATOM 4041 N N . THR A 1 516 ? -25.966 -17.768 13.670 1.00 93.50 516 THR A N 1
ATOM 4042 C CA . THR A 1 516 ? -27.167 -18.188 12.940 1.00 93.50 516 THR A CA 1
ATOM 4043 C C . THR A 1 516 ? -28.382 -17.530 13.566 1.00 93.50 516 THR A C 1
ATOM 4045 O O . THR A 1 516 ? -28.717 -17.817 14.713 1.00 93.50 516 THR A O 1
ATOM 4048 N N . TRP A 1 517 ? -29.034 -16.653 12.810 1.00 92.75 517 TRP A N 1
ATOM 4049 C CA . TRP A 1 517 ? -30.189 -15.891 13.268 1.00 92.75 517 TRP A CA 1
ATOM 4050 C C . TRP A 1 517 ? -31.493 -16.559 12.839 1.00 92.75 517 TRP A C 1
ATOM 4052 O O . TRP A 1 517 ? -31.617 -17.062 11.723 1.00 92.75 517 TRP A O 1
ATOM 4062 N N . SER A 1 518 ? -32.479 -16.528 13.725 1.00 93.81 518 SER A N 1
ATOM 4063 C CA . SER A 1 518 ? -33.859 -16.904 13.444 1.00 93.81 518 SER A CA 1
ATOM 4064 C C . SER A 1 518 ? -34.785 -15.822 13.975 1.00 93.81 518 SER A C 1
ATOM 4066 O O . SER A 1 518 ? -34.548 -15.274 15.050 1.00 93.81 518 SER A O 1
ATOM 4068 N N . ILE A 1 519 ? -35.816 -15.511 13.196 1.00 93.62 519 ILE A N 1
ATOM 4069 C CA . ILE A 1 519 ? -36.828 -14.517 13.529 1.00 93.62 519 ILE A CA 1
ATOM 4070 C C . ILE A 1 519 ? -38.197 -15.187 13.513 1.00 93.62 519 ILE A C 1
ATOM 4072 O O . ILE A 1 519 ? -38.548 -15.884 12.560 1.00 93.62 519 ILE A O 1
ATOM 4076 N N . THR A 1 520 ? -38.961 -14.979 14.577 1.00 94.38 520 THR A N 1
ATOM 4077 C CA . THR A 1 520 ? -40.347 -15.423 14.699 1.00 94.38 520 THR A CA 1
ATOM 4078 C C . THR A 1 520 ? -41.215 -14.200 14.914 1.00 94.38 520 THR A C 1
ATOM 4080 O O . THR A 1 520 ? -40.952 -13.403 15.808 1.00 94.38 520 THR A O 1
ATOM 4083 N N . ILE A 1 521 ? -42.250 -14.046 14.094 1.00 91.94 521 ILE A N 1
ATOM 4084 C CA . ILE A 1 521 ? -43.182 -12.923 14.186 1.00 91.94 521 ILE A CA 1
ATOM 4085 C C . ILE A 1 521 ? -44.518 -13.481 14.661 1.00 91.94 521 ILE A C 1
ATOM 4087 O O . ILE A 1 521 ? -45.122 -14.327 13.997 1.00 91.94 521 ILE A O 1
ATOM 4091 N N . GLY A 1 522 ? -44.950 -13.029 15.831 1.00 88.69 522 GLY A N 1
ATOM 4092 C CA . GLY A 1 522 ? -46.277 -13.265 16.371 1.00 88.69 522 GLY A CA 1
ATOM 4093 C C . GLY A 1 522 ? -47.196 -12.101 16.024 1.00 88.69 522 GLY A C 1
ATOM 4094 O O . GLY A 1 522 ? -46.802 -10.944 16.105 1.00 88.69 522 GLY A O 1
ATOM 4095 N N . ASN A 1 523 ? -48.430 -12.408 15.647 1.00 81.94 523 ASN A N 1
ATOM 4096 C CA . ASN A 1 523 ? -49.505 -11.433 15.510 1.00 81.94 523 ASN A CA 1
ATOM 4097 C C . ASN A 1 523 ? -50.760 -12.082 16.106 1.00 81.94 523 ASN A C 1
ATOM 4099 O O . ASN A 1 523 ? -51.196 -13.119 15.594 1.00 81.94 523 ASN A O 1
ATOM 4103 N N . LYS A 1 524 ? -51.224 -11.578 17.254 1.00 68.38 524 LYS A N 1
ATOM 4104 C CA . LYS A 1 524 ? -52.294 -12.188 18.060 1.00 68.38 524 LYS A CA 1
ATOM 4105 C C . LYS A 1 524 ? -53.661 -11.577 17.814 1.00 68.38 524 LYS A C 1
ATOM 4107 O O . LYS A 1 524 ? -53.754 -10.335 17.819 1.00 68.38 524 LYS A O 1
#

Foldseek 3Di:
DDDDDDDDDDPPPPPPPPPDPPPPFQPDKFKKKFQFDFQQQKFKAKAAPLLCLVVCVVLDQAWQKWWDQDPDIWGKGKHQDVPCNFFNMIIIMTRGHPDGMGTTMIGIDRDDFFDQDPQAWDWWDAPFWIFIGGPVQFAHTQWIATDPVRDIDRQKHWWWWFADPVQGIWTWDPDDPWGWGFRDPTDFWTKIKTKTFTAGPVHRDDVVQVDTKMKIWIWTHGHHALKIKIKIKIAGPAQAKGAWTFDTKIFGLDPPAQFKDAAPDPDTDGLPQPQDKDFWGAQKMWGHHQWKIKMKGHGGKMWTRHSVPRGTIIGHDDCVRTHIDRRHIDMDMIMMGIHTDDDPVRVNVSSVSVSVRVVSNPPQPSMYGFQDPPPDQVCVQDDPVQRPPQSPQRLNSVVCSSVVPPHDDPQWDWDWFAQWIWIWRHDFFFIATPFIARNVNRGTPAGPDHDFPDKDWDQDPVVRDIDIDTRGGQFNGWDWDDDPFWIKIKGHHGNRAPQKIKIKIWGHNNVVRDIDIDIDITHD

Sequence (524 aa):
MKLSMSRFIFFTAFLSIFVTHTFAQPTLSVNLEVSQIPQDGIFFGQVSLVSLKNKIQSEGNRFDAVFRDGKKTYPAQIVLEPHFDENHQAMLLISAPSKQQLKGVLELTPAPQPIVSKDDIAVASTKGATWEFSAERGIFPTKLQMTDSETLYTKYTWEDRLHSKKLSSYRLYRKGNGTLQLLSDGPVATIIRGQAHYLGTEVAEPPELGELPKATYDWYFFKNSPLVYVDLHQSASTGFLWDGTHFMEWNFKEKYFSGFLSNGMKAPRPLVDNNERTPSTTGWAALTSDKDAVAMIRDGVTIYDGVSGFGNYIRPREPSVNQVWDGNQRRLSAWLWASTYSSTSQLSSELNRASKIVSSRFAESNAKVVPNDNDLNISSLLSSAQAKDVASASWVRELVHYQGITEIPATWQFAKSGDLGIVLDVQESGAELVSLFDLKTNRELTDASAAPLFSVEMFSPSEGGVIALDASRRWGNVKFENSSTGLSLLFDDSEDVEGVSVEINALANNEDSSWTWSITIGNK

Radius of gyration: 28.86 Å; chains: 1; bounding box: 111×76×72 Å

pLDDT: mean 81.12, std 16.55, range [27.61, 98.25]

Secondary structure (DSSP, 8-state):
-----------------------PPPSEEEEEEE----TTSEEEEEEE-GGGHHHHHHH-S-EEEEEEETTEEEEEEEEEPTTHHHH-EEEEEEE-TT-S-EEEEEEEEE-PPP---TT-EEEEE-SSEEEEEEGGGTTSEEEEEETTT--EE-SEEEEEEEEETTTEEEEEE--SS-EEEEEEE-SSEEEEEEEEEEEESS-SS-GGGSS--EEEEEEEEETTSSEEEEEEEEE-SS---BSEEEEEEEEE-S---SEEEETT-SSPEEP---SEEPPPPSS-EEEE-SSEEEEEESTTEEEEE-TTTT-EEEEE--GGGSS-B-SS-EEEEEEEEEEE-S-HHHHHHHHHHHHHHHHHH-STTSEEEEP-TTT--GGGTS-TTTTTTSTT-HHHHHHHHHHT-SS--TTEEEEEETTEEEEEEEETTEEEEEEEEETTTTEE---TTPPPS-EEEEEETTTTEEEEEESSS-EEEEEEEEETTEEEEEEEEESSSTTEEEEEEEEEETTTTEEEEEEEEEE-